Protein AF-0000000070900906 (afdb_homodimer)

Structure (mmCIF, N/CA/C/O backbone):
data_AF-0000000070900906-model_v1
#
loop_
_entity.id
_entity.type
_entity.pdbx_description
1 polymer 'Beta-expansin 2'
#
loop_
_atom_site.group_PDB
_atom_site.id
_atom_site.type_symbol
_atom_site.label_atom_id
_atom_site.label_alt_id
_atom_site.label_comp_id
_atom_site.label_asym_id
_atom_site.label_entity_id
_atom_site.label_seq_id
_atom_site.pdbx_PDB_ins_code
_atom_site.Cartn_x
_atom_site.Cartn_y
_atom_site.Cartn_z
_atom_site.occupancy
_atom_site.B_iso_or_equiv
_atom_site.auth_seq_id
_atom_site.auth_comp_id
_atom_site.auth_asym_id
_atom_site.auth_atom_id
_atom_site.pdbx_PDB_model_num
ATOM 1 N N . MET A 1 1 ? 29.281 61.375 27.047 1 37.72 1 MET A N 1
ATOM 2 C CA . MET A 1 1 ? 27.906 61.125 26.625 1 37.72 1 MET A CA 1
ATOM 3 C C . MET A 1 1 ? 27.859 60.656 25.172 1 37.72 1 MET A C 1
ATOM 5 O O . MET A 1 1 ? 26.828 60.188 24.688 1 37.72 1 MET A O 1
ATOM 9 N N . SER A 1 2 ? 28.922 60.906 24.438 1 53.69 2 SER A N 1
ATOM 10 C CA . SER A 1 2 ? 28.859 60.656 23 1 53.69 2 SER A CA 1
ATOM 11 C C . SER A 1 2 ? 29.125 59.188 22.688 1 53.69 2 SER A C 1
ATOM 13 O O . SER A 1 2 ? 28.906 58.75 21.562 1 53.69 2 SER A O 1
ATOM 15 N N . THR A 1 3 ? 29.844 58.594 23.5 1 56.38 3 THR A N 1
ATOM 16 C CA . THR A 1 3 ? 30.266 57.25 23.094 1 56.38 3 THR A CA 1
ATOM 17 C C . THR A 1 3 ? 29.125 56.25 23.25 1 56.38 3 THR A C 1
ATOM 19 O O . THR A 1 3 ? 29.219 55.125 22.75 1 56.38 3 THR A O 1
ATOM 22 N N . ALA A 1 4 ? 28.297 56.594 24.109 1 59.38 4 ALA A N 1
ATOM 23 C CA . ALA A 1 4 ? 27.234 55.625 24.312 1 59.38 4 ALA A CA 1
ATOM 24 C C . ALA A 1 4 ? 26.25 55.625 23.141 1 59.38 4 ALA A C 1
ATOM 26 O O . ALA A 1 4 ? 25.562 54.625 22.891 1 59.38 4 ALA A O 1
ATOM 27 N N . PHE A 1 5 ? 26.234 56.719 22.375 1 59.41 5 PHE A N 1
ATOM 28 C CA . PHE A 1 5 ? 25.25 56.781 21.297 1 59.41 5 PHE A CA 1
ATOM 29 C C . PHE A 1 5 ? 25.703 55.906 20.125 1 59.41 5 PHE A C 1
ATOM 31 O O . PHE A 1 5 ? 24.875 55.5 19.297 1 59.41 5 PHE A O 1
ATOM 38 N N . GLN A 1 6 ? 27 55.688 20.047 1 56.25 6 GLN A N 1
ATOM 39 C CA . GLN A 1 6 ? 27.453 54.938 18.875 1 56.25 6 GLN A CA 1
ATOM 40 C C . GLN A 1 6 ? 27.125 53.438 19.016 1 56.25 6 GLN A C 1
ATOM 42 O O . GLN A 1 6 ? 26.969 52.75 18 1 56.25 6 GLN A O 1
ATOM 47 N N . ALA A 1 7 ? 27.031 53.062 20.172 1 59.31 7 ALA A N 1
ATOM 48 C CA . ALA A 1 7 ? 26.844 51.625 20.359 1 59.31 7 ALA A CA 1
ATOM 49 C C . ALA A 1 7 ? 25.406 51.219 20.062 1 59.31 7 ALA A C 1
ATOM 51 O O . ALA A 1 7 ? 25.156 50.125 19.516 1 59.31 7 ALA A O 1
ATOM 52 N N . VAL A 1 8 ? 24.453 52.219 20.25 1 59.81 8 VAL A N 1
ATOM 53 C CA . VAL A 1 8 ? 23.062 51.875 20.016 1 59.81 8 VAL A CA 1
ATOM 54 C C . VAL A 1 8 ? 22.781 51.75 18.516 1 59.81 8 VAL A C 1
ATOM 56 O O . VAL A 1 8 ? 22 50.906 18.078 1 59.81 8 VAL A O 1
ATOM 59 N N . TRP A 1 9 ? 23.594 52.5 17.703 1 59.84 9 TRP A N 1
ATOM 60 C CA . TRP A 1 9 ? 23.375 52.469 16.266 1 59.84 9 TRP A CA 1
ATOM 61 C C . TRP A 1 9 ? 23.875 51.156 15.664 1 59.84 9 TRP A C 1
ATOM 63 O O . TRP A 1 9 ? 23.25 50.625 14.742 1 59.84 9 TRP A O 1
ATOM 73 N N . LEU A 1 10 ? 24.812 50.531 16.266 1 57.66 10 LEU A N 1
ATOM 74 C CA . LEU A 1 10 ? 25.375 49.312 15.688 1 57.66 10 LEU A CA 1
ATOM 75 C C . LEU A 1 10 ? 24.484 48.125 15.961 1 57.66 10 LEU A C 1
ATOM 77 O O . LEU A 1 10 ? 24.328 47.25 15.102 1 57.66 10 LEU A O 1
ATOM 81 N N . VAL A 1 11 ? 23.797 48.125 17.078 1 59.41 11 VAL A N 1
ATOM 82 C CA . VAL A 1 11 ? 22.938 47 17.438 1 59.41 11 VAL A CA 1
ATOM 83 C C . VAL A 1 11 ? 21.672 47.031 16.578 1 59.41 11 VAL A C 1
ATOM 85 O O . VAL A 1 11 ? 21.188 46 16.125 1 59.41 11 VAL A O 1
ATOM 88 N N . CYS A 1 12 ? 21.188 48.25 16.25 1 57.41 12 CYS A N 1
ATOM 89 C CA . CYS A 1 12 ? 19.984 48.375 15.445 1 57.41 12 CYS A CA 1
ATOM 90 C C . CYS A 1 12 ? 20.234 47.938 14.008 1 57.41 12 CYS A C 1
ATOM 92 O O . CYS A 1 12 ? 19.391 47.281 13.383 1 57.41 12 CYS A O 1
ATOM 94 N N . VAL A 1 13 ? 21.453 48.156 13.516 1 58.97 13 VAL A N 1
ATOM 95 C CA . VAL A 1 13 ? 21.781 47.812 12.141 1 58.97 13 VAL A CA 1
ATOM 96 C C . VAL A 1 13 ? 21.953 46.281 12.031 1 58.97 13 VAL A C 1
ATOM 98 O O . VAL A 1 13 ? 21.547 45.688 11.031 1 58.97 13 VAL A O 1
ATOM 101 N N . GLY A 1 14 ? 22.312 45.625 13 1 57.16 14 GLY A N 1
ATOM 102 C CA . GLY A 1 14 ? 22.5 44.188 12.992 1 57.16 14 GLY A CA 1
ATOM 103 C C . GLY A 1 14 ? 21.203 43.406 13.008 1 57.16 14 GLY A C 1
ATOM 104 O O . GLY A 1 14 ? 21.047 42.406 12.297 1 57.16 14 GLY A O 1
ATOM 105 N N . LEU A 1 15 ? 20.219 43.844 13.852 1 58.56 15 LEU A N 1
ATOM 106 C CA . LEU A 1 15 ? 18.922 43.188 13.93 1 58.56 15 LEU A CA 1
ATOM 107 C C . LEU A 1 15 ? 18.156 43.344 12.625 1 58.56 15 LEU A C 1
ATOM 109 O O . LEU A 1 15 ? 17.484 42.406 12.172 1 58.56 15 LEU A O 1
ATOM 113 N N . LEU A 1 16 ? 18.281 44.5 12 1 62.5 16 LEU A N 1
ATOM 114 C CA . LEU A 1 16 ? 17.609 44.75 10.727 1 62.5 16 LEU A CA 1
ATOM 115 C C . LEU A 1 16 ? 18.203 43.906 9.625 1 62.5 16 LEU A C 1
ATOM 117 O O . LEU A 1 16 ? 17.469 43.438 8.734 1 62.5 16 LEU A O 1
ATOM 121 N N . SER A 1 17 ? 19.453 43.562 9.781 1 63.34 17 SER A N 1
ATOM 122 C CA . SER A 1 17 ? 20.125 42.75 8.766 1 63.34 17 SER A CA 1
ATOM 123 C C . SER A 1 17 ? 19.75 41.281 8.883 1 63.34 17 SER A C 1
ATOM 125 O O . SER A 1 17 ? 19.562 40.594 7.875 1 63.34 17 SER A O 1
ATOM 127 N N . LEU A 1 18 ? 19.469 40.812 10.102 1 63.44 18 LEU A N 1
ATOM 128 C CA . LEU A 1 18 ? 19.109 39.406 10.289 1 63.44 18 LEU A CA 1
ATOM 129 C C . LEU A 1 18 ? 17.688 39.156 9.781 1 63.44 18 LEU A C 1
ATOM 131 O O . LEU A 1 18 ? 17.422 38.125 9.18 1 63.44 18 LEU A O 1
ATOM 135 N N . GLN A 1 19 ? 16.766 40.031 9.977 1 66.69 19 GLN A N 1
ATOM 136 C CA . GLN A 1 19 ? 15.406 39.875 9.484 1 66.69 19 GLN A CA 1
ATOM 137 C C . GLN A 1 19 ? 15.359 39.906 7.957 1 66.69 19 GLN A C 1
ATOM 139 O O . GLN A 1 19 ? 14.617 39.125 7.34 1 66.69 19 GLN A O 1
ATOM 144 N N . ALA A 1 20 ? 16.078 40.781 7.387 1 68.31 20 ALA A N 1
ATOM 145 C CA . ALA A 1 20 ? 16.125 40.844 5.93 1 68.31 20 ALA A CA 1
ATOM 146 C C . ALA A 1 20 ? 16.719 39.562 5.332 1 68.31 20 ALA A C 1
ATOM 148 O O . ALA A 1 20 ? 16.25 39.094 4.309 1 68.31 20 ALA A O 1
ATOM 149 N N . ALA A 1 21 ? 17.578 38.969 5.949 1 67.06 21 ALA A N 1
ATOM 150 C CA . ALA A 1 21 ? 18.234 37.781 5.469 1 67.06 21 ALA A CA 1
ATOM 151 C C . ALA A 1 21 ? 17.281 36.562 5.535 1 67.06 21 ALA A C 1
ATOM 153 O O . AL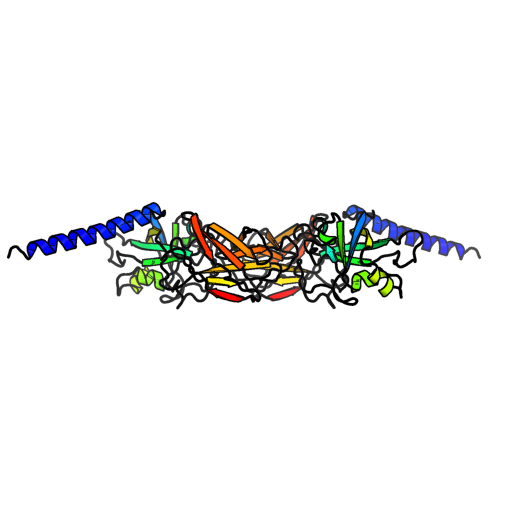A A 1 21 ? 17.234 35.75 4.609 1 67.06 21 ALA A O 1
ATOM 154 N N . GLU A 1 22 ? 16.484 36.594 6.586 1 74.88 22 GLU A N 1
ATOM 155 C CA . GLU A 1 22 ? 15.508 35.531 6.699 1 74.88 22 GLU A CA 1
ATOM 156 C C . GLU A 1 22 ? 14.422 35.656 5.641 1 74.88 22 GLU A C 1
ATOM 158 O O . GLU A 1 22 ? 14.016 34.656 5.039 1 74.88 22 GLU A O 1
ATOM 163 N N . ALA A 1 23 ? 14.039 36.812 5.418 1 75.25 23 ALA A N 1
ATOM 164 C CA . ALA A 1 23 ? 13.016 37.031 4.398 1 75.25 23 ALA A CA 1
ATOM 165 C C . ALA A 1 23 ? 13.523 36.656 3.014 1 75.25 23 ALA A C 1
ATOM 167 O O . ALA A 1 23 ? 12.781 36.062 2.213 1 75.25 23 ALA A O 1
ATOM 168 N N . GLY A 1 24 ? 14.68 36.969 2.77 1 71.81 24 GLY A N 1
ATOM 169 C CA . GLY A 1 24 ? 15.289 36.594 1.508 1 71.81 24 GLY A CA 1
ATOM 170 C C . GLY A 1 24 ? 15.375 35.094 1.325 1 71.81 24 GLY A C 1
ATOM 171 O O . GLY A 1 24 ? 15.07 34.562 0.249 1 71.81 24 GLY A O 1
ATOM 172 N N . TYR A 1 25 ? 15.633 34.469 2.348 1 75.25 25 TYR A N 1
ATOM 173 C CA . TYR A 1 25 ? 15.688 33 2.312 1 75.25 25 TYR A CA 1
ATOM 174 C C . TYR A 1 25 ? 14.32 32.406 2.006 1 75.25 25 TYR A C 1
ATOM 176 O O . TYR A 1 25 ? 14.188 31.531 1.146 1 75.25 25 TYR A O 1
ATOM 184 N N . LEU A 1 26 ? 13.406 32.938 2.656 1 78.25 26 LEU A N 1
ATOM 185 C CA . LEU A 1 26 ? 12.055 32.406 2.504 1 78.25 26 LEU A CA 1
ATOM 186 C C . LEU A 1 26 ? 11.555 32.594 1.076 1 78.25 26 LEU A C 1
ATOM 188 O O . LEU A 1 26 ? 11.023 31.672 0.467 1 78.25 26 LEU A O 1
ATOM 192 N N . ALA A 1 27 ? 11.781 33.719 0.603 1 78.12 27 ALA A N 1
ATOM 193 C CA . ALA A 1 27 ? 11.32 34 -0.752 1 78.12 27 ALA A CA 1
ATOM 194 C C . ALA A 1 27 ? 12.031 33.125 -1.775 1 78.12 27 ALA A C 1
ATOM 196 O O . ALA A 1 27 ? 11.398 32.594 -2.695 1 78.12 27 ALA A O 1
ATOM 197 N N . GLN A 1 28 ? 13.227 32.906 -1.534 1 76.62 28 GLN A N 1
ATOM 198 C CA . GLN A 1 28 ? 14.023 32.125 -2.469 1 76.62 28 GLN A CA 1
ATOM 199 C C . GLN A 1 28 ? 13.633 30.656 -2.416 1 76.62 28 GLN A C 1
ATOM 201 O O . GLN A 1 28 ? 13.844 29.922 -3.381 1 76.62 28 GLN A O 1
ATOM 206 N N . ASN A 1 29 ? 12.961 30.391 -1.298 1 81.88 29 ASN A N 1
ATOM 207 C CA . ASN A 1 29 ? 12.672 28.969 -1.125 1 81.88 29 ASN A CA 1
ATOM 208 C C . ASN A 1 29 ? 11.18 28.688 -1.233 1 81.88 29 ASN A C 1
ATOM 210 O O . ASN A 1 29 ? 10.695 27.672 -0.719 1 81.88 29 ASN A O 1
ATOM 214 N N . GLY A 1 30 ? 10.461 29.625 -1.816 1 82.88 30 GLY A N 1
ATOM 215 C CA . GLY A 1 30 ? 9.094 29.359 -2.213 1 82.88 30 GLY A CA 1
ATOM 216 C C . GLY A 1 30 ? 8.086 29.656 -1.121 1 82.88 30 GLY A C 1
ATOM 217 O O . GLY A 1 30 ? 6.914 29.281 -1.225 1 82.88 30 GLY A O 1
ATOM 218 N N . TYR A 1 31 ? 8.672 30.312 -0.074 1 87.25 31 TYR A N 1
ATOM 219 C CA . TYR A 1 31 ? 7.762 30.719 0.988 1 87.25 31 TYR A CA 1
ATOM 220 C C . TYR A 1 31 ? 7.223 32.125 0.732 1 87.25 31 TYR A C 1
ATOM 222 O O . TYR A 1 31 ? 7.988 33.062 0.443 1 87.25 31 TYR A O 1
ATOM 230 N N . HIS A 1 32 ? 5.938 32.219 0.548 1 79.88 32 HIS A N 1
ATOM 231 C CA . HIS A 1 32 ? 5.359 33.531 0.365 1 79.88 32 HIS A CA 1
ATOM 232 C C . HIS A 1 32 ? 4.953 34.156 1.7 1 79.88 32 HIS A C 1
ATOM 234 O O . HIS A 1 32 ? 4.43 33.469 2.574 1 79.88 32 HIS A O 1
ATOM 240 N N . GLU A 1 33 ? 5.316 35.438 1.866 1 80 33 GLU A N 1
ATOM 241 C CA . GLU A 1 33 ? 5.051 36.125 3.119 1 80 33 GLU A CA 1
ATOM 242 C C . GLU A 1 33 ? 3.625 36.656 3.154 1 80 33 GLU A C 1
ATOM 244 O O . GLU A 1 33 ? 3.141 37.094 4.207 1 80 33 GLU A O 1
ATOM 249 N N . ARG A 1 34 ? 3.006 36.438 2.121 1 88.69 34 ARG A N 1
ATOM 250 C CA . ARG A 1 34 ? 1.664 37 2.062 1 88.69 34 ARG A CA 1
ATOM 251 C C . ARG A 1 34 ? 0.656 36.125 2.77 1 88.69 34 ARG A C 1
ATOM 253 O O . ARG A 1 34 ? 0.644 34.906 2.553 1 88.69 34 ARG A O 1
ATOM 260 N N . TRP A 1 35 ? -0.097 36.75 3.662 1 95.12 35 TRP A N 1
ATOM 261 C CA . TRP A 1 35 ? -1.194 36.062 4.332 1 95.12 35 TRP A CA 1
ATOM 262 C C . TRP A 1 35 ? -2.35 35.812 3.367 1 95.12 35 TRP A C 1
ATOM 264 O O . TRP A 1 35 ? -2.693 36.688 2.562 1 95.12 35 TRP A O 1
ATOM 274 N N . VAL A 1 36 ? -2.922 34.625 3.402 1 95.25 36 VAL A N 1
ATOM 275 C CA . VAL A 1 36 ? -4.066 34.25 2.584 1 95.25 36 VAL A CA 1
ATOM 276 C C . VAL A 1 36 ? -5.266 33.938 3.479 1 95.25 36 VAL A C 1
ATOM 278 O O . VAL A 1 36 ? -5.113 33.344 4.551 1 95.25 36 VAL A O 1
ATOM 281 N N . ARG A 1 37 ? -6.441 34.281 3.049 1 95.31 37 ARG A N 1
ATOM 282 C CA . ARG A 1 37 ? -7.648 34.062 3.838 1 95.31 37 ARG A CA 1
ATOM 283 C C . ARG A 1 37 ? -8.039 32.594 3.836 1 95.31 37 ARG A C 1
ATOM 285 O O . ARG A 1 37 ? -7.875 31.906 2.826 1 95.31 37 ARG A O 1
ATOM 292 N N . ALA A 1 38 ? -8.539 32.125 5 1 96.38 38 ALA A N 1
ATOM 293 C CA . ALA A 1 38 ? -9.055 30.781 5.164 1 96.38 38 ALA A CA 1
ATOM 294 C C . ALA A 1 38 ? -10.156 30.734 6.223 1 96.38 38 ALA A C 1
ATOM 296 O O . ALA A 1 38 ? -10.461 31.75 6.852 1 96.38 38 ALA A O 1
ATOM 297 N N . ARG A 1 39 ? -10.789 29.625 6.238 1 95 39 ARG A N 1
ATOM 298 C CA . ARG A 1 39 ? -11.766 29.344 7.289 1 95 39 ARG A CA 1
ATOM 299 C C . ARG A 1 39 ? -11.281 28.219 8.195 1 95 39 ARG A C 1
ATOM 301 O O . ARG A 1 39 ? -10.477 27.391 7.781 1 95 39 ARG A O 1
ATOM 308 N N . GLY A 1 40 ? -11.805 28.328 9.461 1 95.75 40 GLY A N 1
ATOM 309 C CA . GLY A 1 40 ? -11.32 27.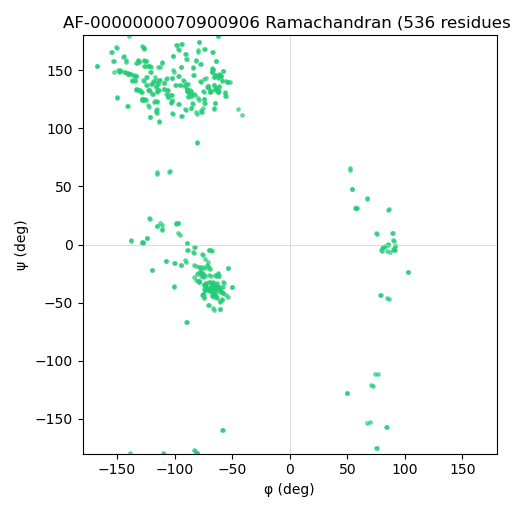312 10.398 1 95.75 40 GLY A CA 1
ATOM 310 C C . GLY A 1 40 ? -12.414 26.766 11.297 1 95.75 40 GLY A C 1
ATOM 311 O O . GLY A 1 40 ? -13.391 27.453 11.586 1 95.75 40 GLY A O 1
ATOM 312 N N . THR A 1 41 ? -12.25 25.516 11.602 1 95.5 41 THR A N 1
ATOM 313 C CA . THR A 1 41 ? -12.945 24.844 12.688 1 95.5 41 THR A CA 1
ATOM 314 C C . THR A 1 41 ? -11.953 24.125 13.602 1 95.5 41 THR A C 1
ATOM 316 O O . THR A 1 41 ? -10.742 24.156 13.359 1 95.5 41 THR A O 1
ATOM 319 N N . TRP A 1 42 ? -12.43 23.656 14.695 1 94.25 42 TRP A N 1
ATOM 320 C CA . TRP A 1 42 ? -11.555 22.844 15.539 1 94.25 42 TRP A CA 1
ATOM 321 C C . TRP A 1 42 ? -12.25 21.547 15.953 1 94.25 42 TRP A C 1
ATOM 323 O O . TRP A 1 42 ? -13.469 21.422 15.82 1 94.25 42 TRP A O 1
ATOM 333 N N . TYR A 1 43 ? -11.461 20.578 16.297 1 91.19 43 TYR A N 1
ATOM 334 C CA . TYR A 1 43 ? -12 19.25 16.609 1 91.19 43 TYR A CA 1
ATOM 335 C C . TYR A 1 43 ? -11.203 18.594 17.734 1 91.19 43 TYR A C 1
ATOM 337 O O . TYR A 1 43 ? -10.102 19.047 18.062 1 91.19 43 TYR A O 1
ATOM 345 N N . GLY A 1 44 ? -11.852 17.547 18.344 1 90.19 44 GLY A N 1
ATOM 346 C CA . GLY A 1 44 ? -11.172 16.719 19.328 1 90.19 44 GLY A CA 1
ATOM 347 C C . GLY A 1 44 ? -11.195 17.312 20.719 1 90.19 44 GLY A C 1
ATOM 348 O O . GLY A 1 44 ? -12.094 18.094 21.062 1 90.19 44 GLY A O 1
ATOM 349 N N . ASP A 1 45 ? -10.141 16.828 21.531 1 91.62 45 ASP A N 1
ATOM 350 C CA . ASP A 1 45 ? -9.992 17.297 22.906 1 91.62 45 ASP A CA 1
ATOM 351 C C . ASP A 1 45 ? -9.438 18.719 22.969 1 91.62 45 ASP A C 1
ATOM 353 O O . ASP A 1 45 ? -8.469 19.031 22.281 1 91.62 45 ASP A O 1
ATOM 357 N N . PRO A 1 46 ? -10.086 19.578 23.766 1 91.31 46 PRO A N 1
ATOM 358 C CA . PRO A 1 46 ? -9.648 20.984 23.844 1 91.31 46 PRO A CA 1
ATOM 359 C C . PRO A 1 46 ? -8.164 21.109 24.172 1 91.31 46 PRO A C 1
ATOM 361 O O . PRO A 1 46 ? -7.547 22.141 23.891 1 91.31 46 PRO A O 1
ATOM 364 N N . TYR A 1 47 ? -7.602 20.094 24.719 1 87.25 47 TYR A N 1
ATOM 365 C CA . TYR A 1 47 ? -6.18 20.156 25.047 1 87.25 47 TYR A CA 1
ATOM 366 C C . TYR A 1 47 ? -5.414 19.047 24.344 1 87.25 47 TYR A C 1
ATOM 368 O O . TYR A 1 47 ? -4.297 18.703 24.75 1 87.25 47 TYR A O 1
ATOM 376 N N . GLY A 1 48 ? -6.039 18.578 23.281 1 86.19 48 GLY A N 1
ATOM 377 C CA . GLY A 1 48 ? -5.492 17.391 22.656 1 86.19 48 GLY A CA 1
ATOM 378 C C . GLY A 1 48 ? -4.852 17.656 21.312 1 86.19 48 GLY A C 1
ATOM 379 O O . GLY A 1 48 ? -4.766 18.812 20.875 1 86.19 48 GLY A O 1
ATOM 380 N N . GLU A 1 49 ? -4.316 16.469 20.703 1 81.25 49 GLU A N 1
ATOM 381 C CA . GLU A 1 49 ? -3.594 16.5 19.438 1 81.25 49 GLU A CA 1
ATOM 382 C C . GLU A 1 49 ? -4.516 16.156 18.266 1 81.25 49 GLU A C 1
ATOM 384 O O . GLU A 1 49 ? -4.051 15.859 17.172 1 81.25 49 GLU A O 1
ATOM 389 N N . GLY A 1 50 ? -5.766 16.297 18.578 1 77.12 50 GLY A N 1
ATOM 390 C CA . GLY A 1 50 ? -6.664 15.953 17.484 1 77.12 50 GLY A CA 1
ATOM 391 C C . GLY A 1 50 ? -6.723 14.461 17.219 1 77.12 50 GLY A C 1
ATOM 392 O O . GLY A 1 50 ? -7.039 13.672 18.109 1 77.12 50 GLY A O 1
ATOM 393 N N . SER A 1 51 ? -6.387 14.07 15.984 1 70.94 51 SER A N 1
ATOM 394 C CA . SER A 1 51 ? -6.469 12.664 15.594 1 70.94 51 SER A CA 1
ATOM 395 C C . SER A 1 51 ? -5.09 12.016 15.578 1 70.94 51 SER A C 1
ATOM 397 O O . SER A 1 51 ? -4.109 12.641 15.18 1 70.94 51 SER A O 1
ATOM 399 N N . SER A 1 52 ? -5.086 10.828 16.328 1 71 52 SER A N 1
ATOM 400 C CA . SER A 1 52 ? -3.904 9.992 16.172 1 71 52 SER A CA 1
ATOM 401 C C . SER A 1 52 ? -4.043 9.055 14.969 1 71 52 SER A C 1
ATOM 403 O O . SER A 1 52 ? -5.039 8.344 14.836 1 71 52 SER A O 1
ATOM 405 N N . GLY A 1 53 ? -3.098 9.273 13.961 1 78.25 53 GLY A N 1
ATOM 406 C CA . GLY A 1 53 ? -3.094 8.414 12.781 1 78.25 53 GLY A CA 1
ATOM 407 C C . GLY A 1 53 ? -4.051 8.883 11.703 1 78.25 53 GLY A C 1
ATOM 408 O O . GLY A 1 53 ? -4.703 8.07 11.047 1 78.25 53 GLY A O 1
ATOM 409 N N . GLY A 1 54 ? -4.336 10.031 11.523 1 88.75 54 GLY A N 1
ATOM 410 C CA . GLY A 1 54 ? -5.227 10.57 10.5 1 88.75 54 GLY A CA 1
ATOM 411 C C . GLY A 1 54 ? -4.781 10.242 9.086 1 88.75 54 GLY A C 1
ATOM 412 O O . GLY A 1 54 ? -4.043 9.281 8.867 1 88.75 54 GLY A O 1
ATOM 413 N N . ASN A 1 55 ? -5.25 10.984 8.156 1 94.06 55 ASN A N 1
ATOM 414 C CA . ASN A 1 55 ? -5.086 10.688 6.734 1 94.06 55 ASN A CA 1
ATOM 415 C C . ASN A 1 55 ? -3.639 10.867 6.285 1 94.06 55 ASN A C 1
ATOM 417 O O . ASN A 1 55 ? -3.285 10.516 5.16 1 94.06 55 ASN A O 1
ATOM 421 N N . CYS A 1 56 ? -2.789 11.344 7.188 1 95.56 56 CYS A N 1
ATOM 422 C CA . CYS A 1 56 ? -1.384 11.477 6.82 1 95.56 56 CYS A CA 1
ATOM 423 C C . CYS A 1 56 ? -0.565 10.32 7.371 1 95.56 56 CYS A C 1
ATOM 425 O O . CYS A 1 56 ? 0.598 10.141 7.004 1 95.56 56 CYS A O 1
ATOM 427 N N . GLY A 1 57 ? -1.137 9.586 8.336 1 93.62 57 GLY A N 1
ATOM 428 C CA . GLY A 1 57 ? -0.494 8.375 8.836 1 93.62 57 GLY A CA 1
ATOM 429 C C . GLY A 1 57 ? 0.401 8.625 10.031 1 93.62 57 GLY A C 1
ATOM 430 O O . GLY A 1 57 ? 0.967 7.688 10.594 1 93.62 57 GLY A O 1
ATOM 431 N N . TYR A 1 58 ? 0.514 9.891 10.469 1 94 58 TYR A N 1
ATOM 432 C CA . TYR A 1 58 ? 1.332 10.188 11.641 1 94 58 TYR A CA 1
ATOM 433 C C . TYR A 1 58 ? 0.631 9.742 12.914 1 94 58 TYR A C 1
ATOM 435 O O . TYR A 1 58 ? -0.511 10.133 13.172 1 94 58 TYR A O 1
ATOM 443 N N . THR A 1 59 ? 1.33 8.914 13.688 1 87.81 59 THR A N 1
ATOM 444 C CA . THR A 1 59 ? 0.737 8.453 14.938 1 87.81 59 THR A CA 1
ATOM 445 C C . THR A 1 59 ? 1.462 9.055 16.141 1 87.81 59 THR A C 1
ATOM 447 O O . THR A 1 59 ? 2.617 9.469 16.031 1 87.81 59 THR A O 1
ATOM 450 N N . LYS A 1 60 ? 0.81 9.133 17.266 1 82.31 60 LYS A N 1
ATOM 451 C CA . LYS A 1 60 ? 1.36 9.547 18.547 1 82.31 60 LYS A CA 1
ATOM 452 C C . LYS A 1 60 ? 2.068 10.891 18.438 1 82.31 60 LYS A C 1
ATOM 454 O O . LYS A 1 60 ? 3.238 11.016 18.812 1 82.31 60 LYS A O 1
ATOM 459 N N . LEU A 1 61 ? 1.337 11.844 18.172 1 85.62 61 LEU A N 1
ATOM 460 C CA . LEU A 1 61 ? 1.915 13.141 17.844 1 85.62 61 LEU A CA 1
ATOM 461 C C . LEU A 1 61 ? 2.443 13.828 19.109 1 85.62 61 LEU A C 1
ATOM 463 O O . LEU A 1 61 ? 3.492 14.477 19.062 1 85.62 61 LEU A O 1
ATOM 467 N N . TRP A 1 62 ? 1.759 13.609 20.203 1 85.44 62 TRP A N 1
ATOM 468 C CA . TRP A 1 62 ? 2.256 14.203 21.438 1 85.44 62 TRP A CA 1
ATOM 469 C C . TRP A 1 62 ? 3.639 13.664 21.797 1 85.44 62 TRP A C 1
ATOM 471 O O . TRP A 1 62 ? 3.865 12.453 21.75 1 85.44 62 TRP A O 1
ATOM 481 N N . GLY A 1 63 ? 4.508 14.594 22.109 1 87.25 63 GLY A N 1
ATOM 482 C CA . GLY A 1 63 ? 5.852 14.195 22.5 1 87.25 63 GLY A CA 1
ATOM 483 C C . GLY A 1 63 ? 6.762 13.922 21.312 1 87.25 63 GLY A C 1
ATOM 484 O O . GLY A 1 63 ? 7.914 13.523 21.484 1 87.25 63 GLY A O 1
ATOM 485 N N . THR A 1 64 ? 6.219 14.047 20.172 1 91.69 64 THR A N 1
ATOM 486 C CA . THR A 1 64 ? 7.043 13.938 18.969 1 91.69 64 THR A CA 1
ATOM 487 C C . THR A 1 64 ? 7.418 15.32 18.438 1 91.69 64 THR A C 1
ATOM 489 O O . THR A 1 64 ? 6.871 16.328 18.875 1 91.69 64 THR A O 1
ATOM 492 N N . PRO A 1 65 ? 8.297 15.375 17.469 1 92.94 65 PRO A N 1
ATOM 493 C CA . PRO A 1 65 ? 8.695 16.672 16.922 1 92.94 65 PRO A CA 1
ATOM 494 C C . PRO A 1 65 ? 7.535 17.406 16.25 1 92.94 65 PRO A C 1
ATOM 496 O O . PRO A 1 65 ? 7.531 18.641 16.188 1 92.94 65 PRO A O 1
ATOM 499 N N . ILE A 1 66 ? 6.578 16.688 15.758 1 93.5 66 ILE A N 1
ATOM 500 C CA . ILE A 1 66 ? 5.426 17.312 15.117 1 93.5 66 ILE A CA 1
ATOM 501 C C . ILE A 1 66 ? 4.59 18.047 16.156 1 93.5 66 ILE A C 1
ATOM 503 O O . ILE A 1 66 ? 4.074 19.141 15.898 1 93.5 66 ILE A O 1
ATOM 507 N N . GLY A 1 67 ? 4.457 17.469 17.328 1 92.88 67 GLY A N 1
ATOM 508 C CA . GLY A 1 67 ? 3.721 18.078 18.422 1 92.88 67 GLY A CA 1
ATOM 509 C C . GLY A 1 67 ? 2.217 18.016 18.234 1 92.88 67 GLY A C 1
ATOM 510 O O . GLY A 1 67 ? 1.729 17.438 17.266 1 92.88 67 GLY A O 1
ATOM 511 N N . PRO A 1 68 ? 1.496 18.656 19.172 1 94.5 68 PRO A N 1
ATOM 512 C CA . PRO A 1 68 ? 0.038 18.516 19.188 1 94.5 68 PRO A CA 1
ATOM 513 C C . PRO A 1 68 ? -0.667 19.594 18.359 1 94.5 68 PRO A C 1
ATOM 515 O O . PRO A 1 68 ? -1.874 19.5 18.125 1 94.5 68 PRO A O 1
ATOM 518 N N . LYS A 1 69 ? 0.026 20.641 17.969 1 96.31 69 LYS A N 1
ATOM 519 C CA . LYS A 1 69 ? -0.608 21.703 17.188 1 96.31 69 LYS A CA 1
ATOM 520 C C . LYS A 1 69 ? -0.692 21.312 15.719 1 96.31 69 LYS A C 1
ATOM 522 O O . LYS A 1 69 ? 0.151 21.719 14.914 1 96.31 69 LYS A O 1
ATOM 527 N N . ILE A 1 70 ? -1.833 20.609 15.438 1 96.69 70 ILE A N 1
ATOM 528 C CA . ILE A 1 70 ? -1.975 20.062 14.102 1 96.69 70 ILE A CA 1
ATOM 529 C C . ILE A 1 70 ? -3.299 20.516 13.492 1 96.69 70 ILE A C 1
ATOM 531 O O . ILE A 1 70 ? -4.152 21.062 14.188 1 96.69 70 ILE A O 1
ATOM 535 N N . VAL A 1 71 ? -3.422 20.25 12.164 1 96.56 71 VAL A N 1
ATOM 536 C CA . VAL A 1 71 ? -4.648 20.594 11.445 1 96.56 71 VAL A CA 1
ATOM 537 C C . VAL A 1 71 ? -4.98 19.484 10.445 1 96.56 71 VAL A C 1
ATOM 539 O O . VAL A 1 71 ? -4.082 18.828 9.922 1 96.56 71 VAL A O 1
ATOM 542 N N . ALA A 1 72 ? -6.203 19.297 10.242 1 96.12 72 ALA A N 1
ATOM 543 C CA . ALA A 1 72 ? -6.707 18.703 9.008 1 96.12 72 ALA A CA 1
ATOM 544 C C . ALA A 1 72 ? -6.918 19.766 7.934 1 96.12 72 ALA A C 1
ATOM 546 O O . ALA A 1 72 ? -7.504 20.828 8.203 1 96.12 72 ALA A O 1
ATOM 547 N N . GLY A 1 73 ? -6.387 19.5 6.742 1 96.19 73 GLY A N 1
ATOM 548 C CA . GLY A 1 73 ? -6.488 20.484 5.668 1 96.19 73 GLY A CA 1
ATOM 549 C C . GLY A 1 73 ? -7.578 20.156 4.664 1 96.19 73 GLY A C 1
ATOM 550 O O . GLY A 1 73 ? -7.887 18.984 4.438 1 96.19 73 GLY A O 1
ATOM 551 N N . SER A 1 74 ? -8.094 21.234 4.125 1 95.69 74 SER A N 1
ATOM 552 C CA . SER A 1 74 ? -9.039 21.062 3.027 1 95.69 74 SER A CA 1
ATOM 553 C C . SER A 1 74 ? -8.375 20.391 1.828 1 95.69 74 SER A C 1
ATOM 555 O O . SER A 1 74 ? -7.191 20.062 1.877 1 95.69 74 SER A O 1
ATOM 557 N N . ARG A 1 75 ? -9.211 20.188 0.764 1 93.12 75 ARG A N 1
ATOM 558 C CA . ARG A 1 75 ? -8.742 19.453 -0.412 1 93.12 75 ARG A CA 1
ATOM 559 C C . ARG A 1 75 ? -7.477 20.078 -0.981 1 93.12 75 ARG A C 1
ATOM 561 O O . ARG A 1 75 ? -6.523 19.375 -1.324 1 93.12 75 ARG A O 1
ATOM 568 N N . SER A 1 76 ? -7.477 21.391 -1.064 1 93.06 76 SER A N 1
ATOM 569 C CA . SER A 1 76 ? -6.328 22.094 -1.642 1 93.06 76 SER A CA 1
ATOM 570 C C . SER A 1 76 ? -5.105 21.984 -0.739 1 93.06 76 SER A C 1
ATOM 572 O O . SER A 1 76 ? -3.982 21.828 -1.223 1 93.06 76 SER A O 1
ATOM 574 N N . ILE A 1 77 ? -5.344 22.016 0.551 1 95.62 77 ILE A N 1
ATOM 575 C CA . ILE A 1 77 ? -4.258 21.953 1.524 1 95.62 77 ILE A CA 1
ATOM 576 C C . ILE A 1 77 ? -3.725 20.531 1.619 1 95.62 77 ILE A C 1
ATOM 578 O O . ILE A 1 77 ? -2.512 20.312 1.586 1 95.62 77 ILE A O 1
ATOM 582 N N . TYR A 1 78 ? -4.605 19.578 1.641 1 95.44 78 TYR A N 1
ATOM 583 C CA . TYR A 1 78 ? -4.258 18.172 1.774 1 95.44 78 TYR A CA 1
ATOM 584 C C . TYR A 1 78 ? -3.623 17.641 0.494 1 95.44 78 TYR A C 1
ATOM 586 O O . TYR A 1 78 ? -2.73 16.781 0.541 1 95.44 78 TYR A O 1
ATOM 594 N N . ALA A 1 79 ? -4.078 18.047 -0.584 1 93.94 79 ALA A N 1
ATOM 595 C CA . ALA A 1 79 ? -3.518 17.766 -1.905 1 93.94 79 ALA A CA 1
ATOM 596 C C . ALA A 1 79 ? -3.35 16.266 -2.131 1 93.94 79 ALA A C 1
ATOM 598 O O . ALA A 1 79 ? -2.271 15.812 -2.512 1 93.94 79 ALA A O 1
ATOM 599 N N . ASN A 1 80 ? -4.359 15.508 -1.836 1 91.94 80 ASN A N 1
ATOM 600 C CA . ASN A 1 80 ? -4.395 14.062 -2.043 1 91.94 80 ASN A CA 1
ATOM 601 C C . ASN A 1 80 ? -3.26 13.359 -1.299 1 91.94 80 ASN A C 1
ATOM 603 O O . ASN A 1 80 ? -2.688 12.391 -1.8 1 91.94 80 ASN A O 1
ATOM 607 N N . GLY A 1 81 ? -2.916 13.922 -0.226 1 94.94 81 GLY A N 1
ATOM 608 C CA . GLY A 1 81 ? -1.897 13.312 0.614 1 94.94 81 GLY A CA 1
ATOM 609 C C . GLY A 1 81 ? -0.539 13.977 0.482 1 94.94 81 GLY A C 1
ATOM 610 O O . GLY A 1 81 ? 0.26 13.953 1.421 1 94.94 81 GLY A O 1
ATOM 611 N N . GLN A 1 82 ? -0.262 14.633 -0.604 1 95.5 82 GLN A N 1
ATOM 612 C CA . GLN A 1 82 ? 1.051 15.219 -0.846 1 95.5 82 GLN A CA 1
ATOM 613 C C . GLN A 1 82 ? 1.243 16.484 -0.021 1 95.5 82 GLN A C 1
ATOM 615 O O . GLN A 1 82 ? 2.357 17.016 0.079 1 95.5 82 GLN A O 1
ATOM 620 N N . GLY A 1 83 ? 0.22 16.953 0.605 1 96.75 83 GLY A N 1
ATOM 621 C CA . GLY A 1 83 ? 0.32 18.109 1.491 1 96.75 83 GLY A CA 1
ATOM 622 C C . GLY A 1 83 ? 0.66 17.734 2.92 1 96.75 83 GLY A C 1
ATOM 623 O O . GLY A 1 83 ? 0.879 18.609 3.762 1 96.75 83 GLY A O 1
ATOM 624 N N . CYS A 1 84 ? 0.728 16.438 3.191 1 97.31 84 CYS A N 1
ATOM 625 C CA . CYS A 1 84 ? 1.034 15.984 4.543 1 97.31 84 CYS A CA 1
ATOM 626 C C . CYS A 1 84 ? 2.412 16.469 4.98 1 97.31 84 CYS A C 1
ATOM 628 O O . CYS A 1 84 ? 3.365 16.422 4.199 1 97.31 84 CYS A O 1
ATOM 630 N N . GLY A 1 85 ? 2.479 16.953 6.23 1 97.44 85 GLY A N 1
ATOM 631 C CA . GLY A 1 85 ? 3.744 17.359 6.82 1 97.44 85 GLY A CA 1
ATOM 632 C C . GLY A 1 85 ? 4.07 18.828 6.59 1 97.44 85 GLY A C 1
ATOM 633 O O . GLY A 1 85 ? 5.016 19.359 7.176 1 97.44 85 GLY A O 1
ATOM 634 N N . GLN A 1 86 ? 3.221 19.516 5.816 1 97 86 GLN A N 1
ATOM 635 C CA . GLN A 1 86 ? 3.416 20.953 5.609 1 97 86 GLN A CA 1
ATOM 636 C C . GLN A 1 86 ? 3.172 21.734 6.898 1 97 86 GLN A C 1
ATOM 638 O O . GLN A 1 86 ? 2.33 21.344 7.715 1 97 86 GLN A O 1
ATOM 643 N N . CYS A 1 87 ? 3.957 22.828 6.945 1 97.19 87 CYS A N 1
ATOM 644 C CA . CYS A 1 87 ? 3.762 23.719 8.078 1 97.19 87 CYS A CA 1
ATOM 645 C C . CYS A 1 87 ? 3.195 25.062 7.629 1 97.19 87 CYS A C 1
ATOM 647 O O . CYS A 1 87 ? 3.588 25.578 6.586 1 97.19 87 CYS A O 1
ATOM 649 N N . TYR A 1 88 ? 2.297 25.562 8.453 1 97.69 88 TYR A N 1
ATOM 650 C CA . TYR A 1 88 ? 1.707 26.875 8.242 1 97.69 88 TYR A CA 1
ATOM 651 C C . TYR A 1 88 ? 1.707 27.688 9.531 1 97.69 88 TYR A C 1
ATOM 653 O O . TYR A 1 88 ? 1.655 27.125 10.625 1 97.69 88 TYR A O 1
ATOM 661 N N . GLN A 1 89 ? 1.902 28.953 9.352 1 97.75 89 GLN A N 1
ATOM 662 C CA . GLN A 1 89 ? 1.461 29.875 10.391 1 97.75 89 GLN A CA 1
ATOM 663 C C . GLN A 1 89 ? 0.014 30.297 10.164 1 97.75 89 GLN A C 1
ATOM 665 O O . GLN A 1 89 ? -0.36 30.688 9.055 1 97.75 89 GLN A O 1
ATOM 670 N N . ILE A 1 90 ? -0.807 30.141 11.227 1 98 90 ILE A N 1
ATOM 671 C CA . ILE A 1 90 ? -2.211 30.531 11.117 1 98 90 ILE A CA 1
ATOM 672 C C . ILE A 1 90 ? -2.564 31.516 12.227 1 98 90 ILE A C 1
ATOM 674 O O . ILE A 1 90 ? -2.053 31.422 13.344 1 98 90 ILE A O 1
ATOM 678 N N . ARG A 1 91 ? -3.393 32.469 11.953 1 97.56 91 ARG A N 1
ATOM 679 C CA . ARG A 1 91 ? -3.945 33.375 12.953 1 97.56 91 ARG A CA 1
ATOM 680 C C . ARG A 1 91 ? -5.418 33.656 12.672 1 97.56 91 ARG A C 1
ATOM 682 O O . ARG A 1 91 ? -5.855 33.625 11.523 1 97.56 91 ARG A O 1
ATOM 689 N N . CYS A 1 92 ? -6.18 33.844 13.703 1 97.69 92 CYS A N 1
ATOM 690 C CA . CYS A 1 92 ? -7.59 34.188 13.547 1 97.69 92 CYS A CA 1
ATOM 691 C C . CYS A 1 92 ? -7.785 35.688 13.477 1 97.69 92 CYS A C 1
ATOM 693 O O . CYS A 1 92 ? -6.875 36.469 13.805 1 97.69 92 CYS A O 1
ATOM 695 N N . VAL A 1 93 ? -8.898 36.062 12.938 1 96.5 93 VAL A N 1
ATOM 696 C CA . VAL A 1 93 ? -9.289 37.469 12.828 1 96.5 93 VAL A CA 1
ATOM 697 C C . VAL A 1 93 ? -10.531 37.719 13.672 1 96.5 93 VAL A C 1
ATOM 699 O O . VAL A 1 93 ? -11.562 37.062 13.484 1 96.5 93 VAL A O 1
ATOM 702 N N . ASP A 1 94 ? -10.367 38.656 14.555 1 96.19 94 ASP A N 1
ATOM 703 C CA . ASP A 1 94 ? -11.516 39.031 15.359 1 96.19 94 ASP A CA 1
ATOM 704 C C . ASP A 1 94 ? -12.469 39.938 14.562 1 96.19 94 ASP A C 1
ATOM 706 O O . ASP A 1 94 ? -12.031 40.781 13.781 1 96.19 94 ASP A O 1
ATOM 710 N N . PRO A 1 95 ? -13.812 39.719 14.75 1 91.81 95 PRO A N 1
ATOM 711 C CA . PRO A 1 95 ? -14.742 40.625 14.102 1 91.81 95 PRO A CA 1
ATOM 712 C C . PRO A 1 95 ? -14.625 42.062 14.633 1 91.81 95 PRO A C 1
ATOM 714 O O . PRO A 1 95 ? -14.188 42.25 15.773 1 91.81 95 PRO A O 1
ATOM 717 N N . ASN A 1 96 ? -15.102 42.969 13.75 1 89.69 96 ASN A N 1
ATOM 718 C CA . ASN A 1 96 ? -15.109 44.344 14.172 1 89.69 96 ASN A CA 1
ATOM 719 C C . ASN A 1 96 ? -16.062 44.594 15.344 1 89.69 96 ASN A C 1
ATOM 721 O O . ASN A 1 96 ? -17.203 44.125 15.32 1 89.69 96 ASN A O 1
ATOM 725 N N . GLY A 1 97 ? -15.641 45.25 16.312 1 89 97 GLY A N 1
ATOM 726 C CA . GLY A 1 97 ? -16.453 45.625 17.453 1 89 97 GLY A CA 1
ATOM 727 C C . GLY A 1 97 ? -16.609 44.531 18.469 1 89 97 GLY A C 1
ATOM 728 O O . GLY A 1 97 ? -17.281 44.688 19.484 1 89 97 GLY A O 1
ATOM 729 N N . GLY A 1 98 ? -16.047 43.375 18.219 1 87.62 98 GLY A N 1
ATOM 730 C CA . GLY A 1 98 ? -16.109 42.281 19.172 1 87.62 98 GLY A CA 1
ATOM 731 C C . GLY A 1 98 ? -14.906 42.219 20.078 1 87.62 98 GLY A C 1
ATOM 732 O O . GLY A 1 98 ? -13.977 43 19.953 1 87.62 98 GLY A O 1
ATOM 733 N N . PRO A 1 99 ? -14.984 41.344 21.062 1 92.25 99 PRO A N 1
ATOM 734 C CA . PRO A 1 99 ? -13.82 41.156 21.938 1 92.25 99 PRO A CA 1
ATOM 735 C C . PRO A 1 99 ? -12.586 40.656 21.188 1 92.25 99 PRO A C 1
ATOM 737 O O . PRO A 1 99 ? -12.711 39.906 20.219 1 92.25 99 PRO A O 1
ATOM 740 N N . ARG A 1 100 ? -11.484 41.156 21.719 1 95.25 100 ARG A N 1
ATOM 741 C CA . ARG A 1 100 ? -10.227 40.625 21.172 1 95.25 100 ARG A CA 1
ATOM 742 C C . ARG A 1 100 ? -9.867 39.281 21.797 1 95.25 100 ARG A C 1
ATOM 744 O O . ARG A 1 100 ? -9.594 39.219 23 1 95.25 100 ARG A O 1
ATOM 751 N N . LEU A 1 101 ? -9.898 38.25 20.969 1 97.56 101 LEU A N 1
ATOM 752 C CA . LEU A 1 101 ? -9.641 36.906 21.469 1 97.56 101 LEU A CA 1
ATOM 753 C C . LEU A 1 101 ? -8.422 36.281 20.781 1 97.56 101 LEU A C 1
ATOM 755 O O . LEU A 1 101 ? -7.777 35.375 21.328 1 97.56 101 LEU A O 1
ATOM 759 N N . CYS A 1 102 ? -8.094 36.781 19.641 1 97.94 102 CYS A N 1
ATOM 760 C CA . CYS A 1 102 ? -7.086 36.156 18.797 1 97.94 102 CYS A CA 1
ATOM 761 C C . CYS A 1 102 ? -5.691 36.688 19.141 1 97.94 102 CYS A C 1
ATOM 763 O O . CYS A 1 102 ? -5.477 37.875 19.234 1 97.94 102 CYS A O 1
ATOM 765 N N . ASN A 1 103 ? -4.711 35.719 19.297 1 95.88 103 ASN A N 1
ATOM 766 C CA . ASN A 1 103 ? -3.289 36.062 19.312 1 95.88 103 ASN A CA 1
ATOM 767 C C . ASN A 1 103 ? -2.814 36.594 17.969 1 95.88 103 ASN A C 1
ATOM 769 O O . ASN A 1 103 ? -2.869 35.906 16.969 1 95.88 103 ASN A O 1
ATOM 773 N N . PRO A 1 104 ? -2.373 37.844 17.969 1 93.44 104 PRO A N 1
ATOM 774 C CA . PRO A 1 104 ? -1.995 38.438 16.672 1 93.44 104 PRO A CA 1
ATOM 775 C C . PRO A 1 104 ? -0.839 37.719 16 1 93.44 104 PRO A C 1
ATOM 777 O O . PRO A 1 104 ? -0.691 37.75 14.781 1 93.44 104 PRO A O 1
ATOM 780 N N . GLN A 1 105 ? 0.002 37.062 16.781 1 94.12 105 GLN A N 1
ATOM 781 C CA . GLN A 1 105 ? 1.131 36.312 16.203 1 94.12 105 GLN A CA 1
ATOM 782 C C . GLN A 1 105 ? 0.686 34.969 15.625 1 94.12 105 GLN A C 1
ATOM 784 O O . GLN A 1 105 ? 1.393 34.375 14.805 1 94.12 105 GLN A O 1
ATOM 789 N N . GLY A 1 106 ? -0.496 34.531 16.078 1 96.94 106 GLY A N 1
ATOM 790 C CA . GLY A 1 106 ? -0.97 33.219 15.641 1 96.94 106 GLY A CA 1
ATOM 791 C C . GLY A 1 106 ? -0.131 32.094 16.172 1 96.94 106 GLY A C 1
ATOM 792 O O . GLY A 1 106 ? 0.348 32.125 17.297 1 96.94 106 GLY A O 1
ATOM 793 N N . THR A 1 107 ? -0.113 31 15.453 1 97.56 107 THR A N 1
ATOM 794 C CA . THR A 1 107 ? 0.658 29.812 15.836 1 97.56 107 THR A CA 1
ATOM 795 C C . THR A 1 107 ? 1.049 29 14.602 1 97.56 107 THR A C 1
ATOM 797 O O . THR A 1 107 ? 0.454 29.172 13.531 1 97.56 107 THR A O 1
ATOM 800 N N . ASN A 1 108 ? 2.098 28.203 14.766 1 97.31 108 ASN A N 1
ATOM 801 C CA . ASN A 1 108 ? 2.469 27.266 13.719 1 97.31 108 ASN A CA 1
ATOM 802 C C . ASN A 1 108 ? 1.748 25.938 13.883 1 97.31 108 ASN A C 1
ATOM 804 O O . ASN A 1 108 ? 1.593 25.438 15.008 1 97.31 108 ASN A O 1
ATOM 808 N N . VAL A 1 109 ? 1.292 25.391 12.758 1 97.56 109 VAL A N 1
ATOM 809 C CA . VAL A 1 109 ? 0.606 24.109 12.766 1 97.56 109 VAL A CA 1
ATOM 810 C C . VAL A 1 109 ? 1.188 23.203 11.68 1 97.56 109 VAL A C 1
ATOM 812 O O . VAL A 1 109 ? 1.817 23.688 10.734 1 97.56 109 VAL A O 1
ATOM 815 N N . VAL A 1 110 ? 1.022 21.922 11.805 1 97.25 110 VAL A N 1
ATOM 816 C CA . VAL A 1 110 ? 1.452 20.922 10.836 1 97.25 110 VAL A CA 1
ATOM 817 C C . VAL A 1 110 ? 0.234 20.203 10.258 1 97.25 110 VAL A C 1
ATOM 819 O O . VAL A 1 110 ? -0.693 19.844 10.992 1 97.25 110 VAL A O 1
ATOM 822 N N . VAL A 1 111 ? 0.196 19.984 8.93 1 97.25 111 VAL A N 1
ATOM 823 C CA . VAL A 1 111 ? -0.887 19.25 8.289 1 97.25 111 VAL A CA 1
ATOM 824 C C . VAL A 1 111 ? -0.698 17.75 8.539 1 97.25 111 VAL A C 1
ATOM 826 O O . VAL A 1 111 ? 0.253 17.141 8.031 1 97.25 111 VAL A O 1
ATOM 829 N N . THR A 1 112 ? -1.675 17.109 9.344 1 96.25 112 THR A N 1
ATOM 830 C CA . THR A 1 112 ? -1.534 15.695 9.688 1 96.25 112 THR A CA 1
ATOM 831 C C . THR A 1 112 ? -2.801 14.922 9.336 1 96.25 112 THR A C 1
ATOM 833 O O . THR A 1 112 ? -2.898 13.719 9.594 1 96.25 112 THR A O 1
ATOM 836 N N . ASP A 1 113 ? -3.727 15.656 8.789 1 95.31 113 ASP A N 1
ATOM 837 C CA . ASP A 1 113 ? -5.004 15.008 8.523 1 95.31 113 ASP A CA 1
ATOM 838 C C . ASP A 1 113 ? -5.746 15.703 7.379 1 95.31 113 ASP A C 1
ATOM 840 O O . ASP A 1 113 ? -5.293 16.734 6.875 1 95.31 113 ASP A O 1
ATOM 844 N N . PHE A 1 114 ? -6.801 15.039 6.828 1 95.44 114 PHE A N 1
ATOM 845 C CA . PHE A 1 114 ? -7.691 15.539 5.785 1 95.44 114 PHE A CA 1
ATOM 846 C C . PHE A 1 114 ? -9.055 15.898 6.367 1 95.44 114 PHE A C 1
ATOM 848 O O . PHE A 1 114 ? -9.609 15.156 7.18 1 95.44 114 PHE A O 1
ATOM 855 N N . CYS A 1 115 ? -9.57 17.094 6.004 1 93.62 115 CYS A N 1
ATOM 856 C CA . CYS A 1 115 ? -10.883 17.484 6.488 1 93.62 115 CYS A CA 1
ATOM 857 C C . CYS A 1 115 ? -11.938 16.453 6.113 1 93.62 115 CYS A C 1
ATOM 859 O O . CYS A 1 115 ? -12.039 16.047 4.953 1 93.62 115 CYS A O 1
ATOM 861 N N . PRO A 1 116 ? -12.711 16.094 7.176 1 84.5 116 PRO A N 1
ATOM 862 C CA . PRO A 1 116 ? -13.742 15.102 6.836 1 84.5 116 PRO A CA 1
ATOM 863 C C . PRO A 1 116 ? -14.781 15.648 5.859 1 84.5 116 PRO A C 1
ATOM 865 O O . PRO A 1 116 ? -15.164 16.828 5.949 1 84.5 116 PRO A O 1
ATOM 868 N N . GLY A 1 117 ? -15.242 14.766 5.012 1 80 117 GLY A N 1
ATOM 869 C CA . GLY A 1 117 ? -16.25 15.148 4.039 1 80 117 GLY A CA 1
ATOM 870 C C . GLY A 1 117 ? -17.547 15.609 4.676 1 80 117 GLY A C 1
ATOM 871 O O . GLY A 1 117 ? -17.984 15.047 5.688 1 80 117 GLY A O 1
ATOM 872 N N . GLY A 1 118 ? -18.141 16.594 4.039 1 78.69 118 GLY A N 1
ATOM 873 C CA . GLY A 1 118 ? -19.438 17.078 4.477 1 78.69 118 GLY A CA 1
ATOM 874 C C . GLY A 1 118 ? -19.344 18.125 5.57 1 78.69 118 GLY A C 1
ATOM 875 O O . GLY A 1 118 ? -20.359 18.578 6.094 1 78.69 118 GLY A O 1
ATOM 876 N N . THR A 1 119 ? -18.109 18.422 5.949 1 82.62 119 THR A N 1
ATOM 877 C CA . THR A 1 119 ? -17.906 19.438 6.977 1 82.62 119 THR A CA 1
ATOM 878 C C . THR A 1 119 ? -17.609 20.797 6.344 1 82.62 119 THR A C 1
ATOM 880 O O . THR A 1 119 ? -17.375 20.891 5.141 1 82.62 119 THR A O 1
ATOM 883 N N . TYR A 1 120 ? -17.672 21.812 7.152 1 81.31 120 TYR A N 1
ATOM 884 C CA . TYR A 1 120 ? -17.312 23.156 6.699 1 81.31 120 TYR A CA 1
ATOM 885 C C . TYR A 1 120 ? -15.875 23.188 6.18 1 81.31 120 TYR A C 1
ATOM 887 O O . TYR A 1 120 ? -15.602 23.812 5.156 1 81.31 120 TYR A O 1
ATOM 895 N N . CYS A 1 121 ? -15.039 22.453 6.805 1 86.88 121 CYS A N 1
ATOM 896 C CA . CYS A 1 121 ? -13.633 22.406 6.426 1 86.88 121 CYS A CA 1
ATOM 897 C C . CYS A 1 121 ? -13.461 21.766 5.055 1 86.88 121 CYS A C 1
ATOM 899 O O . CYS A 1 121 ? -12.578 22.172 4.289 1 86.88 121 CYS A O 1
ATOM 901 N N . SER A 1 122 ? -14.328 20.812 4.766 1 80.12 122 SER A N 1
ATOM 902 C CA . SER A 1 122 ? -14.125 20.062 3.527 1 80.12 122 SER A CA 1
ATOM 903 C C . SER A 1 122 ? -14.703 20.812 2.33 1 80.12 122 SER A C 1
ATOM 905 O O . SER A 1 122 ? -14.383 20.5 1.182 1 80.12 122 SER A O 1
ATOM 907 N N . THR A 1 123 ? -15.57 21.766 2.568 1 76.75 123 THR A N 1
ATOM 908 C CA . THR A 1 123 ? -16.25 22.453 1.478 1 76.75 123 THR A CA 1
ATOM 909 C C . THR A 1 123 ? -15.516 23.734 1.092 1 76.75 123 THR A C 1
ATOM 911 O O . THR A 1 123 ? -15.727 24.266 0.005 1 76.75 123 THR A O 1
ATOM 914 N N . GLY A 1 124 ? -14.672 24.172 1.99 1 73.5 124 GLY A N 1
ATOM 915 C CA . GLY A 1 124 ? -13.906 25.375 1.686 1 73.5 124 GLY A CA 1
ATOM 916 C C . GLY A 1 124 ? -12.664 25.094 0.862 1 73.5 124 GLY A C 1
ATOM 917 O O . GLY A 1 124 ? -12.117 23.984 0.914 1 73.5 124 GLY A O 1
ATOM 918 N N . GLU A 1 125 ? -12.297 26.047 -0.035 1 81.06 125 GLU A N 1
ATOM 919 C CA . GLU A 1 125 ? -11.062 25.906 -0.807 1 81.06 125 GLU A CA 1
ATOM 920 C C . GLU A 1 125 ? -9.844 25.844 0.107 1 81.06 125 GLU A C 1
ATOM 922 O O . GLU A 1 125 ? -9.062 24.891 0.046 1 81.06 125 GLU A O 1
ATOM 927 N N . ASN A 1 126 ? -9.719 26.875 0.948 1 93.62 126 ASN A N 1
ATOM 928 C CA . ASN A 1 126 ? -8.688 26.922 1.982 1 93.62 126 ASN A CA 1
ATOM 929 C C . ASN A 1 126 ? -9.297 26.875 3.381 1 93.62 126 ASN A C 1
ATOM 931 O O . ASN A 1 126 ? -9.938 27.828 3.818 1 93.62 126 ASN A O 1
ATOM 935 N N . ALA A 1 127 ? -9.156 25.734 4.004 1 96.75 127 ALA A N 1
ATOM 936 C CA . ALA A 1 127 ? -9.758 25.562 5.324 1 96.75 127 ALA A CA 1
ATOM 937 C C . ALA A 1 127 ? -8.922 24.641 6.195 1 96.75 127 ALA A C 1
ATOM 939 O O . ALA A 1 127 ? -8.211 23.766 5.684 1 96.75 127 ALA A O 1
ATOM 940 N N . PHE A 1 128 ? -9.008 24.938 7.473 1 96.94 128 PHE A N 1
ATOM 941 C CA . PHE A 1 128 ? -8.289 24.172 8.469 1 96.94 128 PHE A CA 1
ATOM 942 C C . PHE A 1 128 ? -9.219 23.703 9.586 1 96.94 128 PHE A C 1
ATOM 944 O O . PHE A 1 128 ? -10.047 24.484 10.07 1 96.94 128 PHE A O 1
ATOM 951 N N . ASP A 1 129 ? -9.125 22.453 9.883 1 96.19 129 ASP A N 1
ATOM 952 C CA . ASP A 1 129 ? -9.703 21.922 11.117 1 96.19 129 ASP A CA 1
ATOM 953 C C . ASP A 1 129 ? -8.617 21.703 12.172 1 96.19 129 ASP A C 1
ATOM 955 O O . ASP A 1 129 ? -7.781 20.797 12.031 1 96.19 129 ASP A O 1
ATOM 959 N N . MET A 1 130 ? -8.688 22.5 13.25 1 96.5 130 MET A N 1
ATOM 960 C CA . MET A 1 130 ? -7.562 22.609 14.18 1 96.5 130 MET A CA 1
ATOM 961 C C . MET A 1 130 ? -7.754 21.672 15.375 1 96.5 130 MET A C 1
ATOM 963 O O . MET A 1 130 ? -8.875 21.5 15.852 1 96.5 130 MET A O 1
ATOM 967 N N . SER A 1 131 ? -6.617 21.156 15.82 1 96.12 131 SER A N 1
ATOM 968 C CA . SER A 1 131 ? -6.652 20.453 17.094 1 96.12 131 SER A CA 1
ATOM 969 C C . SER A 1 131 ? -6.93 21.422 18.25 1 96.12 131 SER A C 1
ATOM 971 O O . SER A 1 131 ? -6.809 22.641 18.094 1 96.12 131 SER A O 1
ATOM 973 N N . GLY A 1 132 ? -7.27 20.797 19.375 1 96.12 132 GLY A N 1
ATOM 974 C CA . GLY A 1 132 ? -7.445 21.625 20.562 1 96.12 132 GLY A CA 1
ATOM 975 C C . GLY A 1 132 ? -6.207 22.422 20.922 1 96.12 132 GLY A C 1
ATOM 976 O O . GLY A 1 132 ? -6.297 23.609 21.25 1 96.12 132 GLY A O 1
ATOM 977 N N . ALA A 1 133 ? -5.07 21.828 20.828 1 96.19 133 ALA A N 1
ATOM 978 C CA . ALA A 1 133 ? -3.814 22.516 21.125 1 96.19 133 ALA A CA 1
ATOM 979 C C . ALA A 1 133 ? -3.592 23.688 20.172 1 96.19 133 ALA A C 1
ATOM 981 O O . ALA A 1 133 ? -3.131 24.75 20.578 1 96.19 133 ALA A O 1
ATOM 982 N N . ALA A 1 134 ? -4.004 23.516 18.938 1 97.06 134 ALA A N 1
ATOM 983 C CA . ALA A 1 134 ? -3.785 24.547 17.938 1 97.06 134 ALA A CA 1
ATOM 984 C C . ALA A 1 134 ? -4.727 25.734 18.141 1 97.06 134 ALA A C 1
ATOM 986 O O . ALA A 1 134 ? -4.297 26.891 18.109 1 97.06 134 ALA A O 1
ATOM 987 N N . ILE A 1 135 ? -5.953 25.469 18.375 1 97.5 135 ILE A N 1
ATOM 988 C CA . ILE A 1 135 ? -6.906 26.562 18.547 1 97.5 135 ILE A CA 1
ATOM 989 C C . ILE A 1 135 ? -6.59 27.328 19.828 1 97.5 135 ILE A C 1
ATOM 991 O O . ILE A 1 135 ? -6.734 28.547 19.875 1 97.5 135 ILE A O 1
ATOM 995 N N . ASN A 1 136 ? -6.133 26.594 20.844 1 97.25 136 ASN A N 1
ATOM 996 C CA . ASN A 1 136 ? -5.75 27.266 22.078 1 97.25 136 ASN A CA 1
ATOM 997 C C . ASN A 1 136 ? -4.535 28.172 21.859 1 97.25 136 ASN A C 1
ATOM 999 O O . ASN A 1 136 ? -4.48 29.281 22.391 1 97.25 136 ASN A O 1
ATOM 1003 N N . ALA A 1 137 ? -3.66 27.719 21.078 1 97.12 137 ALA A N 1
ATOM 1004 C CA . ALA A 1 137 ? -2.453 28.5 20.812 1 97.12 137 ALA A CA 1
ATOM 1005 C C . ALA A 1 137 ? -2.771 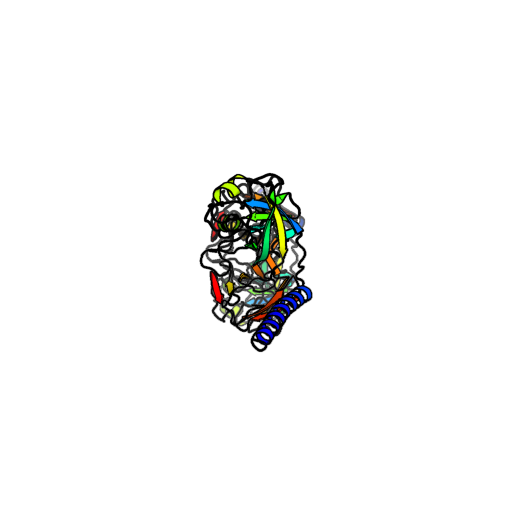29.75 20 1 97.12 137 ALA A C 1
ATOM 1007 O O . ALA A 1 137 ? -2 30.703 19.984 1 97.12 137 ALA A O 1
ATOM 1008 N N . MET A 1 138 ? -3.885 29.703 19.328 1 97.5 138 MET A N 1
ATOM 1009 C CA . MET A 1 138 ? -4.297 30.828 18.5 1 97.5 138 MET A CA 1
ATOM 1010 C C . MET A 1 138 ? -5.008 31.891 19.328 1 97.5 138 MET A C 1
ATOM 1012 O O . MET A 1 138 ? -5.23 33 18.859 1 97.5 138 MET A O 1
ATOM 1016 N N . ALA A 1 139 ? -5.234 31.578 20.5 1 97.81 139 ALA A N 1
ATOM 1017 C CA . ALA A 1 139 ? -5.98 32.5 21.375 1 97.81 139 ALA A CA 1
ATOM 1018 C C . ALA A 1 139 ? -5.039 33.375 22.188 1 97.81 139 ALA A C 1
ATOM 1020 O O . ALA A 1 139 ? -3.889 33 22.438 1 97.81 139 ALA A O 1
ATOM 1021 N N . LEU A 1 140 ? -5.605 34.562 22.531 1 97.19 140 LEU A N 1
ATOM 1022 C CA . LEU A 1 140 ? -4.938 35.312 23.594 1 97.19 140 LEU A CA 1
ATOM 1023 C C . LEU A 1 140 ? -4.91 34.5 24.891 1 97.19 140 LEU A C 1
ATOM 1025 O O . LEU A 1 140 ? -5.871 33.781 25.203 1 97.19 140 LEU A O 1
ATOM 1029 N N . ARG A 1 141 ? -3.781 34.688 25.625 1 95.25 141 ARG A N 1
ATOM 1030 C CA . ARG A 1 141 ? -3.658 33.938 26.891 1 95.25 141 ARG A CA 1
ATOM 1031 C C . ARG A 1 141 ? -4.863 34.219 27.781 1 95.25 141 ARG A C 1
ATOM 1033 O O . ARG A 1 141 ? -5.246 35.344 28.016 1 95.25 141 ARG A O 1
ATOM 1040 N N . GLY A 1 142 ? -5.449 33.125 28.203 1 96.06 142 GLY A N 1
ATOM 1041 C CA . GLY A 1 142 ? -6.582 33.25 29.109 1 96.06 142 GLY A CA 1
ATOM 1042 C C . GLY A 1 142 ? -7.914 33.344 28.391 1 96.06 142 GLY A C 1
ATOM 1043 O O . GLY A 1 142 ? -8.969 33.344 29.031 1 96.06 142 GLY A O 1
ATOM 1044 N N . ARG A 1 143 ? -7.883 33.375 27.094 1 97.44 143 ARG A N 1
ATOM 1045 C CA . ARG A 1 143 ? -9.117 33.562 26.344 1 97.44 143 ARG A CA 1
ATOM 1046 C C . ARG A 1 143 ? -9.422 32.312 25.5 1 97.44 143 ARG A C 1
ATOM 1048 O O . ARG A 1 143 ? -10.227 32.375 24.562 1 97.44 143 ARG A O 1
ATOM 1055 N N . GLU A 1 144 ? -8.781 31.188 25.797 1 97.31 144 GLU A N 1
ATOM 1056 C CA . GLU A 1 144 ? -8.883 29.969 25 1 97.31 144 GLU A CA 1
ATOM 1057 C C . GLU A 1 144 ? -10.32 29.469 24.938 1 97.31 144 GLU A C 1
ATOM 1059 O O . GLU A 1 144 ? -10.812 29.125 23.859 1 97.31 144 GLU A O 1
ATOM 1064 N N . GLY A 1 145 ? -10.945 29.375 26.031 1 96.88 145 GLY A N 1
ATOM 1065 C CA . GLY A 1 145 ? -12.312 28.891 26.109 1 96.88 145 GLY A CA 1
ATOM 1066 C C . GLY A 1 145 ? -13.281 29.734 25.281 1 96.88 145 GLY A C 1
ATOM 1067 O O . GLY A 1 145 ? -14.125 29.203 24.578 1 96.88 145 GLY A O 1
ATOM 1068 N N . GLN A 1 146 ? -13.188 31.094 25.438 1 96.81 146 GLN A N 1
ATOM 1069 C CA . GLN A 1 146 ? -14.055 32 24.688 1 96.81 146 GLN A CA 1
ATOM 1070 C C . GLN A 1 146 ? -13.852 31.828 23.188 1 96.81 146 GLN A C 1
ATOM 1072 O O . GLN A 1 146 ? -14.812 31.859 22.406 1 96.81 146 GLN A O 1
ATOM 1077 N N . LEU A 1 147 ? -12.578 31.641 22.781 1 97.62 147 LEU A N 1
ATOM 1078 C CA . LEU A 1 147 ? -12.32 31.469 21.359 1 97.62 147 LEU A CA 1
ATOM 1079 C C . LEU A 1 147 ? -12.898 30.156 20.859 1 97.62 147 LEU A C 1
ATOM 1081 O O . LEU A 1 147 ? -13.539 30.125 19.797 1 97.62 147 LEU A O 1
ATOM 1085 N N . ARG A 1 148 ? -12.703 29.109 21.594 1 96.88 148 ARG A N 1
ATOM 1086 C CA . ARG A 1 148 ? -13.242 27.812 21.188 1 96.88 148 ARG A CA 1
ATOM 1087 C C . ARG A 1 148 ? -14.75 27.891 21 1 96.88 148 ARG A C 1
ATOM 1089 O O . ARG A 1 148 ? -15.305 27.25 20.109 1 96.88 148 ARG A O 1
ATOM 1096 N N . ASN A 1 149 ? -15.391 28.656 21.734 1 95.88 149 ASN A N 1
ATOM 1097 C CA . ASN A 1 149 ? -16.844 28.734 21.734 1 95.88 149 ASN A CA 1
ATOM 1098 C C . ASN A 1 149 ? -17.359 29.391 20.453 1 95.88 149 ASN A C 1
ATOM 1100 O O . ASN A 1 149 ? -18.547 29.297 20.141 1 95.88 149 ASN A O 1
ATOM 1104 N N . ARG A 1 150 ? -16.531 30.031 19.734 1 94.25 150 ARG A N 1
ATOM 1105 C CA . ARG A 1 150 ? -16.953 30.641 18.484 1 94.25 150 ARG A CA 1
ATOM 1106 C C . ARG A 1 150 ? -17.281 29.578 17.438 1 94.25 150 ARG A C 1
ATOM 1108 O O . ARG A 1 150 ? -18.109 29.797 16.562 1 94.25 150 ARG A O 1
ATOM 1115 N N . GLY A 1 151 ? -16.594 28.547 17.344 1 91.81 151 GLY A N 1
ATOM 1116 C CA . GLY A 1 151 ? -16.906 27.406 16.5 1 91.81 151 GLY A CA 1
ATOM 1117 C C . GLY A 1 151 ? -16.391 27.562 15.086 1 91.81 151 GLY A C 1
ATOM 1118 O O . GLY A 1 151 ? -15.906 26.594 14.484 1 91.81 151 GLY A O 1
ATOM 1119 N N . LEU A 1 152 ? -16.625 28.719 14.477 1 93.88 152 LEU A N 1
ATOM 1120 C CA . LEU A 1 152 ? -16.141 29.047 13.148 1 93.88 152 LEU A CA 1
ATOM 1121 C C . LEU A 1 152 ? -15.188 30.25 13.188 1 93.88 152 LEU A C 1
ATOM 1123 O O . LEU A 1 152 ? -15.445 31.219 13.914 1 93.88 152 LEU A O 1
ATOM 1127 N N . TYR A 1 153 ? -14.125 30.141 12.375 1 95.56 153 TYR A N 1
ATOM 1128 C CA . TYR A 1 153 ? -13.086 31.156 12.484 1 95.56 153 TYR A CA 1
ATOM 1129 C C . TYR A 1 153 ? -12.711 31.703 11.109 1 95.56 153 TYR A C 1
ATOM 1131 O O . TYR A 1 153 ? -12.57 30.938 10.148 1 95.56 153 TYR A O 1
ATOM 1139 N N . ASN A 1 154 ? -12.641 33 11.047 1 95.38 154 ASN A N 1
ATOM 1140 C CA . ASN A 1 154 ? -11.906 33.625 9.945 1 95.38 154 ASN A CA 1
ATOM 1141 C C . ASN A 1 154 ? -10.398 33.594 10.195 1 95.38 154 ASN A C 1
ATOM 1143 O O . ASN A 1 154 ? -9.938 34.062 11.234 1 95.38 154 ASN A O 1
ATOM 1147 N N . LEU A 1 155 ? -9.719 33 9.188 1 97 155 LEU A N 1
ATOM 1148 C CA . LEU A 1 155 ? -8.281 32.812 9.383 1 97 155 LEU A CA 1
ATOM 1149 C C . LEU A 1 155 ? -7.488 33.531 8.297 1 97 155 LEU A C 1
ATOM 1151 O O . LEU A 1 155 ? -8.016 33.812 7.219 1 97 155 LEU A O 1
ATOM 1155 N N . LEU A 1 156 ? -6.305 33.875 8.688 1 97.25 156 LEU A N 1
ATOM 1156 C CA . LEU A 1 156 ? -5.203 34.125 7.77 1 97.25 156 LEU A CA 1
ATOM 1157 C C . LEU A 1 156 ? -4.094 33.094 7.953 1 97.25 156 LEU A C 1
ATOM 1159 O O . LEU A 1 156 ? -3.785 32.719 9.078 1 97.25 156 LEU A O 1
ATOM 1163 N N . TYR A 1 157 ? -3.576 32.688 6.809 1 96.81 157 TYR A N 1
ATOM 1164 C CA . TYR A 1 157 ? -2.494 31.703 6.93 1 96.81 157 TYR A CA 1
ATOM 1165 C C . TYR A 1 157 ? -1.41 31.953 5.891 1 96.81 157 TYR A C 1
ATOM 1167 O O . TYR A 1 157 ? -1.653 32.625 4.887 1 96.81 157 TYR A O 1
ATOM 1175 N N . LYS A 1 158 ? -0.22 31.484 6.16 1 96.12 158 LYS A N 1
ATOM 1176 C CA . LYS A 1 158 ? 0.892 31.469 5.211 1 96.12 158 LYS A CA 1
ATOM 1177 C C . LYS A 1 158 ? 1.797 30.266 5.438 1 96.12 158 LYS A C 1
ATOM 1179 O O . LYS A 1 158 ? 1.89 29.75 6.555 1 96.12 158 LYS A O 1
ATOM 1184 N N . ARG A 1 159 ? 2.414 29.828 4.32 1 95.81 159 ARG A N 1
ATOM 1185 C CA . ARG A 1 159 ? 3.352 28.719 4.375 1 95.81 159 ARG A CA 1
ATOM 1186 C C . ARG A 1 159 ? 4.625 29.094 5.121 1 95.81 159 ARG A C 1
ATOM 1188 O O . ARG A 1 159 ? 5.16 30.188 4.918 1 95.81 159 ARG A O 1
ATOM 1195 N N . VAL A 1 160 ? 5.129 28.25 6.09 1 95.81 160 VAL A N 1
ATOM 1196 C CA . VAL A 1 160 ? 6.363 28.484 6.832 1 95.81 160 VAL A CA 1
ATOM 1197 C C . VAL A 1 160 ? 7.215 27.219 6.848 1 95.81 160 VAL A C 1
ATOM 1199 O O . VAL A 1 160 ? 6.699 26.125 6.645 1 95.81 160 VAL A O 1
ATOM 1202 N N . PRO A 1 161 ? 8.539 27.344 7.035 1 94.88 161 PRO A N 1
ATOM 1203 C CA . PRO A 1 161 ? 9.352 26.141 7.176 1 94.88 161 PRO A CA 1
ATOM 1204 C C . PRO A 1 161 ? 9.031 25.359 8.445 1 94.88 161 PRO A C 1
ATOM 1206 O O . PRO A 1 161 ? 8.75 25.938 9.484 1 94.88 161 PRO A O 1
ATOM 1209 N N . CYS A 1 162 ? 8.969 24.031 8.266 1 96.31 162 CYS A N 1
ATOM 1210 C CA . CYS A 1 162 ? 8.906 23.172 9.445 1 96.31 162 CYS A CA 1
ATOM 1211 C C . CYS A 1 162 ? 10.242 23.156 10.18 1 96.31 162 CYS A C 1
ATOM 1213 O O . CYS A 1 162 ? 11.297 23.047 9.555 1 96.31 162 CYS A O 1
ATOM 1215 N N . ARG A 1 163 ? 10.164 23.281 11.438 1 94.44 163 ARG A N 1
ATOM 1216 C CA . ARG A 1 163 ? 11.383 23.297 12.242 1 94.44 163 ARG A CA 1
ATOM 1217 C C . ARG A 1 163 ? 11.367 22.172 13.281 1 94.44 163 ARG A C 1
ATOM 1219 O O . ARG A 1 163 ? 10.57 22.219 14.227 1 94.44 163 ARG A O 1
ATOM 1226 N N . TYR A 1 164 ? 12.227 21.141 13.102 1 94 164 TYR A N 1
ATOM 1227 C CA . TYR A 1 164 ? 12.305 20.016 14.016 1 94 164 TYR A CA 1
ATOM 1228 C C . TYR A 1 164 ? 13.656 19.969 14.711 1 94 164 TYR A C 1
ATOM 1230 O O . TYR A 1 164 ? 14.258 18.891 14.836 1 94 164 TYR A O 1
ATOM 1238 N N . ARG A 1 165 ? 14.016 20.922 15.43 1 82.31 165 ARG A N 1
ATOM 1239 C CA . ARG A 1 165 ? 15.32 21.141 16.047 1 82.31 165 ARG A CA 1
ATOM 1240 C C . ARG A 1 165 ? 15.875 19.844 16.625 1 82.31 165 ARG A C 1
ATOM 1242 O O . ARG A 1 165 ? 15.289 19.266 17.531 1 82.31 165 ARG A O 1
ATOM 1249 N N . GLY A 1 166 ? 16.875 19.438 16 1 87.19 166 GLY A N 1
ATOM 1250 C CA . GLY A 1 166 ? 17.656 18.328 16.547 1 87.19 166 GLY A CA 1
ATOM 1251 C C . GLY A 1 166 ? 17.125 16.969 16.141 1 87.19 166 GLY A C 1
ATOM 1252 O O . GLY A 1 166 ? 17.609 15.945 16.609 1 87.19 166 GLY A O 1
ATOM 1253 N N . THR A 1 167 ? 16.031 16.922 15.508 1 94.44 167 THR A N 1
ATOM 1254 C CA . THR A 1 167 ? 15.477 15.641 15.086 1 94.44 167 THR A CA 1
ATOM 1255 C C . THR A 1 167 ? 15.656 15.438 13.578 1 94.44 167 THR A C 1
ATOM 1257 O O . THR A 1 167 ? 15.289 16.312 12.789 1 94.44 167 THR A O 1
ATOM 1260 N N . ASN A 1 168 ? 16.203 14.281 13.242 1 97.38 168 ASN A N 1
ATOM 1261 C CA . ASN A 1 168 ? 16.406 13.945 11.836 1 97.38 168 ASN A CA 1
ATOM 1262 C C . ASN A 1 168 ? 15.195 13.219 11.258 1 97.38 168 ASN A C 1
ATOM 1264 O O . ASN A 1 168 ? 14.32 12.766 12 1 97.38 168 ASN A O 1
ATOM 1268 N N . ILE A 1 169 ? 15.211 13.219 9.945 1 98.19 169 ILE A N 1
ATOM 1269 C CA . ILE A 1 169 ? 14.125 12.547 9.234 1 98.19 169 ILE A CA 1
ATOM 1270 C C . ILE A 1 169 ? 14.07 11.078 9.641 1 98.19 169 ILE A C 1
ATOM 1272 O O . ILE A 1 169 ? 15.102 10.43 9.781 1 98.19 169 ILE A O 1
ATOM 1276 N N . GLU A 1 170 ? 12.852 10.609 9.773 1 98 170 GLU A N 1
ATOM 1277 C CA . GLU A 1 170 ? 12.609 9.227 10.18 1 98 170 GLU A CA 1
ATOM 1278 C C . GLU A 1 170 ? 11.82 8.461 9.117 1 98 170 GLU A C 1
ATOM 1280 O O . GLU A 1 170 ? 10.883 9 8.531 1 98 170 GLU A O 1
ATOM 1285 N N . PHE A 1 171 ? 12.25 7.242 8.906 1 98.44 171 PHE A N 1
ATOM 1286 C CA . PHE A 1 171 ? 11.602 6.344 7.961 1 98.44 171 PHE A CA 1
ATOM 1287 C C . PHE A 1 171 ? 11.008 5.137 8.68 1 98.44 171 PHE A C 1
ATOM 1289 O O . PHE A 1 171 ? 11.742 4.305 9.211 1 98.44 171 PHE A O 1
ATOM 1296 N N . ARG A 1 172 ? 9.688 5.031 8.688 1 97.56 172 ARG A N 1
ATOM 1297 C CA . ARG A 1 172 ? 9.039 3.885 9.312 1 97.56 172 ARG A CA 1
ATOM 1298 C C . ARG A 1 172 ? 8.555 2.887 8.266 1 97.56 172 ARG A C 1
ATOM 1300 O O . ARG A 1 172 ? 7.77 3.234 7.383 1 97.56 172 ARG A O 1
ATOM 1307 N N . VAL A 1 173 ? 9.023 1.649 8.344 1 97.06 173 VAL A N 1
ATOM 1308 C CA . VAL A 1 173 ? 8.562 0.583 7.461 1 97.06 173 VAL A CA 1
ATOM 1309 C C . VAL A 1 173 ? 7.156 0.144 7.863 1 97.06 173 VAL A C 1
ATOM 1311 O O . VAL A 1 173 ? 6.922 -0.214 9.023 1 97.06 173 VAL A O 1
ATOM 1314 N N . ASP A 1 174 ? 6.277 0.265 6.895 1 95.56 174 ASP A N 1
ATOM 1315 C CA . ASP A 1 174 ? 4.879 -0.08 7.145 1 95.56 174 ASP A CA 1
ATOM 1316 C C . ASP A 1 174 ? 4.746 -1.528 7.613 1 95.56 174 ASP A C 1
ATOM 1318 O O . ASP A 1 174 ? 5.465 -2.408 7.133 1 95.56 174 ASP A O 1
ATOM 1322 N N . ASN A 1 175 ? 3.711 -1.79 8.469 1 93.62 175 ASN A N 1
ATOM 1323 C CA . ASN A 1 175 ? 3.463 -3.117 9.016 1 93.62 175 ASN A CA 1
ATOM 1324 C C . ASN A 1 175 ? 3.156 -4.133 7.918 1 93.62 175 ASN A C 1
ATOM 1326 O O . ASN A 1 175 ? 3.434 -5.324 8.07 1 93.62 175 ASN A O 1
ATOM 1330 N N . GLY A 1 176 ? 2.65 -3.672 6.859 1 91.31 176 GLY A N 1
ATOM 1331 C CA . GLY A 1 176 ? 2.258 -4.57 5.785 1 91.31 176 GLY A CA 1
ATOM 1332 C C . GLY A 1 176 ? 3.373 -4.832 4.793 1 91.31 176 GLY A C 1
ATOM 1333 O O . GLY A 1 176 ? 3.184 -5.566 3.818 1 91.31 176 GLY A O 1
ATOM 1334 N N . SER A 1 177 ? 4.5 -4.25 5.059 1 93 177 SER A N 1
ATOM 1335 C CA . SER A 1 177 ? 5.633 -4.441 4.156 1 93 177 SER A CA 1
ATOM 1336 C C . SER A 1 177 ? 6.121 -5.883 4.184 1 93 177 SER A C 1
ATOM 1338 O O . SER A 1 177 ? 5.961 -6.582 5.188 1 93 177 SER A O 1
ATOM 1340 N N . SER A 1 178 ? 6.645 -6.316 3.082 1 87.25 178 SER A N 1
ATOM 1341 C CA . SER A 1 178 ? 7.223 -7.641 2.875 1 87.25 178 SER A CA 1
ATOM 1342 C C . SER A 1 178 ? 8.5 -7.562 2.043 1 87.25 178 SER A C 1
ATOM 1344 O O . SER A 1 178 ? 8.891 -6.48 1.602 1 87.25 178 SER A O 1
ATOM 1346 N N . PRO A 1 179 ? 9.109 -8.703 1.804 1 86.94 179 PRO A N 1
ATOM 1347 C CA . PRO A 1 179 ? 10.297 -8.68 0.947 1 86.94 179 PRO A CA 1
ATOM 1348 C C . PRO A 1 179 ? 9.977 -8.32 -0.501 1 86.94 179 PRO A C 1
ATOM 1350 O O . PRO A 1 179 ? 10.883 -8.055 -1.291 1 86.94 179 PRO A O 1
ATOM 1353 N N . PHE A 1 180 ? 8.688 -8.188 -0.805 1 88.56 180 PHE A N 1
ATOM 1354 C CA . PHE A 1 180 ? 8.375 -7.973 -2.211 1 88.56 180 PHE A CA 1
ATOM 1355 C C . PHE A 1 180 ? 7.48 -6.75 -2.383 1 88.56 180 PHE A C 1
ATOM 1357 O O . PHE A 1 180 ? 7.047 -6.441 -3.494 1 88.56 180 PHE A O 1
ATOM 1364 N N . TRP A 1 181 ? 7.176 -6.102 -1.375 1 91.38 181 TRP A N 1
ATOM 1365 C CA . TRP A 1 181 ? 6.441 -4.844 -1.353 1 91.38 181 TRP A CA 1
ATOM 1366 C C . TRP A 1 181 ? 6.852 -3.994 -0.154 1 91.38 181 TRP A C 1
ATOM 1368 O O . TRP A 1 181 ? 6.766 -4.445 0.991 1 91.38 181 TRP A O 1
ATOM 1378 N N . LEU A 1 182 ? 7.23 -2.807 -0.432 1 94.81 182 LEU A N 1
ATOM 1379 C CA . LEU A 1 182 ? 7.738 -1.94 0.625 1 94.81 182 LEU A CA 1
ATOM 1380 C C . LEU A 1 182 ? 6.969 -0.626 0.671 1 94.81 182 LEU A C 1
ATOM 1382 O O . LEU A 1 182 ? 6.762 0.014 -0.362 1 94.81 182 LEU A O 1
ATOM 1386 N N . SER A 1 183 ? 6.41 -0.278 1.809 1 96.38 183 SER A N 1
ATOM 1387 C CA . SER A 1 183 ? 5.789 1.012 2.092 1 96.38 183 SER A CA 1
ATOM 1388 C C . SER A 1 183 ? 6.453 1.697 3.281 1 96.38 183 SER A C 1
ATOM 1390 O O . SER A 1 183 ? 6.68 1.07 4.316 1 96.38 183 SER A O 1
ATOM 1392 N N . ILE A 1 184 ? 6.773 2.99 3.098 1 97.88 184 ILE A N 1
ATOM 1393 C CA . ILE A 1 184 ? 7.531 3.721 4.105 1 97.88 184 ILE A CA 1
ATOM 1394 C C . ILE A 1 184 ? 6.809 5.02 4.457 1 97.88 184 ILE A C 1
ATOM 1396 O O . ILE A 1 184 ? 6.488 5.816 3.57 1 97.88 184 ILE A O 1
ATOM 1400 N N . LEU A 1 185 ? 6.547 5.191 5.719 1 97.44 185 LEU A N 1
ATOM 1401 C CA . LEU A 1 185 ? 6.078 6.469 6.242 1 97.44 185 LEU A CA 1
ATOM 1402 C C . LEU A 1 185 ? 7.246 7.402 6.531 1 97.44 185 LEU A C 1
ATOM 1404 O O . LEU A 1 185 ? 8.133 7.07 7.324 1 97.44 185 LEU A O 1
ATOM 1408 N N . ILE A 1 186 ? 7.262 8.547 5.906 1 98.5 186 ILE A N 1
ATOM 1409 C CA . ILE A 1 186 ? 8.352 9.5 6.09 1 98.5 186 ILE A CA 1
ATOM 1410 C C . ILE A 1 186 ? 7.906 10.625 7.02 1 98.5 186 ILE A C 1
ATOM 1412 O O . ILE A 1 186 ? 6.914 11.305 6.75 1 98.5 186 ILE A O 1
ATOM 1416 N N . LYS A 1 187 ? 8.719 10.758 8.102 1 97.06 187 LYS A N 1
ATOM 1417 C CA . LYS A 1 187 ? 8.328 11.688 9.156 1 97.06 187 LYS A CA 1
ATOM 1418 C C . LYS A 1 187 ? 9.414 12.734 9.391 1 97.06 187 LYS A C 1
ATOM 1420 O O . LYS A 1 187 ? 10.594 12.492 9.125 1 97.06 187 LYS A O 1
ATOM 1425 N N . TYR A 1 188 ? 8.984 13.891 9.883 1 97.5 188 TYR A N 1
ATOM 1426 C CA . TYR A 1 188 ? 9.844 14.93 10.438 1 97.5 188 TYR A CA 1
ATOM 1427 C C . TYR A 1 188 ? 10.719 15.547 9.359 1 97.5 188 TYR A C 1
ATOM 1429 O O . TYR A 1 188 ? 11.914 15.773 9.57 1 97.5 188 TYR A O 1
ATOM 1437 N N . VAL A 1 189 ? 10.156 15.742 8.25 1 97.69 189 VAL A N 1
ATOM 1438 C CA . VAL A 1 189 ? 10.867 16.453 7.195 1 97.69 189 VAL A CA 1
ATOM 1439 C C . VAL A 1 189 ? 10.867 17.953 7.488 1 97.69 189 VAL A C 1
ATOM 1441 O O . VAL A 1 189 ? 9.812 18.594 7.438 1 97.69 189 VAL A O 1
ATOM 1444 N N . GLY A 1 190 ? 12.023 18.516 7.719 1 96.5 190 GLY A N 1
ATOM 1445 C CA . GLY A 1 190 ? 12.148 19.938 8.008 1 96.5 190 GLY A CA 1
ATOM 1446 C C . GLY A 1 190 ? 12.086 20.797 6.762 1 96.5 190 GLY A C 1
ATOM 1447 O O . GLY A 1 190 ? 12.273 20.312 5.648 1 96.5 190 GLY A O 1
ATOM 1448 N N . GLY A 1 191 ? 11.898 22.047 6.977 1 95 191 GLY A N 1
ATOM 1449 C CA . GLY A 1 191 ? 11.781 22.938 5.836 1 95 191 GLY A CA 1
ATOM 1450 C C . GLY A 1 191 ? 10.438 22.859 5.137 1 95 191 GLY A C 1
ATOM 1451 O O . GLY A 1 191 ? 9.398 23.094 5.75 1 95 191 GLY A O 1
ATOM 1452 N N . PRO A 1 192 ? 10.422 22.359 3.977 1 94.94 192 PRO A N 1
ATOM 1453 C CA . PRO A 1 192 ? 9.156 22.328 3.234 1 94.94 192 PRO A CA 1
ATOM 1454 C C . PRO A 1 192 ? 8.133 21.391 3.857 1 94.94 192 PRO A C 1
ATOM 1456 O O . PRO A 1 192 ? 6.926 21.609 3.732 1 94.94 192 PRO A O 1
ATOM 1459 N N . GLY A 1 193 ? 8.594 20.328 4.445 1 96.56 193 GLY A N 1
ATOM 1460 C CA . GLY A 1 193 ? 7.719 19.375 5.094 1 96.56 193 GLY A CA 1
ATOM 1461 C C . GLY A 1 193 ? 7.043 18.422 4.117 1 96.56 193 GLY A C 1
ATOM 1462 O O . GLY A 1 193 ? 6.953 17.219 4.371 1 96.56 193 GLY A O 1
ATOM 1463 N N . ASP A 1 194 ? 6.531 18.953 2.957 1 95.81 194 ASP A N 1
ATOM 1464 C CA . ASP A 1 194 ? 5.848 18.109 1.979 1 95.81 194 ASP A CA 1
ATOM 1465 C C . ASP A 1 194 ? 6.848 17.438 1.047 1 95.81 194 ASP A C 1
ATOM 1467 O O . ASP A 1 194 ? 7.961 17.938 0.851 1 95.81 194 ASP A O 1
ATOM 1471 N N . ILE A 1 195 ? 6.438 16.328 0.574 1 97.88 195 ILE A N 1
ATOM 1472 C CA . ILE A 1 195 ? 7.293 15.5 -0.273 1 97.88 195 ILE A CA 1
ATOM 1473 C C . ILE A 1 195 ? 6.648 15.32 -1.646 1 97.88 195 ILE A C 1
ATOM 1475 O O . ILE A 1 195 ? 5.477 14.953 -1.744 1 97.88 195 ILE A O 1
ATOM 1479 N N . GLY A 1 196 ? 7.441 15.594 -2.688 1 97.75 196 GLY A N 1
ATOM 1480 C CA . GLY A 1 196 ? 6.93 15.453 -4.043 1 97.75 196 GLY A CA 1
ATOM 1481 C C . GLY A 1 196 ? 7.355 14.164 -4.715 1 97.75 196 GLY A C 1
ATOM 1482 O O . GLY A 1 196 ? 6.617 13.609 -5.527 1 97.75 196 GLY A O 1
ATOM 1483 N N . GLN A 1 197 ? 8.602 13.75 -4.41 1 98.44 197 GLN A N 1
ATOM 1484 C CA . GLN A 1 197 ? 9.141 12.523 -4.98 1 98.44 197 GLN A CA 1
ATOM 1485 C C . GLN A 1 197 ? 10.016 11.789 -3.973 1 98.44 197 GLN A C 1
ATOM 1487 O O . GLN A 1 197 ? 10.664 12.414 -3.135 1 98.44 197 GLN A O 1
ATOM 1492 N N . VAL A 1 198 ? 9.992 10.516 -4.109 1 98.75 198 VAL A N 1
ATOM 1493 C CA . VAL A 1 198 ? 10.875 9.664 -3.314 1 98.75 198 VAL A CA 1
ATOM 1494 C C . VAL A 1 198 ? 11.539 8.625 -4.215 1 98.75 198 VAL A C 1
ATOM 1496 O O . VAL A 1 198 ? 10.891 8.047 -5.09 1 98.75 198 VAL A O 1
ATOM 1499 N N . TYR A 1 199 ? 12.82 8.477 -4.055 1 98.44 199 TYR A N 1
ATOM 1500 C CA . TYR A 1 199 ? 13.594 7.441 -4.738 1 98.44 199 TYR A CA 1
ATOM 1501 C C . TYR A 1 199 ? 14.281 6.52 -3.734 1 98.44 199 TYR A C 1
ATOM 1503 O O . TYR A 1 199 ? 14.664 6.953 -2.646 1 98.44 199 TYR A O 1
ATOM 1511 N N . ILE A 1 200 ? 14.43 5.285 -4.121 1 97.75 200 ILE A N 1
ATOM 1512 C CA . ILE A 1 200 ? 15.055 4.316 -3.229 1 97.75 200 ILE A CA 1
ATOM 1513 C C . ILE A 1 200 ? 16.078 3.482 -4.004 1 97.75 200 ILE A C 1
ATOM 1515 O O . ILE A 1 200 ? 15.883 3.201 -5.188 1 97.75 200 ILE A O 1
ATOM 1519 N N . ARG A 1 201 ? 17.188 3.205 -3.369 1 96.25 201 ARG A N 1
ATOM 1520 C CA . ARG A 1 201 ? 18.188 2.293 -3.9 1 96.25 201 ARG A CA 1
ATOM 1521 C C . ARG A 1 201 ? 18.547 1.221 -2.877 1 96.25 201 ARG A C 1
ATOM 1523 O O . ARG A 1 201 ? 18.859 1.532 -1.725 1 96.25 201 ARG A O 1
ATOM 1530 N N . MET A 1 202 ? 18.422 -0.001 -3.256 1 91 202 MET A N 1
ATOM 1531 C CA . MET A 1 202 ? 18.734 -1.134 -2.393 1 91 202 MET A CA 1
ATOM 1532 C C . MET A 1 202 ? 20.094 -1.729 -2.752 1 91 202 MET A C 1
ATOM 1534 O O . MET A 1 202 ? 20.672 -1.389 -3.785 1 91 202 MET A O 1
ATOM 1538 N N . ALA A 1 203 ? 20.672 -2.506 -1.88 1 83 203 ALA A N 1
ATOM 1539 C CA . ALA A 1 203 ? 22 -3.086 -2.008 1 83 203 ALA A CA 1
ATOM 1540 C C . ALA A 1 203 ? 22.172 -3.777 -3.357 1 83 203 ALA A C 1
ATOM 1542 O O . ALA A 1 203 ? 23.219 -3.645 -4.004 1 83 203 ALA A O 1
ATOM 1543 N N . ASN A 1 204 ? 21.203 -4.383 -3.859 1 76.56 204 ASN A N 1
ATOM 1544 C CA . ASN A 1 204 ? 21.359 -5.141 -5.098 1 76.56 204 ASN A CA 1
ATOM 1545 C C . ASN A 1 204 ? 20.922 -4.32 -6.309 1 76.56 204 ASN A C 1
ATOM 1547 O O . ASN A 1 204 ? 20.812 -4.852 -7.418 1 76.56 204 ASN A O 1
ATOM 1551 N N . TRP A 1 205 ? 20.672 -3.023 -6.102 1 81.44 205 TRP A N 1
ATOM 1552 C CA . TRP A 1 205 ? 20.234 -2.168 -7.203 1 81.44 205 TRP A CA 1
ATOM 1553 C C . TRP A 1 205 ? 21.344 -1.188 -7.59 1 81.44 205 TRP A C 1
ATOM 1555 O O . TRP A 1 205 ? 21.984 -0.595 -6.719 1 81.44 205 TRP A O 1
ATOM 1565 N N . TYR A 1 206 ? 21.609 -1.043 -8.812 1 79 206 TYR A N 1
ATOM 1566 C CA . TYR A 1 206 ? 22.625 -0.113 -9.297 1 79 206 TYR A CA 1
ATOM 1567 C C . TYR A 1 206 ? 22.094 1.316 -9.305 1 79 206 TYR A C 1
ATOM 1569 O O . TYR A 1 206 ? 22.844 2.266 -9.07 1 79 206 TYR A O 1
ATOM 1577 N N . LYS A 1 207 ? 20.844 1.422 -9.539 1 91.31 207 LYS A N 1
ATOM 1578 C CA . LYS A 1 207 ? 20.281 2.762 -9.703 1 91.31 207 LYS A CA 1
ATOM 1579 C C . LYS A 1 207 ? 19.109 2.98 -8.758 1 91.31 207 LYS A C 1
ATOM 1581 O O . LYS A 1 207 ? 18.484 2.02 -8.297 1 91.31 207 LYS A O 1
ATOM 1586 N N . PHE A 1 208 ? 18.906 4.312 -8.438 1 96 208 PHE A N 1
ATOM 1587 C CA . PHE A 1 208 ? 17.719 4.695 -7.688 1 96 208 PHE A CA 1
ATOM 1588 C C . PHE A 1 208 ? 16.453 4.414 -8.5 1 96 208 PHE A C 1
ATOM 1590 O O . PHE A 1 208 ? 16.422 4.645 -9.711 1 96 208 PHE A O 1
ATOM 1597 N N . GLN A 1 209 ? 15.492 3.836 -7.859 1 95.94 209 GLN A N 1
ATOM 1598 C CA . GLN A 1 209 ? 14.172 3.639 -8.445 1 95.94 209 GLN A CA 1
ATOM 1599 C C . GLN A 1 209 ? 13.133 4.551 -7.793 1 95.94 209 GLN A C 1
ATOM 1601 O O . GLN A 1 209 ? 13.156 4.758 -6.578 1 95.94 209 GLN A O 1
ATOM 1606 N N . PRO A 1 210 ? 12.234 5.129 -8.625 1 97.06 210 PRO A N 1
ATOM 1607 C CA . PRO A 1 210 ? 11.188 5.969 -8.039 1 97.06 210 PRO A CA 1
ATOM 1608 C C . PRO A 1 210 ? 10.164 5.164 -7.242 1 97.06 210 PRO A C 1
ATOM 1610 O O . PRO A 1 210 ? 9.727 4.098 -7.684 1 97.06 210 PRO A O 1
ATOM 1613 N N . MET A 1 211 ? 9.914 5.641 -6.039 1 97.38 211 MET A N 1
ATOM 1614 C CA . MET A 1 211 ? 8.758 5.137 -5.305 1 97.38 211 MET A CA 1
ATOM 1615 C C . MET A 1 211 ? 7.48 5.824 -5.766 1 97.38 211 MET A C 1
ATOM 1617 O O . MET A 1 211 ? 7.531 6.902 -6.359 1 97.38 211 MET A O 1
ATOM 1621 N N . ARG A 1 212 ? 6.367 5.148 -5.508 1 95.25 212 ARG A N 1
ATOM 1622 C CA . ARG A 1 212 ? 5.055 5.727 -5.781 1 95.25 212 ARG A CA 1
ATOM 1623 C C . ARG A 1 212 ? 4.398 6.23 -4.5 1 95.25 212 ARG A C 1
ATOM 1625 O O . ARG A 1 212 ? 4.523 5.602 -3.447 1 95.25 212 ARG A O 1
ATOM 1632 N N . HIS A 1 213 ? 3.713 7.348 -4.676 1 95.69 213 HIS A N 1
ATOM 1633 C CA . HIS A 1 213 ? 2.904 7.797 -3.549 1 95.69 213 HIS A CA 1
ATOM 1634 C C . HIS A 1 213 ? 1.786 6.809 -3.24 1 95.69 213 HIS A C 1
ATOM 1636 O O . HIS A 1 213 ? 0.997 6.461 -4.121 1 95.69 213 HIS A O 1
ATOM 1642 N N . ALA A 1 214 ? 1.743 6.293 -2.035 1 93.12 214 ALA A N 1
ATOM 1643 C CA . ALA A 1 214 ? 0.714 5.344 -1.619 1 93.12 214 ALA A CA 1
ATOM 1644 C C . ALA A 1 214 ? -0.492 6.066 -1.027 1 93.12 214 ALA A C 1
ATOM 1646 O O . ALA A 1 214 ? -1.563 6.102 -1.637 1 93.12 214 ALA A O 1
ATOM 1647 N N . TRP A 1 215 ? -0.292 6.691 0.097 1 92.94 215 TRP A N 1
ATOM 1648 C CA . TRP A 1 215 ? -1.287 7.488 0.808 1 92.94 215 TRP A CA 1
ATOM 1649 C C . TRP A 1 215 ? -0.635 8.312 1.911 1 92.94 215 TRP A C 1
ATOM 1651 O O . TRP A 1 215 ? 0.449 7.973 2.393 1 92.94 215 TRP A O 1
ATOM 1661 N N . GLY A 1 216 ? -1.285 9.453 2.248 1 94.75 216 GLY A N 1
ATOM 1662 C CA . GLY A 1 216 ? -0.669 10.289 3.27 1 94.75 216 GLY A CA 1
ATOM 1663 C C . GLY A 1 216 ? 0.799 10.57 3.008 1 94.75 216 GLY A C 1
ATOM 1664 O O . GLY A 1 216 ? 1.173 10.969 1.902 1 94.75 216 GLY A O 1
ATOM 1665 N N . ALA A 1 217 ? 1.58 10.281 4.066 1 96.81 217 ALA A N 1
ATOM 1666 C CA . ALA A 1 217 ? 3.018 10.492 3.93 1 96.81 217 ALA A CA 1
ATOM 1667 C C . ALA A 1 217 ? 3.74 9.188 3.609 1 96.81 217 ALA A C 1
ATOM 1669 O O . ALA A 1 217 ? 4.949 9.07 3.822 1 96.81 217 ALA A O 1
ATOM 1670 N N . ASN A 1 218 ? 2.967 8.18 3.123 1 96.44 218 ASN A N 1
ATOM 1671 C CA . ASN A 1 218 ? 3.527 6.875 2.785 1 96.44 218 ASN A CA 1
ATOM 1672 C C . ASN A 1 218 ? 3.867 6.781 1.3 1 96.44 218 ASN A C 1
ATOM 1674 O O . ASN A 1 218 ? 3.07 7.184 0.449 1 96.44 218 ASN A O 1
ATOM 1678 N N . TRP A 1 219 ? 4.996 6.227 1.027 1 97.56 219 TRP A N 1
ATOM 1679 C CA . TRP A 1 219 ? 5.492 5.953 -0.318 1 97.56 219 TRP A CA 1
ATOM 1680 C C . TRP A 1 219 ? 5.836 4.477 -0.486 1 97.56 219 TRP A C 1
ATOM 1682 O O . TRP A 1 219 ? 6.41 3.861 0.416 1 97.56 219 TRP A O 1
ATOM 1692 N N . MET A 1 220 ? 5.438 3.939 -1.636 1 95.62 220 MET A N 1
ATOM 1693 C CA . MET A 1 220 ? 5.582 2.492 -1.775 1 95.62 220 MET A CA 1
ATOM 1694 C C . M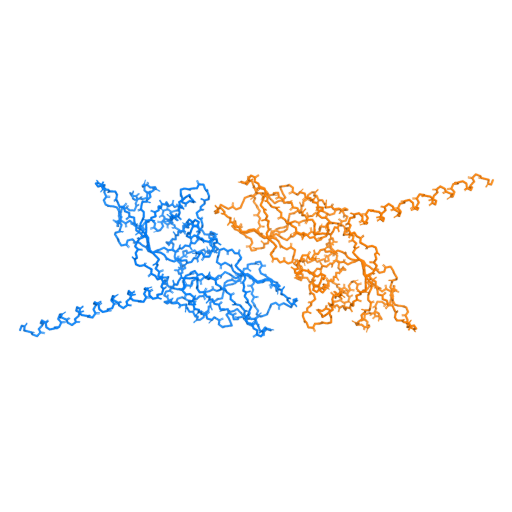ET A 1 220 ? 6.355 2.141 -3.043 1 95.62 220 MET A C 1
ATOM 1696 O O . MET A 1 220 ? 6.5 2.977 -3.938 1 95.62 220 MET A O 1
ATOM 1700 N N . ILE A 1 221 ? 6.93 0.937 -3.041 1 94.44 221 ILE A N 1
ATOM 1701 C CA . ILE A 1 221 ? 7.543 0.368 -4.234 1 94.44 221 ILE A CA 1
ATOM 1702 C C . ILE A 1 221 ? 7.23 -1.124 -4.316 1 94.44 221 ILE A C 1
ATOM 1704 O O . ILE A 1 221 ? 7.484 -1.871 -3.369 1 94.44 221 ILE A O 1
ATOM 1708 N N . PRO A 1 222 ? 6.531 -1.519 -5.406 1 87.25 222 PRO A N 1
ATOM 1709 C CA . PRO A 1 222 ? 6.398 -2.957 -5.652 1 87.25 222 PRO A CA 1
ATOM 1710 C C . PRO A 1 222 ? 7.691 -3.59 -6.164 1 87.25 222 PRO A C 1
ATOM 1712 O O . PRO A 1 222 ? 8.664 -2.881 -6.449 1 87.25 222 PRO A O 1
ATOM 1715 N N . ASN A 1 223 ? 7.691 -4.879 -6.168 1 86.88 223 ASN A N 1
ATOM 1716 C CA . ASN A 1 223 ? 8.844 -5.625 -6.676 1 86.88 223 ASN A CA 1
ATOM 1717 C C . ASN A 1 223 ? 8.758 -5.812 -8.188 1 86.88 223 ASN A C 1
ATOM 1719 O O . ASN A 1 223 ? 7.734 -6.25 -8.711 1 86.88 223 ASN A O 1
ATOM 1723 N N . TYR A 1 224 ? 9.93 -5.402 -8.867 1 82.5 224 TYR A N 1
ATOM 1724 C CA . TYR A 1 224 ? 9.891 -5.438 -10.328 1 82.5 224 TYR A CA 1
ATOM 1725 C C . TYR A 1 224 ? 10.734 -6.582 -10.867 1 82.5 224 TYR A C 1
ATOM 1727 O O . TYR A 1 224 ? 10.625 -6.941 -12.039 1 82.5 224 TYR A O 1
ATOM 1735 N N . ASP A 1 225 ? 11.547 -7.109 -9.969 1 83.81 225 ASP A N 1
ATOM 1736 C CA . ASP A 1 225 ? 12.484 -8.062 -10.547 1 83.81 225 ASP A CA 1
ATOM 1737 C C . ASP A 1 225 ? 12.375 -9.422 -9.859 1 83.81 225 ASP A C 1
ATOM 1739 O O . ASP A 1 225 ? 13.195 -10.312 -10.102 1 83.81 225 ASP A O 1
ATOM 1743 N N . GLY A 1 226 ? 11.438 -9.562 -8.984 1 85.19 226 GLY A N 1
ATOM 1744 C CA . GLY A 1 226 ? 11.148 -10.844 -8.367 1 85.19 226 GLY A CA 1
ATOM 1745 C C . GLY A 1 226 ? 12.109 -11.188 -7.242 1 85.19 226 GLY A C 1
ATOM 1746 O O . GLY A 1 226 ? 11.938 -12.203 -6.562 1 85.19 226 GLY A O 1
ATOM 1747 N N . LYS A 1 227 ? 13.125 -10.391 -7.02 1 86.38 227 LYS A N 1
ATOM 1748 C CA . LYS A 1 227 ? 14.07 -10.617 -5.93 1 86.38 227 LYS A CA 1
ATOM 1749 C C . LYS A 1 227 ? 13.641 -9.875 -4.668 1 86.38 227 LYS A C 1
ATOM 1751 O O . LYS A 1 227 ? 13.141 -8.75 -4.742 1 86.38 227 LYS A O 1
ATOM 1756 N N . PRO A 1 228 ? 13.836 -10.547 -3.506 1 86.94 228 PRO A N 1
ATOM 1757 C CA . PRO A 1 228 ? 13.453 -9.859 -2.271 1 86.94 228 PRO A CA 1
ATOM 1758 C C . PRO A 1 228 ? 14.211 -8.555 -2.066 1 86.94 228 PRO A C 1
ATOM 1760 O O . PRO A 1 228 ? 15.383 -8.445 -2.436 1 86.94 228 PRO A O 1
ATOM 1763 N N . PHE A 1 229 ? 13.531 -7.605 -1.504 1 89.75 229 PHE A N 1
ATOM 1764 C CA . PHE A 1 229 ? 14.172 -6.355 -1.113 1 89.75 229 PHE A CA 1
ATOM 1765 C C . PHE A 1 229 ? 15.25 -6.605 -0.069 1 89.75 229 PHE A C 1
ATOM 1767 O O . PHE A 1 229 ? 15.062 -7.414 0.844 1 89.75 229 PHE A O 1
ATOM 1774 N N . ARG A 1 230 ? 16.359 -6.055 -0.32 1 86.94 230 ARG A N 1
ATOM 1775 C CA . ARG A 1 230 ? 17.469 -6.215 0.617 1 86.94 230 ARG A CA 1
ATOM 1776 C C . ARG A 1 230 ? 18.094 -4.871 0.95 1 86.94 230 ARG A C 1
ATOM 1778 O O . ARG A 1 230 ? 18.328 -4.051 0.06 1 86.94 230 ARG A O 1
ATOM 1785 N N . GLY A 1 231 ? 18.312 -4.629 2.211 1 88.19 231 GLY A N 1
ATOM 1786 C CA . GLY A 1 231 ? 19.047 -3.451 2.633 1 88.19 231 GLY A CA 1
ATOM 1787 C C . GLY A 1 231 ? 20.547 -3.621 2.525 1 88.19 231 GLY A C 1
ATOM 1788 O O . GLY A 1 231 ? 21.031 -4.684 2.129 1 88.19 231 GLY A O 1
ATOM 1789 N N . PRO A 1 232 ? 21.406 -2.652 2.883 1 94.62 232 PRO A N 1
ATOM 1790 C CA . PRO A 1 232 ? 20.953 -1.327 3.297 1 94.62 232 PRO A CA 1
ATOM 1791 C C . PRO A 1 232 ? 20.297 -0.546 2.156 1 94.62 232 PRO A C 1
ATOM 1793 O O . PRO A 1 232 ? 20.609 -0.786 0.986 1 94.62 232 PRO A O 1
ATOM 1796 N N . MET A 1 233 ? 19.344 0.352 2.549 1 96.5 233 MET A N 1
ATOM 1797 C CA . MET A 1 233 ? 18.625 1.136 1.552 1 96.5 233 MET A CA 1
ATOM 1798 C C . MET A 1 233 ? 18.938 2.621 1.692 1 96.5 233 MET A C 1
ATOM 1800 O O . MET A 1 233 ? 18.969 3.15 2.805 1 96.5 233 MET A O 1
ATOM 1804 N N . ASP A 1 234 ? 19.25 3.227 0.542 1 97.62 234 ASP A N 1
ATOM 1805 C CA . ASP A 1 234 ? 19.344 4.68 0.423 1 97.62 234 ASP A CA 1
ATOM 1806 C C . ASP A 1 234 ? 18 5.273 -0.01 1 97.62 234 ASP A C 1
ATOM 1808 O O . ASP A 1 234 ? 17.328 4.734 -0.895 1 97.62 234 ASP A O 1
ATOM 1812 N N . ILE A 1 235 ? 17.641 6.371 0.648 1 98.5 235 ILE A N 1
ATOM 1813 C CA . ILE A 1 235 ? 16.375 7.016 0.282 1 98.5 235 ILE A CA 1
ATOM 1814 C C . ILE A 1 235 ? 16.625 8.492 -0.018 1 98.5 235 ILE A C 1
ATOM 1816 O O . ILE A 1 235 ? 17.219 9.203 0.794 1 98.5 235 ILE A O 1
ATOM 1820 N N . ARG A 1 236 ? 16.234 8.875 -1.177 1 98.56 236 ARG A N 1
ATOM 1821 C CA . ARG A 1 236 ? 16.297 10.273 -1.604 1 98.56 236 ARG A CA 1
ATOM 1822 C C . ARG A 1 236 ? 14.914 10.906 -1.613 1 98.56 236 ARG A C 1
ATOM 1824 O O . ARG A 1 236 ? 13.977 10.375 -2.215 1 98.56 236 ARG A O 1
ATOM 1831 N N . ILE A 1 237 ? 14.82 12.062 -0.917 1 98.5 237 ILE A N 1
ATOM 1832 C CA . ILE A 1 237 ? 13.555 12.773 -0.816 1 98.5 237 ILE A CA 1
ATOM 1833 C C . ILE A 1 237 ? 13.656 14.117 -1.536 1 98.5 237 ILE A C 1
ATOM 1835 O O . ILE A 1 237 ? 14.641 14.844 -1.375 1 98.5 237 ILE A O 1
ATOM 1839 N N . VAL A 1 238 ? 12.617 14.422 -2.375 1 98.19 238 VAL A N 1
ATOM 1840 C CA . VAL A 1 238 ? 12.531 15.688 -3.086 1 98.19 238 VAL A CA 1
ATOM 1841 C C . VAL A 1 238 ? 11.289 16.453 -2.637 1 98.19 238 VAL A C 1
ATOM 1843 O O . VAL A 1 238 ? 10.18 15.93 -2.695 1 98.19 238 VAL A O 1
ATOM 1846 N N . SER A 1 239 ? 11.5 17.672 -2.156 1 96.5 239 SER A N 1
ATOM 1847 C CA . SER A 1 239 ? 10.383 18.484 -1.685 1 96.5 239 SER A CA 1
ATOM 1848 C C . SER A 1 239 ? 9.445 18.859 -2.83 1 96.5 239 SER A C 1
ATOM 1850 O O . SER A 1 239 ? 9.898 19.078 -3.957 1 96.5 239 SER A O 1
ATOM 1852 N N . ARG A 1 240 ? 8.164 18.891 -2.471 1 95.56 240 ARG A N 1
ATOM 1853 C CA . ARG A 1 240 ? 7.156 19.328 -3.426 1 95.56 240 ARG A CA 1
ATOM 1854 C C . ARG A 1 240 ? 7.227 20.844 -3.645 1 95.56 240 ARG A C 1
ATOM 1856 O O . ARG A 1 240 ? 6.984 21.328 -4.754 1 95.56 240 ARG A O 1
ATOM 1863 N N . LEU A 1 241 ? 7.57 21.547 -2.627 1 94.12 241 LEU A N 1
ATOM 1864 C CA . LEU A 1 241 ? 7.516 23.016 -2.615 1 94.12 241 LEU A CA 1
ATOM 1865 C C . LEU A 1 241 ? 8.594 23.609 -3.516 1 94.12 241 LEU A C 1
ATOM 1867 O O . LEU A 1 241 ? 8.297 24.422 -4.383 1 94.12 241 LEU A O 1
ATOM 1871 N N . ASN A 1 242 ? 9.883 23.203 -3.352 1 93.31 242 ASN A N 1
ATOM 1872 C CA . ASN A 1 242 ? 10.977 23.922 -4.016 1 93.31 242 ASN A CA 1
ATOM 1873 C C . ASN A 1 242 ? 12 22.953 -4.594 1 93.31 242 ASN A C 1
ATOM 1875 O O . ASN A 1 242 ? 13.117 23.344 -4.926 1 93.31 242 ASN A O 1
ATOM 1879 N N . ARG A 1 243 ? 11.836 21.656 -4.555 1 93.69 243 ARG A N 1
ATOM 1880 C CA . ARG A 1 243 ? 12.641 20.609 -5.16 1 93.69 243 ARG A CA 1
ATOM 1881 C C . ARG A 1 243 ? 13.938 20.406 -4.391 1 93.69 243 ARG A C 1
ATOM 1883 O O . ARG A 1 243 ? 14.852 19.719 -4.867 1 93.69 243 ARG A O 1
ATOM 1890 N N . HIS A 1 244 ? 13.977 21.078 -3.215 1 94.19 244 HIS A N 1
ATOM 1891 C CA . HIS A 1 244 ? 15.109 20.734 -2.361 1 94.19 244 HIS A CA 1
ATOM 1892 C C . HIS A 1 244 ? 15.18 19.219 -2.135 1 94.19 244 HIS A C 1
ATOM 1894 O O . HIS A 1 244 ? 14.156 18.562 -1.943 1 94.19 244 HIS A O 1
ATOM 1900 N N . THR A 1 245 ? 16.438 18.734 -2.166 1 96.88 245 THR A N 1
ATOM 1901 C CA . THR A 1 245 ? 16.641 17.297 -2.146 1 96.88 245 THR A CA 1
ATOM 1902 C C . THR A 1 245 ? 17.594 16.891 -1.033 1 96.88 245 THR A C 1
ATOM 1904 O O . THR A 1 245 ? 18.594 17.578 -0.785 1 96.88 245 THR A O 1
ATOM 1907 N N . VAL A 1 246 ? 17.312 15.789 -0.384 1 97.88 246 VAL A N 1
ATOM 1908 C CA . VAL A 1 246 ? 18.203 15.219 0.62 1 97.88 246 VAL A CA 1
ATOM 1909 C C . VAL A 1 246 ? 18.328 13.711 0.417 1 97.88 246 VAL A C 1
ATOM 1911 O O . VAL A 1 246 ? 17.359 13.062 -0.02 1 97.88 246 VAL A O 1
ATOM 1914 N N . LEU A 1 247 ? 19.516 13.156 0.683 1 97.94 247 LEU A N 1
ATOM 1915 C CA . LEU A 1 247 ? 19.797 11.734 0.547 1 97.94 247 LEU A CA 1
ATOM 1916 C C . LEU A 1 247 ? 20.109 11.117 1.902 1 97.94 247 LEU A C 1
ATOM 1918 O O . LEU A 1 247 ? 21.062 11.539 2.578 1 97.94 247 LEU A O 1
ATOM 1922 N N . ALA A 1 248 ? 19.297 10.188 2.355 1 98.12 248 ALA A N 1
ATOM 1923 C CA . ALA A 1 248 ? 19.578 9.383 3.541 1 98.12 248 ALA A CA 1
ATOM 1924 C C . ALA A 1 248 ? 20.25 8.062 3.16 1 98.12 248 ALA A C 1
ATOM 1926 O O . ALA A 1 248 ? 19.594 7.145 2.676 1 98.12 248 ALA A O 1
ATOM 1927 N N . ARG A 1 249 ? 21.516 7.914 3.504 1 96.44 249 ARG A N 1
ATOM 1928 C CA . ARG A 1 249 ? 22.281 6.742 3.082 1 96.44 249 ARG A CA 1
ATOM 1929 C C . ARG A 1 249 ? 22.141 5.609 4.094 1 96.44 249 ARG A C 1
ATOM 1931 O O . ARG A 1 249 ? 22.281 5.832 5.301 1 96.44 249 ARG A O 1
ATOM 1938 N N . GLY A 1 250 ? 21.859 4.426 3.57 1 95.94 250 GLY A N 1
ATOM 1939 C CA . GLY A 1 250 ? 21.828 3.225 4.387 1 95.94 250 GLY A CA 1
ATOM 1940 C C . GLY A 1 250 ? 20.859 3.316 5.551 1 95.94 250 GLY A C 1
ATOM 1941 O O . GLY A 1 250 ? 21.125 2.777 6.629 1 95.94 250 GLY A O 1
ATOM 1942 N N . VAL A 1 251 ? 19.781 4.047 5.402 1 96.94 251 VAL A N 1
ATOM 1943 C CA . VAL A 1 251 ? 18.938 4.371 6.543 1 96.94 251 VAL A CA 1
ATOM 1944 C C . VAL A 1 251 ? 18.125 3.139 6.957 1 96.94 251 VAL A C 1
ATOM 1946 O O . VAL A 1 251 ? 17.875 2.92 8.141 1 96.94 251 VAL A O 1
ATOM 1949 N N . ILE A 1 252 ? 17.688 2.404 5.984 1 95.62 252 ILE A N 1
ATOM 1950 C CA . ILE A 1 252 ? 17.047 1.133 6.305 1 95.62 252 ILE A CA 1
ATOM 1951 C C . ILE A 1 252 ? 18.047 -0.002 6.176 1 95.62 252 ILE A C 1
ATOM 1953 O O . ILE A 1 252 ? 18.562 -0.268 5.086 1 95.62 252 ILE A O 1
ATOM 1957 N N . PRO A 1 253 ? 18.281 -0.711 7.195 1 93.62 253 PRO A N 1
ATOM 1958 C CA . PRO A 1 253 ? 19.359 -1.702 7.191 1 93.62 253 PRO A CA 1
ATOM 1959 C C . PRO A 1 253 ? 18.969 -2.994 6.473 1 93.62 253 PRO A C 1
ATOM 1961 O O . PRO A 1 253 ? 17.828 -3.139 6.031 1 93.62 253 PRO A O 1
ATOM 1964 N N . ALA A 1 254 ? 19.922 -3.92 6.316 1 87 254 ALA A N 1
ATOM 1965 C CA . ALA A 1 254 ? 19.75 -5.18 5.598 1 87 254 ALA A CA 1
ATOM 1966 C C . ALA A 1 254 ? 18.656 -6.023 6.223 1 87 254 ALA A C 1
ATOM 1968 O O . ALA A 1 254 ? 17.828 -6.605 5.512 1 87 254 ALA A O 1
ATOM 1969 N N . TYR A 1 255 ? 18.562 -6.094 7.523 1 84.19 255 TYR A N 1
ATOM 1970 C CA . TYR A 1 255 ? 17.547 -6.875 8.219 1 84.19 255 TYR A CA 1
ATOM 1971 C C . TYR A 1 255 ? 16.453 -5.973 8.789 1 84.19 255 TYR A C 1
ATOM 1973 O O . TYR A 1 255 ? 16.266 -5.922 10 1 84.19 255 TYR A O 1
ATOM 1981 N N . PHE A 1 256 ? 15.789 -5.336 7.828 1 88 256 PHE A N 1
ATOM 1982 C CA . PHE A 1 256 ? 14.734 -4.457 8.312 1 88 256 PHE A CA 1
ATOM 1983 C C . PHE A 1 256 ? 13.492 -5.258 8.695 1 88 256 PHE A C 1
ATOM 1985 O O . PHE A 1 256 ? 13.32 -6.391 8.25 1 88 256 PHE A O 1
ATOM 1992 N N . ARG A 1 257 ? 12.664 -4.707 9.586 1 92.06 257 ARG A N 1
ATOM 1993 C CA . ARG A 1 257 ? 11.438 -5.336 10.078 1 92.06 257 ARG A CA 1
ATOM 1994 C C . ARG A 1 257 ? 10.227 -4.449 9.828 1 92.06 257 ARG A C 1
ATOM 1996 O O . ARG A 1 257 ? 10.266 -3.246 10.094 1 92.06 257 ARG A O 1
ATOM 2003 N N . PRO A 1 258 ? 9.203 -5.043 9.305 1 93.38 258 PRO A N 1
ATOM 2004 C CA . PRO A 1 258 ? 7.969 -4.258 9.227 1 93.38 258 PRO A CA 1
ATOM 2005 C C . PRO A 1 258 ? 7.543 -3.689 10.578 1 93.38 258 PRO A C 1
ATOM 2007 O O . PRO A 1 258 ? 7.73 -4.34 11.609 1 93.38 258 PRO A O 1
ATOM 2010 N N . GLY A 1 259 ? 7.062 -2.449 10.586 1 95 259 GLY A N 1
ATOM 2011 C CA . GLY A 1 259 ? 6.586 -1.816 11.805 1 95 259 GLY A CA 1
ATOM 2012 C C . GLY A 1 259 ? 7.668 -1.059 12.547 1 95 259 GLY A C 1
ATOM 2013 O O . GLY A 1 259 ? 7.41 -0.45 13.586 1 95 259 GLY A O 1
ATOM 2014 N N . THR A 1 260 ? 8.867 -0.991 12 1 96.69 260 THR A N 1
ATOM 2015 C CA . THR A 1 260 ? 9.992 -0.384 12.695 1 96.69 260 THR A CA 1
ATOM 2016 C C . THR A 1 260 ? 10.336 0.973 12.094 1 96.69 260 THR A C 1
ATOM 2018 O O . THR A 1 260 ? 10.281 1.145 10.875 1 96.69 260 THR A O 1
ATOM 2021 N N . SER A 1 261 ? 10.719 1.917 12.938 1 96.56 261 SER A N 1
ATOM 2022 C CA . SER A 1 261 ? 11.172 3.24 12.516 1 96.56 261 SER A CA 1
ATOM 2023 C C . SER A 1 261 ? 12.695 3.324 12.508 1 96.56 261 SER A C 1
ATOM 2025 O O . SER A 1 261 ? 13.359 2.818 13.414 1 96.56 261 SER A O 1
ATOM 2027 N N . TYR A 1 262 ? 13.266 3.912 11.5 1 97.69 262 TYR A N 1
ATOM 2028 C CA . TYR A 1 262 ? 14.695 4.137 11.344 1 97.69 262 TYR A CA 1
ATOM 2029 C C . TYR A 1 262 ? 15.008 5.617 11.18 1 97.69 262 TYR A C 1
ATOM 2031 O O . TYR A 1 262 ? 14.586 6.242 10.203 1 97.69 262 TYR A O 1
ATOM 2039 N N . ARG A 1 263 ? 15.773 6.168 12.102 1 97 263 ARG A N 1
ATOM 2040 C CA . ARG A 1 263 ? 16.141 7.582 12.047 1 97 263 ARG A CA 1
ATOM 2041 C C . ARG A 1 263 ? 17.375 7.797 11.18 1 97 263 ARG A C 1
ATOM 2043 O O . ARG A 1 263 ? 18.344 7.051 11.273 1 97 263 ARG A O 1
ATOM 2050 N N . SER A 1 264 ? 17.234 8.727 10.352 1 98.06 264 SER A N 1
ATOM 2051 C CA . SER A 1 264 ? 18.375 9.062 9.492 1 98.06 264 SER A CA 1
ATOM 2052 C C . SER A 1 264 ? 19.359 9.977 10.211 1 98.06 264 SER A C 1
ATOM 2054 O O . SER A 1 264 ? 19.203 10.242 11.406 1 98.06 264 SER A O 1
ATOM 2056 N N . ARG A 1 265 ? 20.422 10.383 9.461 1 96.69 265 ARG A N 1
ATOM 2057 C CA . ARG A 1 265 ? 21.391 11.352 9.969 1 96.69 265 ARG A CA 1
ATOM 2058 C C . ARG A 1 265 ? 21.281 12.68 9.227 1 96.69 265 ARG A C 1
ATOM 2060 O O . ARG A 1 265 ? 22.188 13.516 9.305 1 96.69 265 ARG A O 1
ATOM 2067 N N . VAL A 1 266 ? 20.188 12.758 8.508 1 97.44 266 VAL A N 1
ATOM 2068 C CA . VAL A 1 266 ? 20.078 13.953 7.68 1 97.44 266 VAL A CA 1
ATOM 2069 C C . VAL A 1 266 ? 18.781 14.68 7.984 1 97.44 266 VAL A C 1
ATOM 2071 O O . VAL A 1 266 ? 17.859 14.102 8.555 1 97.44 266 VAL A O 1
ATOM 2074 N N . GLN A 1 267 ? 18.781 15.977 7.656 1 96.88 267 GLN A N 1
ATOM 2075 C CA . GLN A 1 267 ? 17.609 16.844 7.684 1 96.88 267 GLN A CA 1
ATOM 2076 C C . GLN A 1 267 ? 17.547 17.734 6.445 1 96.88 267 GLN A C 1
ATOM 2078 O O . GLN A 1 267 ? 18.594 18.078 5.879 1 96.88 267 GLN A O 1
ATOM 2083 N N . MET A 1 268 ? 16.375 17.938 5.938 1 93.38 268 MET A N 1
ATOM 2084 C CA . MET A 1 268 ? 16.234 18.766 4.75 1 93.38 268 MET A CA 1
ATOM 2085 C C . MET A 1 268 ? 16.594 20.219 5.059 1 93.38 268 MET A C 1
ATOM 2087 O O . MET A 1 268 ? 17.297 20.859 4.285 1 93.38 268 MET A O 1
ATOM 2091 N N . ALA A 1 269 ? 16 20.703 5.969 1 84.38 269 ALA A N 1
ATOM 2092 C CA . ALA A 1 269 ? 16.328 22.031 6.488 1 84.38 269 ALA A CA 1
ATOM 2093 C C . ALA A 1 269 ? 15.953 22.156 7.965 1 84.38 269 ALA A C 1
ATOM 2095 O O . ALA A 1 269 ? 15 21.516 8.422 1 84.38 269 ALA A O 1
ATOM 2096 N N . PHE A 1 270 ? 16.719 22.953 8.68 1 73.56 270 PHE A N 1
ATOM 2097 C CA . PHE A 1 270 ? 16.484 23.297 10.078 1 73.56 270 PHE A CA 1
ATOM 2098 C C . PHE A 1 270 ? 16.391 22.047 10.938 1 73.56 270 PHE A C 1
ATOM 2100 O O . PHE A 1 270 ? 15.641 21.125 10.609 1 73.56 270 PHE A O 1
ATOM 2107 N N . MET B 1 1 ? -29.641 -62 -26.969 1 36.84 1 MET B N 1
ATOM 2108 C CA . MET B 1 1 ? -28.328 -61.406 -27.219 1 36.84 1 MET B CA 1
ATOM 2109 C C . MET B 1 1 ? -28.453 -59.969 -27.719 1 36.84 1 MET B C 1
ATOM 2111 O O . MET B 1 1 ? -27.469 -59.25 -27.797 1 36.84 1 MET B O 1
ATOM 2115 N N . SER B 1 2 ? -29.656 -59.656 -28.234 1 53.03 2 SER B N 1
ATOM 2116 C CA . SER B 1 2 ? -29.781 -58.375 -28.922 1 53.03 2 SER B CA 1
ATOM 2117 C C . SER B 1 2 ? -29.969 -57.219 -27.938 1 53.03 2 SER B C 1
ATOM 2119 O O . SER B 1 2 ? -29.891 -56.062 -28.312 1 53.03 2 SER B O 1
ATOM 2121 N N . THR B 1 3 ? -30.469 -57.531 -26.844 1 57.31 3 THR B N 1
ATOM 2122 C CA . THR B 1 3 ? -30.844 -56.406 -25.969 1 57.31 3 THR B CA 1
ATOM 2123 C C . THR B 1 3 ? -29.625 -55.812 -25.297 1 57.31 3 THR B C 1
ATOM 2125 O O . THR B 1 3 ? -29.703 -54.75 -24.672 1 57.31 3 THR B O 1
ATOM 2128 N N . ALA B 1 4 ? -28.656 -56.656 -25.234 1 59.81 4 ALA B N 1
ATOM 2129 C CA . ALA B 1 4 ? -27.5 -56.125 -24.516 1 59.81 4 ALA B CA 1
ATOM 2130 C C . ALA B 1 4 ? -26.719 -55.125 -25.359 1 59.81 4 ALA B C 1
ATOM 2132 O O . ALA B 1 4 ? -26.016 -54.25 -24.844 1 59.81 4 ALA B O 1
ATOM 2133 N N . PHE B 1 5 ? -26.938 -55.188 -26.688 1 58.28 5 PHE B N 1
ATOM 2134 C CA . PHE B 1 5 ? -26.141 -54.312 -27.547 1 58.28 5 PHE B CA 1
ATOM 2135 C C . PHE B 1 5 ? -26.656 -52.906 -27.5 1 58.28 5 PHE B C 1
ATOM 2137 O O . PHE B 1 5 ? -25.938 -51.938 -27.828 1 58.28 5 PHE B O 1
ATOM 2144 N N . GLN B 1 6 ? -27.922 -52.781 -27.109 1 55.81 6 GLN B N 1
ATOM 2145 C CA . GLN B 1 6 ? -28.469 -51.406 -27.172 1 55.81 6 GLN B CA 1
ATOM 2146 C C . GLN B 1 6 ? -27.984 -50.562 -26 1 55.81 6 GLN B C 1
ATOM 2148 O O . GLN B 1 6 ? -27.922 -49.344 -26.094 1 55.81 6 GLN B O 1
ATOM 2153 N N . ALA B 1 7 ? -27.641 -51.219 -25 1 60.12 7 AL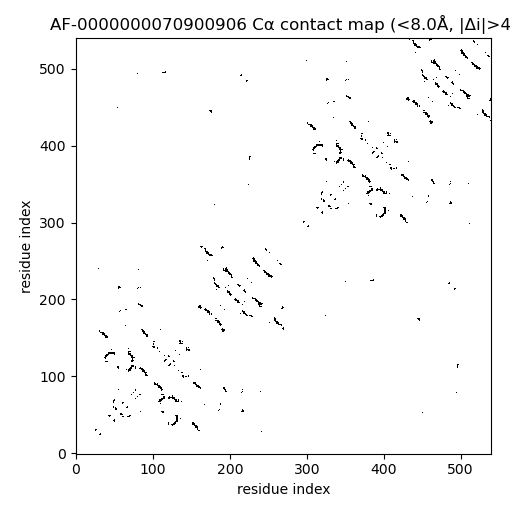A B N 1
ATOM 2154 C CA . ALA B 1 7 ? -27.312 -50.438 -23.812 1 60.12 7 ALA B CA 1
ATOM 2155 C C . ALA B 1 7 ? -25.906 -49.875 -23.906 1 60.12 7 ALA B C 1
ATOM 2157 O O . ALA B 1 7 ? -25.641 -48.75 -23.438 1 60.12 7 ALA B O 1
ATOM 2158 N N . VAL B 1 8 ? -25.031 -50.562 -24.719 1 59.38 8 VAL B N 1
ATOM 2159 C CA . VAL B 1 8 ? -23.656 -50.094 -24.812 1 59.38 8 VAL B CA 1
ATOM 2160 C C . VAL B 1 8 ? -23.594 -48.844 -25.672 1 59.38 8 VAL B C 1
ATOM 2162 O O . VAL B 1 8 ? -22.812 -47.906 -25.391 1 59.38 8 VAL B O 1
ATOM 2165 N N . TRP B 1 9 ? -24.562 -48.688 -26.609 1 58.81 9 TRP B N 1
ATOM 2166 C CA . TRP B 1 9 ? -24.547 -47.531 -27.484 1 58.81 9 TRP B CA 1
ATOM 2167 C C . TRP B 1 9 ? -25 -46.281 -26.75 1 58.81 9 TRP B C 1
ATOM 2169 O O . TRP B 1 9 ? -24.469 -45.188 -26.984 1 58.81 9 TRP B O 1
ATOM 2179 N N . LEU B 1 10 ? -25.766 -46.438 -25.734 1 56.31 10 LEU B N 1
ATOM 2180 C CA . LEU B 1 10 ? -26.297 -45.25 -25.047 1 56.31 10 LEU B CA 1
ATOM 2181 C C . LEU B 1 10 ? -25.266 -44.688 -24.094 1 56.31 10 LEU B C 1
ATOM 2183 O O . LEU B 1 10 ? -25.172 -43.438 -23.938 1 56.31 10 LEU B O 1
ATOM 2187 N N . VAL B 1 11 ? -24.406 -45.5 -23.531 1 58.53 11 VAL B N 1
ATOM 2188 C CA . VAL B 1 11 ? -23.406 -45.031 -22.594 1 58.53 11 VAL B CA 1
ATOM 2189 C C . VAL B 1 11 ? -22.297 -44.281 -23.328 1 58.53 11 VAL B C 1
ATOM 2191 O O . VAL B 1 11 ? -21.797 -43.25 -22.859 1 58.53 11 VAL B O 1
ATOM 2194 N N . CYS B 1 12 ? -21.969 -44.75 -24.547 1 56.81 12 CYS B N 1
ATOM 2195 C CA . CYS B 1 12 ? -20.906 -44.094 -25.312 1 56.81 12 CYS B CA 1
ATOM 2196 C C . CYS B 1 12 ? -21.344 -42.719 -25.781 1 56.81 12 CYS B C 1
ATOM 2198 O O . CYS B 1 12 ? -20.547 -41.781 -25.797 1 56.81 12 CYS B O 1
ATOM 2200 N N . VAL B 1 13 ? -22.641 -42.531 -26.062 1 58.16 13 VAL B N 1
ATOM 2201 C CA . VAL B 1 13 ? -23.141 -41.25 -26.562 1 58.16 13 VAL B CA 1
ATOM 2202 C C . VAL B 1 13 ? -23.188 -40.25 -25.406 1 58.16 13 VAL B C 1
ATOM 2204 O O . VAL B 1 13 ? -22.891 -39.062 -25.609 1 58.16 13 VAL B O 1
ATOM 2207 N N . GLY B 1 14 ? -23.328 -40.625 -24.234 1 55.84 14 GLY B N 1
ATOM 2208 C CA . GLY B 1 14 ? -23.391 -39.75 -23.078 1 55.84 14 GLY B CA 1
ATOM 2209 C C . GLY B 1 14 ? -22.047 -39.188 -22.688 1 55.84 14 GLY B C 1
ATOM 2210 O O . GLY B 1 14 ? -21.938 -38 -22.359 1 55.84 14 GLY B O 1
ATOM 2211 N N . LEU B 1 15 ? -20.984 -40.031 -22.688 1 57.91 15 LEU B N 1
ATOM 2212 C CA . LEU B 1 15 ? -19.641 -39.594 -22.312 1 57.91 15 LEU B CA 1
ATOM 2213 C C . LEU B 1 15 ? -19.094 -38.625 -23.344 1 57.91 15 LEU B C 1
ATOM 2215 O O . LEU B 1 15 ? -18.438 -37.625 -22.984 1 57.91 15 LEU B O 1
ATOM 2219 N N . LEU B 1 16 ? -19.422 -38.844 -24.625 1 61.5 16 LEU B N 1
ATOM 2220 C CA . LEU B 1 16 ? -18.953 -37.969 -25.672 1 61.5 16 LEU B CA 1
ATOM 2221 C C . LEU B 1 16 ? -19.641 -36.594 -25.578 1 61.5 16 LEU B C 1
ATOM 2223 O O . LEU B 1 16 ? -19.016 -35.562 -25.875 1 61.5 16 LEU B O 1
ATOM 2227 N N . SER B 1 17 ? -20.812 -36.594 -25.016 1 62.34 17 SER B N 1
ATOM 2228 C CA . SER B 1 17 ? -21.562 -35.344 -24.906 1 62.34 17 SER B CA 1
ATOM 2229 C C . SER B 1 17 ? -21.047 -34.5 -23.75 1 62.34 17 SER B C 1
ATOM 2231 O O . SER B 1 17 ? -20.969 -33.281 -23.859 1 62.34 17 SER B O 1
ATOM 2233 N N . LEU B 1 18 ? -20.547 -35.156 -22.688 1 62.94 18 LEU B N 1
ATOM 2234 C CA . LEU B 1 18 ? -20.062 -34.406 -21.531 1 62.94 18 LEU B CA 1
ATOM 2235 C C . LEU B 1 18 ? -18.719 -33.719 -21.844 1 62.94 18 LEU B C 1
ATOM 2237 O O . LEU B 1 18 ? -18.484 -32.594 -21.438 1 62.94 18 LEU B O 1
ATOM 2241 N N . GLN B 1 19 ? -17.859 -34.375 -22.562 1 65.56 19 GLN B N 1
ATOM 2242 C CA . GLN B 1 19 ? -16.562 -33.781 -22.938 1 65.56 19 GLN B CA 1
ATOM 2243 C C . GLN B 1 19 ? -16.75 -32.594 -23.891 1 65.56 19 GLN B C 1
ATOM 2245 O O . GLN B 1 19 ? -16.062 -31.594 -23.781 1 65.56 19 GLN B O 1
ATOM 2250 N N . ALA B 1 20 ? -17.625 -32.75 -24.812 1 67.69 20 ALA B N 1
ATOM 2251 C CA . ALA B 1 20 ? -17.891 -31.672 -25.75 1 67.69 20 ALA B CA 1
ATOM 2252 C C . ALA B 1 20 ? -18.469 -30.453 -25.031 1 67.69 20 ALA B C 1
ATOM 2254 O O . ALA B 1 20 ? -18.109 -29.312 -25.359 1 67.69 20 ALA B O 1
ATOM 2255 N N . ALA B 1 21 ? -19.172 -30.625 -24.094 1 66.62 21 ALA B N 1
ATOM 2256 C CA . ALA B 1 21 ? -19.812 -29.547 -23.344 1 66.62 21 ALA B CA 1
ATOM 2257 C C . ALA B 1 21 ? -18.781 -28.781 -22.516 1 66.62 21 ALA B C 1
ATOM 2259 O O . ALA B 1 21 ? -18.812 -27.547 -22.438 1 66.62 21 ALA B O 1
ATOM 2260 N N . GLU B 1 22 ? -17.828 -29.562 -22 1 74.25 22 GLU B N 1
ATOM 2261 C CA . GLU B 1 22 ? -16.781 -28.891 -21.219 1 74.25 22 GLU B CA 1
ATOM 2262 C C . GLU B 1 22 ? -15.875 -28.062 -22.125 1 74.25 22 GLU B C 1
ATOM 2264 O O . GLU B 1 22 ? -15.5 -26.938 -21.781 1 74.25 22 GLU B O 1
ATOM 2269 N N . ALA B 1 23 ? -15.602 -28.578 -23.219 1 74.81 23 ALA B N 1
ATOM 2270 C CA . ALA B 1 23 ? -14.766 -27.859 -24.172 1 74.81 23 ALA B CA 1
ATOM 2271 C C . ALA B 1 23 ? -15.445 -26.578 -24.641 1 74.81 23 ALA B C 1
ATOM 2273 O O . ALA B 1 23 ? -14.789 -25.531 -24.797 1 74.81 23 ALA B O 1
ATOM 2274 N N . GLY B 1 24 ? -16.625 -26.672 -24.875 1 71.25 24 GLY B N 1
ATOM 2275 C CA . GLY B 1 24 ? -17.391 -25.5 -25.266 1 71.25 24 GLY B CA 1
ATOM 2276 C C . GLY B 1 24 ? -17.406 -24.422 -24.188 1 71.25 24 GLY B C 1
ATOM 2277 O O . GLY B 1 24 ? -17.25 -23.234 -24.484 1 71.25 24 GLY B O 1
ATOM 2278 N N . TYR B 1 25 ? -17.5 -24.859 -23.031 1 74.94 25 TYR B N 1
ATOM 2279 C CA . TYR B 1 25 ? -17.469 -23.938 -21.906 1 74.94 25 TYR B CA 1
ATOM 2280 C C . TYR B 1 25 ? -16.125 -23.219 -21.828 1 74.94 25 TYR B C 1
ATOM 2282 O O . TYR B 1 25 ? -16.078 -22 -21.672 1 74.94 25 TYR B O 1
ATOM 2290 N N . LEU B 1 26 ? -15.156 -23.969 -21.969 1 78 26 LEU B N 1
ATOM 2291 C CA . LEU B 1 26 ? -13.812 -23.422 -21.844 1 78 26 LEU B CA 1
ATOM 2292 C C . LEU B 1 26 ? -13.539 -22.391 -22.938 1 78 26 LEU B C 1
ATOM 2294 O O . LEU B 1 26 ? -13.039 -21.297 -22.672 1 78 26 LEU B O 1
ATOM 2298 N N . ALA B 1 27 ? -13.914 -22.719 -24.062 1 77.62 27 ALA B N 1
ATOM 2299 C CA . ALA B 1 27 ? -13.68 -21.812 -25.188 1 77.62 27 ALA B CA 1
ATOM 2300 C C . ALA B 1 27 ? -14.469 -20.516 -25.016 1 77.62 27 ALA B C 1
ATOM 2302 O O . ALA B 1 27 ? -13.945 -19.438 -25.25 1 77.62 27 ALA B O 1
ATOM 2303 N N . GLN B 1 28 ? -15.602 -20.672 -24.531 1 76 28 GLN B N 1
ATOM 2304 C CA . GLN B 1 28 ? -16.469 -19.516 -24.359 1 76 28 GLN B CA 1
ATOM 2305 C C . GLN B 1 28 ? -15.969 -18.609 -23.234 1 76 28 GLN B C 1
ATOM 2307 O O . GLN B 1 28 ? -16.25 -17.406 -23.219 1 76 28 GLN B O 1
ATOM 2312 N N . ASN B 1 29 ? -15.141 -19.281 -22.453 1 82.25 29 ASN B N 1
ATOM 2313 C CA . ASN B 1 29 ? -14.719 -18.516 -21.281 1 82.25 29 ASN B CA 1
ATOM 2314 C C . ASN B 1 29 ? -13.242 -18.125 -21.359 1 82.25 29 ASN B C 1
ATOM 2316 O O . ASN B 1 29 ? -12.609 -17.844 -20.344 1 82.25 29 ASN B O 1
ATOM 2320 N N . GLY B 1 30 ? -12.695 -18.219 -22.562 1 82.75 30 GLY B N 1
ATOM 2321 C CA . GLY B 1 30 ? -11.391 -17.641 -22.812 1 82.75 30 GLY B CA 1
ATOM 2322 C C . GLY B 1 30 ? -10.25 -18.594 -22.531 1 82.75 30 GLY B C 1
ATOM 2323 O O . GLY B 1 30 ? -9.086 -18.188 -22.5 1 82.75 30 GLY B O 1
ATOM 2324 N N . TYR B 1 31 ? -10.711 -19.859 -22.312 1 87.06 31 TYR B N 1
ATOM 2325 C CA . TYR B 1 31 ? -9.68 -20.875 -22.125 1 87.06 31 TYR B CA 1
ATOM 2326 C C . TYR B 1 31 ? -9.289 -21.5 -23.453 1 87.06 31 TYR B C 1
ATOM 2328 O O . TYR B 1 31 ? -10.156 -21.938 -24.219 1 87.06 31 TYR B O 1
ATOM 2336 N N . HIS B 1 32 ? -8.07 -21.297 -23.844 1 79.44 32 HIS B N 1
ATOM 2337 C CA . HIS B 1 32 ? -7.633 -21.953 -25.078 1 79.44 32 HIS B CA 1
ATOM 2338 C C . HIS B 1 32 ? -7.062 -23.328 -24.812 1 79.44 32 HIS B C 1
ATOM 2340 O O . HIS B 1 32 ? -6.344 -23.531 -23.828 1 79.44 32 HIS B O 1
ATOM 2346 N N . GLU B 1 33 ? -7.496 -24.297 -25.625 1 79.81 33 GLU B N 1
ATOM 2347 C CA . GLU B 1 33 ? -7.09 -25.688 -25.438 1 79.81 33 GLU B CA 1
ATOM 2348 C C . GLU B 1 33 ? -5.723 -25.953 -26.062 1 79.81 33 GLU B C 1
ATOM 2350 O O . GLU B 1 33 ? -5.109 -27 -25.797 1 79.81 33 GLU B O 1
ATOM 2355 N N . ARG B 1 34 ? -5.27 -24.969 -26.625 1 88.69 34 ARG B N 1
ATOM 2356 C CA . ARG B 1 34 ? -4 -25.188 -27.328 1 88.69 34 ARG B CA 1
ATOM 2357 C C . ARG B 1 34 ? -2.828 -25.094 -26.359 1 88.69 34 ARG B C 1
ATOM 2359 O O . ARG B 1 34 ? -2.752 -24.156 -25.547 1 88.69 34 ARG B O 1
ATOM 2366 N N . TRP B 1 35 ? -1.992 -26.125 -26.422 1 95.12 35 TRP B N 1
ATOM 2367 C CA . TRP B 1 35 ? -0.751 -26.125 -25.656 1 95.12 35 TRP B CA 1
ATOM 2368 C C . TRP B 1 35 ? 0.249 -25.125 -26.234 1 95.12 35 TRP B C 1
ATOM 2370 O O . TRP B 1 35 ? 0.391 -25.016 -27.453 1 95.12 35 TRP B O 1
ATOM 2380 N N . VAL B 1 36 ? 0.913 -24.359 -25.406 1 95.25 36 VAL B N 1
ATOM 2381 C CA . VAL B 1 36 ? 1.937 -23.391 -25.781 1 95.25 36 VAL B CA 1
ATOM 2382 C C . VAL B 1 36 ? 3.283 -23.812 -25.188 1 95.25 36 VAL B C 1
ATOM 2384 O O . VAL B 1 36 ? 3.352 -24.281 -24.062 1 95.25 36 VAL B O 1
ATOM 2387 N N . ARG B 1 37 ? 4.344 -23.625 -25.922 1 95.25 37 ARG B N 1
ATOM 2388 C CA . ARG B 1 37 ? 5.676 -24 -25.453 1 95.25 37 ARG B CA 1
ATOM 2389 C C . ARG B 1 37 ? 6.168 -23.047 -24.375 1 95.25 37 ARG B C 1
ATOM 2391 O O . ARG B 1 37 ? 5.895 -21.844 -24.422 1 95.25 37 ARG B O 1
ATOM 2398 N N . ALA B 1 38 ? 6.887 -23.625 -23.391 1 96.31 38 ALA B N 1
ATOM 2399 C CA . ALA B 1 38 ? 7.531 -22.859 -22.328 1 96.31 38 ALA B CA 1
ATOM 2400 C C . ALA B 1 38 ? 8.789 -23.578 -21.828 1 96.31 38 ALA B C 1
ATOM 2402 O O . ALA B 1 38 ? 9.102 -24.688 -22.281 1 96.31 38 ALA B O 1
ATOM 2403 N N . ARG B 1 39 ? 9.5 -22.844 -21.047 1 94.94 39 ARG B N 1
ATOM 2404 C CA . ARG B 1 39 ? 10.641 -23.422 -20.359 1 94.94 39 ARG B CA 1
ATOM 2405 C C . ARG B 1 39 ? 10.406 -23.438 -18.844 1 94.94 39 ARG B C 1
ATOM 2407 O O . ARG B 1 39 ? 9.617 -22.656 -18.328 1 94.94 39 ARG B O 1
ATOM 2414 N N . GLY B 1 40 ? 11.102 -24.453 -18.234 1 95.62 40 GLY B N 1
ATOM 2415 C CA . GLY B 1 40 ? 10.859 -24.578 -16.812 1 95.62 40 GLY B CA 1
ATOM 2416 C C . GLY B 1 40 ? 12.117 -24.844 -16.016 1 95.62 40 GLY B C 1
ATOM 2417 O O . GLY B 1 40 ? 13.078 -25.438 -16.531 1 95.62 40 GLY B O 1
ATOM 2418 N N . THR B 1 41 ? 12.117 -24.312 -14.82 1 95.44 41 THR B N 1
ATOM 2419 C CA . THR B 1 41 ? 13.023 -24.672 -13.742 1 95.44 41 THR B CA 1
ATOM 2420 C C . THR B 1 41 ? 12.242 -25.016 -12.469 1 95.44 41 THR B C 1
ATOM 2422 O O . THR B 1 41 ? 11.016 -24.953 -12.453 1 95.44 41 THR B O 1
ATOM 2425 N N . TRP B 1 42 ? 12.93 -25.531 -11.523 1 94.06 42 TRP B N 1
ATOM 2426 C CA . TRP B 1 42 ? 12.266 -25.75 -10.242 1 94.06 42 TRP B CA 1
ATOM 2427 C C . TRP B 1 42 ? 13.109 -25.203 -9.094 1 94.06 42 TRP B C 1
ATOM 2429 O O . TRP B 1 42 ? 14.297 -24.922 -9.273 1 94.06 42 TRP B O 1
ATOM 2439 N N . TYR B 1 43 ? 12.469 -24.922 -8 1 91 43 TYR B N 1
ATOM 2440 C CA . TYR B 1 43 ? 13.148 -24.297 -6.871 1 91 43 TYR B CA 1
ATOM 2441 C C . TYR B 1 43 ? 12.594 -24.812 -5.547 1 91 43 TYR B C 1
ATOM 2443 O O . TYR B 1 43 ? 11.523 -25.422 -5.516 1 91 43 TYR B O 1
ATOM 2451 N N . GLY B 1 44 ? 13.414 -24.594 -4.461 1 90.12 44 GLY B N 1
ATOM 2452 C CA . GLY B 1 44 ? 12.969 -24.891 -3.111 1 90.12 44 GLY B CA 1
ATOM 2453 C C . GLY B 1 44 ? 13.172 -26.344 -2.725 1 90.12 44 GLY B C 1
ATOM 2454 O O . GLY B 1 44 ? 14.039 -27.016 -3.273 1 90.12 44 GLY B O 1
ATOM 2455 N N . ASP B 1 45 ? 12.297 -26.734 -1.688 1 91.69 45 ASP B N 1
ATOM 2456 C CA . ASP B 1 45 ? 12.344 -28.109 -1.18 1 91.69 45 ASP B CA 1
ATOM 2457 C C . ASP B 1 45 ? 11.688 -29.078 -2.162 1 91.69 45 ASP B C 1
ATOM 2459 O O . ASP B 1 45 ? 10.602 -28.812 -2.678 1 91.69 45 ASP B O 1
ATOM 2463 N N . PRO B 1 46 ? 12.383 -30.203 -2.457 1 91.25 46 PRO B N 1
ATOM 2464 C CA . PRO B 1 46 ? 11.852 -31.172 -3.418 1 91.25 46 PRO B CA 1
ATOM 2465 C C . PRO B 1 46 ? 10.438 -31.625 -3.08 1 91.25 46 PRO B C 1
ATOM 2467 O O . PRO B 1 46 ? 9.703 -32.094 -3.959 1 91.25 46 PRO B O 1
ATOM 2470 N N . TYR B 1 47 ? 10.047 -31.453 -1.877 1 87.06 47 TYR B N 1
ATOM 2471 C CA . TYR B 1 47 ? 8.695 -31.844 -1.491 1 87.06 47 TYR B CA 1
ATOM 2472 C C . TYR B 1 47 ? 7.922 -30.672 -0.934 1 87.06 47 TYR B C 1
ATOM 2474 O O . TYR B 1 47 ? 6.914 -30.844 -0.245 1 87.06 47 TYR B O 1
ATOM 2482 N N . GLY B 1 48 ? 8.398 -29.5 -1.345 1 86.06 48 GLY B N 1
ATOM 2483 C CA . GLY B 1 48 ? 7.867 -28.312 -0.711 1 86.06 48 GLY B CA 1
ATOM 2484 C C . GLY B 1 48 ? 6.988 -27.484 -1.636 1 86.06 48 GLY B C 1
ATOM 2485 O O . GLY B 1 48 ? 6.734 -27.875 -2.775 1 86.06 48 GLY B O 1
ATOM 2486 N N . GLU B 1 49 ? 6.48 -26.312 -1.006 1 81.25 49 GLU B N 1
ATOM 2487 C CA . GLU B 1 49 ? 5.559 -25.391 -1.674 1 81.25 49 GLU B CA 1
ATOM 2488 C C . GLU B 1 49 ? 6.297 -24.203 -2.266 1 81.25 49 GLU B C 1
ATOM 2490 O O . GLU B 1 49 ? 5.68 -23.188 -2.596 1 81.25 49 GLU B O 1
ATOM 2495 N N . GLY B 1 50 ? 7.566 -24.438 -2.404 1 77.25 50 GLY B N 1
ATOM 2496 C CA . GLY B 1 50 ? 8.305 -23.312 -2.939 1 77.25 50 GLY B CA 1
ATOM 2497 C C . GLY B 1 50 ? 8.438 -22.156 -1.95 1 77.25 50 GLY B C 1
ATOM 2498 O O . GLY B 1 50 ? 8.969 -22.344 -0.852 1 77.25 50 GLY B O 1
ATOM 2499 N N . SER B 1 51 ? 7.938 -20.984 -2.338 1 71.06 51 SER B N 1
ATOM 2500 C CA . SER B 1 51 ? 8.07 -19.797 -1.491 1 71.06 51 SER B CA 1
ATOM 2501 C C . SER B 1 51 ? 6.754 -19.484 -0.777 1 71.06 51 SER B C 1
ATOM 2503 O O . SER B 1 51 ? 5.676 -19.656 -1.35 1 71.06 51 SER B O 1
ATOM 2505 N N . SER B 1 52 ? 6.953 -19.328 0.603 1 71.44 52 SER B N 1
ATOM 2506 C CA . SER B 1 52 ? 5.828 -18.766 1.345 1 71.44 52 SER B CA 1
ATOM 2507 C C . SER B 1 52 ? 5.844 -17.234 1.312 1 71.44 52 SER B C 1
ATOM 2509 O O . SER B 1 52 ? 6.859 -16.625 1.627 1 71.44 52 SER B O 1
ATOM 2511 N N . GLY B 1 53 ? 4.734 -16.672 0.682 1 78.5 53 GLY B N 1
ATOM 2512 C CA . GLY B 1 53 ? 4.602 -15.219 0.625 1 78.5 53 GLY B CA 1
ATOM 2513 C C . GLY B 1 53 ? 5.332 -14.602 -0.553 1 78.5 53 GLY B C 1
ATOM 2514 O O . GLY B 1 53 ? 5.93 -13.531 -0.426 1 78.5 53 GLY B O 1
ATOM 2515 N N . GLY B 1 54 ? 5.512 -15.156 -1.59 1 88.75 54 GLY B N 1
ATOM 2516 C CA . GLY B 1 54 ? 6.184 -14.633 -2.771 1 88.75 54 GLY B CA 1
ATOM 2517 C C . GLY B 1 54 ? 5.547 -13.367 -3.311 1 88.75 54 GLY B C 1
ATOM 2518 O O . GLY B 1 54 ? 4.859 -12.656 -2.578 1 88.75 54 GLY B O 1
ATOM 2519 N N . ASN B 1 55 ? 5.789 -13.07 -4.527 1 94.06 55 ASN B N 1
ATOM 2520 C CA . ASN B 1 55 ? 5.422 -11.797 -5.141 1 94.06 55 ASN B CA 1
ATOM 2521 C C . ASN B 1 55 ? 3.912 -11.68 -5.32 1 94.06 55 ASN B C 1
ATOM 2523 O O . ASN B 1 55 ? 3.406 -10.609 -5.664 1 94.06 55 ASN B O 1
ATOM 2527 N N . CYS B 1 56 ? 3.189 -12.75 -5.004 1 95.56 56 CYS B N 1
ATOM 2528 C CA . CYS B 1 56 ? 1.736 -12.656 -5.102 1 95.56 56 CYS B CA 1
ATOM 2529 C C . CYS B 1 56 ? 1.112 -12.422 -3.732 1 95.56 56 CYS B C 1
ATOM 2531 O O . CYS B 1 56 ? -0.078 -12.117 -3.633 1 95.56 56 CYS B O 1
ATOM 2533 N N . GLY B 1 57 ? 1.89 -12.664 -2.672 1 93.69 57 GLY B N 1
ATOM 2534 C CA . GLY B 1 57 ? 1.433 -12.344 -1.33 1 93.69 57 GLY B CA 1
ATOM 2535 C C . GLY B 1 57 ? 0.724 -13.5 -0.647 1 93.69 57 GLY B C 1
ATOM 2536 O O . GLY B 1 57 ? 0.325 -13.391 0.514 1 93.69 57 GLY B O 1
ATOM 2537 N N . TYR B 1 58 ? 0.59 -14.641 -1.348 1 94.06 58 TYR B N 1
ATOM 2538 C CA . TYR B 1 58 ? -0.051 -15.797 -0.731 1 94.06 58 TYR B CA 1
ATOM 2539 C C . TYR B 1 58 ? 0.879 -16.453 0.277 1 94.06 58 TYR B C 1
ATOM 2541 O O . TYR B 1 58 ? 2.012 -16.812 -0.056 1 94.06 58 TYR B O 1
ATOM 2549 N N . THR B 1 59 ? 0.378 -16.594 1.503 1 87.94 59 THR B N 1
ATOM 2550 C CA . THR B 1 59 ? 1.199 -17.234 2.525 1 87.94 59 THR B CA 1
ATOM 2551 C C . THR B 1 59 ? 0.63 -18.609 2.9 1 87.94 59 THR B C 1
ATOM 2553 O O . THR B 1 59 ? -0.557 -18.859 2.693 1 87.94 59 THR B O 1
ATOM 2556 N N . LYS B 1 60 ? 1.45 -19.469 3.43 1 82.56 60 LYS B N 1
ATOM 2557 C CA . LYS B 1 60 ? 1.084 -20.766 3.984 1 82.56 60 LYS B CA 1
ATOM 2558 C C . LYS B 1 60 ? 0.265 -21.594 2.986 1 82.56 60 LYS B C 1
ATOM 2560 O O . LYS B 1 60 ? -0.831 -22.047 3.307 1 82.56 60 LYS B O 1
ATOM 2565 N N . LEU B 1 61 ? 0.856 -21.906 1.961 1 85.88 61 LEU B N 1
ATOM 2566 C CA . LEU B 1 61 ? 0.131 -22.5 0.847 1 85.88 61 LEU B CA 1
ATOM 2567 C C . LEU B 1 61 ? -0.242 -23.953 1.159 1 85.88 61 LEU B C 1
ATOM 2569 O O . LEU B 1 61 ? -1.335 -24.406 0.81 1 85.88 61 LEU B O 1
ATOM 2573 N N . TRP B 1 62 ? 0.635 -24.625 1.886 1 85.88 62 TRP B N 1
ATOM 2574 C CA . TRP B 1 62 ? 0.294 -25.984 2.258 1 85.88 62 TRP B CA 1
ATOM 2575 C C . TRP B 1 62 ? -0.967 -26.016 3.115 1 85.88 62 TRP B C 1
ATOM 2577 O O . TRP B 1 62 ? -1.101 -25.234 4.062 1 85.88 62 TRP B O 1
ATOM 2587 N N . GLY B 1 63 ? -1.85 -26.922 2.721 1 87.31 63 GLY B N 1
ATOM 2588 C CA . GLY B 1 63 ? -3.074 -27.078 3.488 1 87.31 63 GLY B CA 1
ATOM 2589 C C . GLY B 1 63 ? -4.141 -26.062 3.131 1 87.31 63 GLY B C 1
ATOM 2590 O O . GLY B 1 63 ? -5.211 -26.031 3.742 1 87.31 63 GLY B O 1
ATOM 2591 N N . THR B 1 64 ? -3.803 -25.203 2.256 1 91.75 64 THR B N 1
ATOM 2592 C CA . THR B 1 64 ? -4.797 -24.266 1.748 1 91.75 64 THR B CA 1
ATOM 2593 C C . THR B 1 64 ? -5.363 -24.75 0.414 1 91.75 64 THR B C 1
ATOM 2595 O O . THR B 1 64 ? -4.836 -25.688 -0.188 1 91.75 64 THR B O 1
ATOM 2598 N N . PRO B 1 65 ? -6.383 -24.094 -0.078 1 92.94 65 PRO B N 1
ATOM 2599 C CA . PRO B 1 65 ? -6.957 -24.516 -1.356 1 92.94 65 PRO B CA 1
ATOM 2600 C C . PRO B 1 65 ? -5.984 -24.344 -2.523 1 92.94 65 PRO B C 1
ATOM 2602 O O . PRO B 1 65 ? -6.09 -25.062 -3.521 1 92.94 65 PRO B O 1
ATOM 2605 N N . ILE B 1 66 ? -5.066 -23.453 -2.436 1 93.5 66 ILE B N 1
ATOM 2606 C CA . ILE B 1 66 ? -4.086 -23.25 -3.496 1 93.5 66 ILE B CA 1
ATOM 2607 C C . ILE B 1 66 ? -3.148 -24.469 -3.557 1 93.5 66 ILE B C 1
ATOM 2609 O O . ILE B 1 66 ? -2.771 -24.906 -4.645 1 93.5 66 ILE B O 1
ATOM 2613 N N . GLY B 1 67 ? -2.783 -24.984 -2.414 1 92.88 67 GLY B N 1
ATOM 2614 C CA . GLY B 1 67 ? -1.932 -26.172 -2.34 1 92.88 67 GLY B CA 1
ATOM 2615 C C . GLY B 1 67 ? -0.476 -25.875 -2.646 1 92.88 67 GLY B C 1
ATOM 2616 O O . GLY B 1 67 ? -0.103 -24.719 -2.859 1 92.88 67 GLY B O 1
ATOM 2617 N N . PRO B 1 68 ? 0.332 -26.938 -2.686 1 94.56 68 PRO B N 1
ATOM 2618 C CA . PRO B 1 68 ? 1.782 -26.766 -2.801 1 94.56 68 PRO B CA 1
ATOM 2619 C C . PRO B 1 68 ? 2.26 -26.734 -4.25 1 94.56 68 PRO B C 1
ATOM 2621 O O . PRO B 1 68 ? 3.418 -26.406 -4.516 1 94.56 68 PRO B O 1
ATOM 2624 N N . LYS B 1 69 ? 1.43 -27.156 -5.191 1 96.31 69 LYS B N 1
ATOM 2625 C CA . LYS B 1 69 ? 1.847 -27.156 -6.59 1 96.31 69 LYS B CA 1
ATOM 2626 C C . LYS B 1 69 ? 1.725 -25.766 -7.203 1 96.31 69 LYS B C 1
ATOM 2628 O O . LYS B 1 69 ? 0.733 -25.453 -7.871 1 96.31 69 LYS B O 1
ATOM 2633 N N . ILE B 1 70 ? 2.854 -25.016 -7.016 1 96.69 70 ILE B N 1
ATOM 2634 C CA . ILE B 1 70 ? 2.82 -23.625 -7.422 1 96.69 70 ILE B CA 1
ATOM 2635 C C . ILE B 1 70 ? 3.99 -23.328 -8.359 1 96.69 70 ILE B C 1
ATOM 2637 O O . ILE B 1 70 ? 4.898 -24.156 -8.5 1 96.69 70 ILE B O 1
ATOM 2641 N N . VAL B 1 71 ? 3.918 -22.125 -8.992 1 96.5 71 VAL B N 1
ATOM 2642 C CA . VAL B 1 71 ? 4.984 -21.688 -9.883 1 96.5 71 VAL B CA 1
ATOM 2643 C C . VAL B 1 71 ? 5.238 -20.203 -9.695 1 96.5 71 VAL B C 1
ATOM 2645 O O . VAL B 1 71 ? 4.32 -19.438 -9.352 1 96.5 71 VAL B O 1
ATOM 2648 N N . ALA B 1 72 ? 6.414 -19.828 -9.867 1 96.06 72 ALA B N 1
ATOM 2649 C CA . ALA B 1 72 ? 6.758 -18.469 -10.242 1 96.06 72 ALA B CA 1
ATOM 2650 C C . ALA B 1 72 ? 6.711 -18.281 -11.758 1 96.06 72 ALA B C 1
ATOM 2652 O O . ALA B 1 72 ? 7.254 -19.094 -12.508 1 96.06 72 ALA B O 1
ATOM 2653 N N . GLY B 1 73 ? 6.016 -17.219 -12.188 1 96.12 73 GLY B N 1
ATOM 2654 C CA . GLY B 1 73 ? 5.875 -16.984 -13.617 1 96.12 73 GLY B CA 1
ATOM 2655 C C . GLY B 1 73 ? 6.812 -15.922 -14.148 1 96.12 73 GLY B C 1
ATOM 2656 O O . GLY B 1 73 ? 7.16 -14.984 -13.43 1 96.12 73 GLY B O 1
ATOM 2657 N N . SER B 1 74 ? 7.164 -16.156 -15.406 1 95.62 74 SER B N 1
ATOM 2658 C CA . SER B 1 74 ? 7.93 -15.109 -16.078 1 95.62 74 SER B CA 1
ATOM 2659 C C . SER B 1 74 ? 7.133 -13.812 -16.188 1 95.62 74 SER B C 1
ATOM 2661 O O . SER B 1 74 ? 6 -13.734 -15.719 1 95.62 74 SER B O 1
ATOM 2663 N N . ARG B 1 75 ? 7.777 -12.789 -16.797 1 93.12 75 ARG B N 1
ATOM 2664 C CA . ARG B 1 75 ? 7.184 -11.461 -16.891 1 93.12 75 ARG B CA 1
ATOM 2665 C C . ARG B 1 75 ? 5.797 -11.516 -17.516 1 93.12 75 ARG B C 1
ATOM 2667 O O . ARG B 1 75 ? 4.859 -10.883 -17.031 1 93.12 75 ARG B O 1
ATOM 2674 N N . SER B 1 76 ? 5.684 -12.266 -18.594 1 93.06 76 SER B N 1
ATOM 2675 C CA . SER B 1 76 ? 4.41 -12.344 -19.297 1 93.06 76 SER B CA 1
ATOM 2676 C C . SER B 1 76 ? 3.361 -13.078 -18.469 1 93.06 76 SER B C 1
ATOM 2678 O O . SER B 1 76 ? 2.189 -12.695 -18.469 1 93.06 76 SER B O 1
ATOM 2680 N N . ILE B 1 77 ? 3.807 -14.078 -17.734 1 95.62 77 ILE B N 1
ATOM 2681 C CA . ILE B 1 77 ? 2.9 -14.883 -16.922 1 95.62 77 ILE B CA 1
ATOM 2682 C C . ILE B 1 77 ? 2.498 -14.109 -15.68 1 95.62 77 ILE B C 1
ATOM 2684 O O . ILE B 1 77 ? 1.314 -14.039 -15.336 1 95.62 77 ILE B O 1
ATOM 2688 N N . TYR B 1 78 ? 3.443 -13.461 -15.062 1 95.44 78 TYR B N 1
ATOM 2689 C CA . TYR B 1 78 ? 3.229 -12.711 -13.828 1 95.44 78 TYR B CA 1
ATOM 2690 C C . TYR B 1 78 ? 2.439 -11.438 -14.094 1 95.44 78 TYR B C 1
ATOM 2692 O O . TYR B 1 78 ? 1.634 -11.008 -13.266 1 95.44 78 TYR B O 1
ATOM 2700 N N . ALA B 1 79 ? 2.676 -10.805 -15.148 1 94 79 ALA B N 1
ATOM 2701 C CA . ALA B 1 79 ? 1.93 -9.656 -15.656 1 94 79 ALA B CA 1
ATOM 2702 C C . ALA B 1 79 ? 1.843 -8.555 -14.602 1 94 79 ALA B C 1
ATOM 2704 O O . ALA B 1 79 ? 0.755 -8.055 -14.305 1 94 79 ALA B O 1
ATOM 2705 N N . ASN B 1 80 ? 2.949 -8.219 -13.992 1 91.94 80 ASN B N 1
ATOM 2706 C CA . ASN B 1 80 ? 3.061 -7.148 -13 1 91.94 80 ASN B CA 1
ATOM 2707 C C . ASN B 1 80 ? 2.121 -7.375 -11.82 1 91.94 80 ASN B C 1
ATOM 2709 O O . ASN B 1 80 ? 1.554 -6.426 -11.281 1 91.94 80 ASN B O 1
ATOM 2713 N N . GLY B 1 81 ? 1.911 -8.594 -11.547 1 94.94 81 GLY B N 1
ATOM 2714 C CA . GLY B 1 81 ? 1.093 -8.938 -10.398 1 94.94 81 GLY B CA 1
ATOM 2715 C C . GLY B 1 81 ? -0.316 -9.359 -10.773 1 94.94 81 GLY B C 1
ATOM 2716 O O . GLY B 1 81 ? -0.95 -10.133 -10.055 1 94.94 81 GLY B O 1
ATOM 2717 N N . GLN B 1 82 ? -0.815 -8.953 -11.891 1 95.56 82 GLN B N 1
ATOM 2718 C CA . GLN B 1 82 ? -2.191 -9.242 -12.281 1 95.56 82 GLN B CA 1
ATOM 2719 C C . GLN B 1 82 ? -2.346 -10.688 -12.742 1 95.56 82 GLN B C 1
ATOM 2721 O O . GLN B 1 82 ? -3.465 -11.172 -12.914 1 95.56 82 GLN B O 1
ATOM 2726 N N . GLY B 1 83 ? -1.273 -11.383 -12.883 1 96.75 83 GLY B N 1
ATOM 2727 C CA . GLY B 1 83 ? -1.317 -12.797 -13.219 1 96.75 83 GLY B CA 1
ATOM 2728 C C . GLY B 1 83 ? -1.392 -13.703 -12 1 96.75 83 GLY B C 1
ATOM 2729 O O . GLY B 1 83 ? -1.536 -14.922 -12.133 1 96.75 83 GLY B O 1
ATOM 2730 N N . CYS B 1 84 ? -1.312 -13.109 -10.828 1 97.31 84 CYS B N 1
ATOM 2731 C CA . CYS B 1 84 ? -1.359 -13.898 -9.602 1 97.31 84 CYS B CA 1
ATOM 2732 C C . CYS B 1 84 ? -2.68 -14.648 -9.484 1 97.31 84 CYS B C 1
ATOM 2734 O O . CYS B 1 84 ? -3.74 -14.094 -9.781 1 97.31 84 CYS B O 1
ATOM 2736 N N . GLY B 1 85 ? -2.588 -15.93 -9.094 1 97.38 85 GLY B N 1
ATOM 2737 C CA . GLY B 1 85 ? -3.768 -16.734 -8.844 1 97.38 85 GLY B CA 1
ATOM 2738 C C . GLY B 1 85 ? -4.238 -17.5 -10.062 1 97.38 85 GLY B C 1
ATOM 2739 O O . GLY B 1 85 ? -5.113 -18.359 -9.969 1 97.38 85 GLY B O 1
ATOM 2740 N N . GLN B 1 86 ? -3.582 -17.266 -11.203 1 97 86 GLN B N 1
ATOM 2741 C CA . GLN B 1 86 ? -3.918 -18.016 -12.414 1 97 86 GLN B CA 1
ATOM 2742 C C . GLN B 1 86 ? -3.531 -19.484 -12.273 1 97 86 GLN B C 1
ATOM 2744 O O . GLN B 1 86 ? -2.543 -19.812 -11.609 1 97 86 GLN B O 1
ATOM 2749 N N . CYS B 1 87 ? -4.379 -20.266 -12.977 1 97.12 87 CYS B N 1
ATOM 2750 C CA . CYS B 1 87 ? -4.07 -21.688 -13.008 1 97.12 87 CYS B CA 1
ATOM 2751 C C . CYS B 1 87 ? -3.689 -22.125 -14.414 1 97.12 87 CYS B C 1
ATOM 2753 O O . CYS B 1 87 ? -4.285 -21.688 -15.398 1 97.12 87 CYS B O 1
ATOM 2755 N N . TYR B 1 88 ? -2.709 -23.016 -14.445 1 97.62 88 TYR B N 1
ATOM 2756 C CA . TYR B 1 88 ? -2.262 -23.625 -15.688 1 97.62 88 TYR B CA 1
ATOM 2757 C C . TYR B 1 88 ? -2.115 -25.125 -15.531 1 97.62 88 TYR B C 1
ATOM 2759 O O . TYR B 1 88 ? -1.84 -25.625 -14.438 1 97.62 88 TYR B O 1
ATOM 2767 N N . GLN B 1 89 ? -2.432 -25.797 -16.594 1 97.75 89 GLN B N 1
ATOM 2768 C CA . GLN B 1 89 ? -1.902 -27.156 -16.75 1 97.75 89 GLN B CA 1
ATOM 2769 C C . GLN B 1 89 ? -0.548 -27.141 -17.453 1 97.75 89 GLN B C 1
ATOM 2771 O O . GLN B 1 89 ? -0.388 -26.5 -18.5 1 97.75 89 GLN B O 1
ATOM 2776 N N . ILE B 1 90 ? 0.441 -27.797 -16.812 1 98 90 ILE B N 1
ATOM 2777 C CA . ILE B 1 90 ? 1.776 -27.844 -17.406 1 98 90 ILE B CA 1
ATOM 2778 C C . ILE B 1 90 ? 2.221 -29.297 -17.562 1 98 90 ILE B C 1
ATOM 2780 O O . ILE B 1 90 ? 1.899 -30.141 -16.719 1 98 90 ILE B O 1
ATOM 2784 N N . ARG B 1 91 ? 2.916 -29.609 -18.594 1 97.5 91 ARG B N 1
ATOM 2785 C CA . ARG B 1 91 ? 3.549 -30.922 -18.781 1 97.5 91 ARG B CA 1
ATOM 2786 C C . ARG B 1 91 ? 4.93 -30.766 -19.406 1 97.5 91 ARG B C 1
ATOM 2788 O O . ARG B 1 91 ? 5.176 -29.828 -20.156 1 97.5 91 ARG B O 1
ATOM 2795 N N . CYS B 1 92 ? 5.84 -31.625 -19.047 1 97.62 92 CYS B N 1
ATOM 2796 C CA . CYS B 1 92 ? 7.176 -31.609 -19.625 1 97.62 92 CYS B CA 1
ATOM 2797 C C . CYS B 1 92 ? 7.234 -32.5 -20.875 1 97.62 92 CYS B C 1
ATOM 2799 O O . CYS B 1 92 ? 6.336 -33.281 -21.109 1 97.62 92 CYS B O 1
ATOM 2801 N N . VAL B 1 93 ? 8.211 -32.219 -21.656 1 96.5 93 VAL B N 1
ATOM 2802 C CA . VAL B 1 93 ? 8.461 -32.969 -22.875 1 96.5 93 VAL B CA 1
ATOM 2803 C C . VAL B 1 93 ? 9.805 -33.688 -22.766 1 96.5 93 VAL B C 1
ATOM 2805 O O . VAL B 1 93 ? 10.844 -33.062 -22.547 1 96.5 93 VAL B O 1
ATOM 2808 N N . ASP B 1 94 ? 9.711 -34.969 -22.922 1 96.19 94 ASP B N 1
ATOM 2809 C CA . ASP B 1 94 ? 10.938 -35.75 -22.922 1 96.19 94 ASP B CA 1
ATOM 2810 C C . ASP B 1 94 ? 11.68 -35.625 -24.25 1 96.19 94 ASP B C 1
ATOM 2812 O O . ASP B 1 94 ? 11.055 -35.562 -25.312 1 96.19 94 ASP B O 1
ATOM 2816 N N . PRO B 1 95 ? 13.047 -35.531 -24.172 1 91.88 95 PRO B N 1
ATOM 2817 C CA . PRO B 1 95 ? 13.789 -35.531 -25.438 1 91.88 95 PRO B CA 1
ATOM 2818 C C . PRO B 1 95 ? 13.641 -36.844 -26.203 1 91.88 95 PRO B C 1
ATOM 2820 O O . PRO B 1 95 ? 13.375 -37.875 -25.594 1 91.88 95 PRO B O 1
ATOM 2823 N N . ASN B 1 96 ? 13.898 -36.688 -27.516 1 89.88 96 ASN B N 1
ATOM 2824 C CA . ASN B 1 96 ? 13.867 -37.906 -28.344 1 89.88 96 ASN B CA 1
ATOM 2825 C C . ASN B 1 96 ? 14.977 -38.875 -27.953 1 89.88 96 ASN B C 1
ATOM 2827 O O . ASN B 1 96 ? 16.125 -38.469 -27.797 1 89.88 96 ASN B O 1
ATOM 2831 N N . GLY B 1 97 ? 14.68 -40.094 -27.812 1 89.12 97 GLY B N 1
ATOM 2832 C CA . GLY B 1 97 ? 15.641 -41.156 -27.531 1 89.12 97 GLY B CA 1
ATOM 2833 C C . GLY B 1 97 ? 16.031 -41.219 -26.062 1 89.12 97 GLY B C 1
ATOM 2834 O O . GLY B 1 97 ? 16.844 -42.062 -25.688 1 89.12 97 GLY B O 1
ATOM 2835 N N . GLY B 1 98 ? 15.531 -40.312 -25.25 1 87.75 98 GLY B N 1
ATOM 2836 C CA . GLY B 1 98 ? 15.844 -40.375 -23.828 1 87.75 98 GLY B CA 1
ATOM 2837 C C . GLY B 1 98 ? 14.805 -41.125 -23.016 1 87.75 98 GLY B C 1
ATOM 2838 O O . GLY B 1 98 ? 13.812 -41.594 -23.562 1 87.75 98 GLY B O 1
ATOM 2839 N N . PRO B 1 99 ? 15.102 -41.344 -21.766 1 92.25 99 PRO B N 1
ATOM 2840 C CA . PRO B 1 99 ? 14.109 -42 -20.906 1 92.25 99 PRO B CA 1
ATOM 2841 C C . PRO B 1 99 ? 12.82 -41.188 -20.781 1 92.25 99 PRO B C 1
ATOM 2843 O O . PRO B 1 99 ? 12.844 -39.969 -20.812 1 92.25 99 PRO B O 1
ATOM 2846 N N . ARG B 1 100 ? 11.781 -42 -20.656 1 95.31 100 ARG B N 1
ATOM 2847 C CA . ARG B 1 100 ? 10.492 -41.375 -20.391 1 95.31 100 ARG B CA 1
ATOM 2848 C C . ARG B 1 100 ? 10.352 -41.031 -18.906 1 95.31 100 ARG B C 1
ATOM 2850 O O . ARG B 1 100 ? 10.281 -41.938 -18.062 1 95.31 100 ARG B O 1
ATOM 2857 N N . LEU B 1 101 ? 10.32 -39.719 -18.594 1 97.5 101 LEU B N 1
ATOM 2858 C CA . LEU B 1 101 ? 10.25 -39.281 -17.219 1 97.5 101 LEU B CA 1
ATOM 2859 C C . LEU B 1 101 ? 8.984 -38.469 -16.969 1 97.5 101 LEU B C 1
ATOM 2861 O O . LEU B 1 101 ? 8.508 -38.375 -15.828 1 97.5 101 LEU B O 1
ATOM 2865 N N . CYS B 1 102 ? 8.445 -37.938 -18 1 97.94 102 CYS B N 1
ATOM 2866 C CA . CYS B 1 102 ? 7.367 -36.969 -17.875 1 97.94 102 CYS B CA 1
ATOM 2867 C C . CYS B 1 102 ? 6.008 -37.656 -17.844 1 97.94 102 CYS B C 1
ATOM 2869 O O . CYS B 1 102 ? 5.719 -38.5 -18.672 1 97.94 102 CYS B O 1
ATOM 2871 N N . ASN B 1 103 ? 5.137 -37.25 -16.844 1 95.88 103 ASN B N 1
ATOM 2872 C CA . ASN B 1 103 ? 3.719 -37.594 -16.859 1 95.88 103 ASN B CA 1
ATOM 2873 C C . ASN B 1 103 ? 2.994 -36.938 -18.031 1 95.88 103 ASN B C 1
ATOM 2875 O O . ASN B 1 103 ? 2.945 -35.688 -18.109 1 95.88 103 ASN B O 1
ATOM 2879 N N . PRO B 1 104 ? 2.463 -37.75 -18.938 1 93.44 104 PRO B N 1
ATOM 2880 C CA . PRO B 1 104 ? 1.838 -37.125 -20.125 1 93.44 104 PRO B CA 1
ATOM 2881 C C . PRO B 1 104 ? 0.648 -36.25 -19.766 1 93.44 104 PRO B C 1
ATOM 2883 O O . PRO B 1 104 ? 0.299 -35.344 -20.531 1 93.44 104 PRO B O 1
ATOM 2886 N N . GLN B 1 105 ? -0.001 -36.5 -18.641 1 94.12 105 GLN B N 1
ATOM 2887 C CA . GLN B 1 105 ? -1.147 -35.688 -18.25 1 94.12 105 GLN B CA 1
ATOM 2888 C C . GLN B 1 105 ? -0.7 -34.344 -17.641 1 94.12 105 GLN B C 1
ATOM 2890 O O . GLN B 1 105 ? -1.487 -33.406 -17.547 1 94.12 105 GLN B O 1
ATOM 2895 N N . GLY B 1 106 ? 0.574 -34.344 -17.203 1 96.94 106 GLY B N 1
ATOM 2896 C CA . GLY B 1 106 ? 1.072 -33.125 -16.547 1 96.94 106 GLY B CA 1
ATOM 2897 C C . GLY B 1 106 ? 0.424 -32.906 -15.188 1 96.94 106 GLY B C 1
ATOM 2898 O O . GLY B 1 106 ? 0.147 -33.844 -14.445 1 96.94 106 GLY B O 1
ATOM 2899 N N . THR B 1 107 ? 0.354 -31.672 -14.789 1 97.5 107 THR B N 1
ATOM 2900 C CA . THR B 1 107 ? -0.252 -31.281 -13.516 1 97.5 107 THR B CA 1
ATOM 2901 C C . THR B 1 107 ? -0.775 -29.859 -13.578 1 97.5 107 THR B C 1
ATOM 2903 O O . THR B 1 107 ? -0.381 -29.078 -14.453 1 97.5 107 THR B O 1
ATOM 2906 N N . ASN B 1 108 ? -1.709 -29.562 -12.695 1 97.25 108 ASN B N 1
ATOM 2907 C CA . ASN B 1 108 ? -2.17 -28.188 -12.539 1 97.25 108 ASN B CA 1
ATOM 2908 C C . ASN B 1 108 ? -1.331 -27.422 -11.516 1 97.25 108 ASN B C 1
ATOM 2910 O O . ASN B 1 108 ? -0.96 -27.969 -10.484 1 97.25 108 ASN B O 1
ATOM 2914 N N . VAL B 1 109 ? -1.025 -26.172 -11.859 1 97.56 109 VAL B N 1
ATOM 2915 C CA . VAL B 1 109 ? -0.249 -25.328 -10.969 1 97.56 109 VAL B CA 1
ATOM 2916 C C . VAL B 1 109 ? -0.927 -23.953 -10.836 1 97.56 109 VAL B C 1
ATOM 2918 O O . VAL B 1 109 ? -1.736 -23.578 -11.688 1 97.56 109 VAL B O 1
ATOM 2921 N N . VAL B 1 110 ? -0.641 -23.234 -9.789 1 97.19 110 VAL B N 1
ATOM 2922 C CA . VAL B 1 110 ? -1.144 -21.891 -9.531 1 97.19 110 VAL B CA 1
ATOM 2923 C C . VAL B 1 110 ? 0.018 -20.906 -9.523 1 97.19 110 VAL B C 1
ATOM 2925 O O . VAL B 1 110 ? 1.075 -21.188 -8.953 1 97.19 110 VAL B O 1
ATOM 2928 N N . VAL B 1 111 ? -0.139 -19.734 -10.18 1 97.19 111 VAL B N 1
ATOM 2929 C CA . VAL B 1 111 ? 0.881 -18.703 -10.164 1 97.19 111 VAL B CA 1
ATOM 2930 C C . VAL B 1 111 ? 0.851 -17.969 -8.828 1 97.19 111 VAL B C 1
ATOM 2932 O O . VAL B 1 111 ? -0.12 -17.281 -8.508 1 97.19 111 VAL B O 1
ATOM 2935 N N . THR B 1 112 ? 1.99 -18.109 -7.988 1 96.19 112 THR B N 1
ATOM 2936 C CA . THR B 1 112 ? 2.018 -17.5 -6.66 1 96.19 112 THR B CA 1
ATOM 2937 C C . THR B 1 112 ? 3.268 -16.656 -6.48 1 96.19 112 THR B C 1
ATOM 2939 O O . THR B 1 112 ? 3.498 -16.094 -5.402 1 96.19 112 THR B O 1
ATOM 2942 N N . ASP B 1 113 ? 4.031 -16.609 -7.531 1 95.25 113 ASP B N 1
ATOM 2943 C CA . ASP B 1 113 ? 5.297 -15.906 -7.395 1 95.25 113 ASP B CA 1
ATOM 2944 C C . ASP B 1 113 ? 5.789 -15.391 -8.75 1 95.25 113 ASP B C 1
ATOM 2946 O O . ASP B 1 113 ? 5.184 -15.688 -9.781 1 95.25 113 ASP B O 1
ATOM 2950 N N . PHE B 1 114 ? 6.789 -14.461 -8.734 1 95.31 114 PHE B N 1
ATOM 2951 C CA . PHE B 1 114 ? 7.465 -13.898 -9.898 1 95.31 114 PHE B CA 1
ATOM 2952 C C . PHE B 1 114 ? 8.867 -14.469 -10.039 1 95.31 114 PHE B C 1
ATOM 2954 O O . PHE B 1 114 ? 9.594 -14.594 -9.055 1 95.31 114 PHE B O 1
ATOM 2961 N N . CYS B 1 115 ? 9.227 -14.898 -11.258 1 93.56 115 CYS B N 1
ATOM 2962 C CA . CYS B 1 115 ? 10.57 -15.422 -11.484 1 93.56 115 CYS B CA 1
ATOM 2963 C C . CYS B 1 115 ? 11.633 -14.406 -11.078 1 93.56 115 CYS B C 1
ATOM 2965 O O . CYS B 1 115 ? 11.578 -13.242 -11.492 1 93.56 115 CYS B O 1
ATOM 2967 N N . PRO B 1 116 ? 12.586 -14.938 -10.266 1 84.25 116 PRO B N 1
ATOM 2968 C CA . PRO B 1 116 ? 13.617 -13.977 -9.875 1 84.25 116 PRO B CA 1
ATOM 2969 C C . PRO B 1 116 ? 14.445 -13.484 -11.055 1 84.25 116 PRO B C 1
ATOM 2971 O O . PRO B 1 116 ? 14.734 -14.258 -11.977 1 84.25 116 PRO B O 1
ATOM 2974 N N . GLY B 1 117 ? 14.844 -12.234 -10.961 1 79.5 117 GLY B N 1
ATOM 2975 C CA . GLY B 1 117 ? 15.656 -11.648 -12.016 1 79.5 117 GLY B CA 1
ATOM 2976 C C . GLY B 1 117 ? 17 -12.336 -12.188 1 79.5 117 GLY B C 1
ATOM 2977 O O . GLY B 1 117 ? 17.625 -12.742 -11.203 1 79.5 117 GLY B O 1
ATOM 2978 N N . GLY B 1 118 ? 17.406 -12.406 -13.43 1 78.44 118 GLY B N 1
ATOM 2979 C CA . GLY B 1 118 ? 18.703 -12.961 -13.75 1 78.44 118 GLY B CA 1
ATOM 2980 C C . GLY B 1 118 ? 18.703 -14.469 -13.883 1 78.44 118 GLY B C 1
ATOM 2981 O O . GLY B 1 118 ? 19.75 -15.086 -14.078 1 78.44 118 GLY B O 1
ATOM 2982 N N . THR B 1 119 ? 17.516 -15.047 -13.695 1 82.31 119 THR B N 1
ATOM 2983 C CA . THR B 1 119 ? 17.406 -16.5 -13.836 1 82.31 119 THR B CA 1
ATOM 2984 C C . THR B 1 119 ? 16.906 -16.875 -15.227 1 82.31 119 THR B C 1
ATOM 2986 O O . THR B 1 119 ? 16.469 -16.016 -15.984 1 82.31 119 THR B O 1
ATOM 2989 N N . TYR B 1 120 ? 17 -18.125 -15.547 1 80.75 120 TYR B N 1
ATOM 2990 C CA . TYR B 1 120 ? 16.484 -18.625 -16.812 1 80.75 120 TYR B CA 1
ATOM 2991 C C . TYR B 1 120 ? 14.984 -18.359 -16.922 1 80.75 120 TYR B C 1
ATOM 2993 O O . TYR B 1 120 ? 14.492 -17.969 -17.984 1 80.75 120 TYR B O 1
ATOM 3001 N N . CYS B 1 121 ? 14.312 -18.469 -15.828 1 86.75 121 CYS B N 1
ATOM 3002 C CA . CYS B 1 121 ? 12.875 -18.234 -15.797 1 86.75 121 CYS B CA 1
ATOM 3003 C C . CYS B 1 121 ? 12.539 -16.781 -16.109 1 86.75 121 CYS B C 1
ATOM 3005 O O . CYS B 1 121 ? 11.523 -16.5 -16.734 1 86.75 121 CYS B O 1
ATOM 3007 N N . SER B 1 122 ? 13.414 -15.898 -15.656 1 79.88 122 SER B N 1
ATOM 3008 C CA . SER B 1 122 ? 13.086 -14.484 -15.797 1 79.88 122 SER B CA 1
ATOM 3009 C C . SER B 1 122 ? 13.398 -13.977 -17.203 1 79.88 122 SER B C 1
ATOM 3011 O O . SER B 1 122 ? 12.93 -12.914 -17.609 1 79.88 122 SER B O 1
ATOM 3013 N N . THR B 1 123 ? 14.219 -14.703 -17.938 1 76.31 123 THR B N 1
ATOM 3014 C CA . THR B 1 123 ? 14.664 -14.227 -19.25 1 76.31 123 THR B CA 1
ATOM 3015 C C . THR B 1 123 ? 13.773 -14.789 -20.359 1 76.31 123 THR B C 1
ATOM 3017 O O . THR B 1 123 ? 13.766 -14.266 -21.469 1 76.31 123 THR B O 1
ATOM 3020 N N . GLY B 1 124 ? 13.047 -15.82 -20.016 1 73.69 124 GLY B N 1
ATOM 3021 C CA . GLY B 1 124 ? 12.148 -16.391 -21.016 1 73.69 124 GLY B CA 1
ATOM 3022 C C . GLY B 1 124 ? 10.812 -15.672 -21.094 1 73.69 124 GLY B C 1
ATOM 3023 O O . GLY B 1 124 ? 10.359 -15.078 -20.109 1 73.69 124 GLY B O 1
ATOM 3024 N N . GLU B 1 125 ? 10.242 -15.602 -22.328 1 81.12 125 GLU B N 1
ATOM 3025 C CA . GLU B 1 125 ? 8.922 -15.008 -22.5 1 81.12 125 GLU B CA 1
ATOM 3026 C C . GLU B 1 125 ? 7.871 -15.781 -21.703 1 81.12 125 GLU B C 1
ATOM 3028 O O . GLU B 1 125 ? 7.164 -15.203 -20.875 1 81.12 125 GLU B O 1
ATOM 3033 N N . ASN B 1 126 ? 7.805 -17.078 -21.969 1 93.62 126 ASN B N 1
ATOM 3034 C CA . ASN B 1 126 ? 6.957 -18 -21.219 1 93.62 126 ASN B CA 1
ATOM 3035 C C . ASN B 1 126 ? 7.781 -19.016 -20.422 1 93.62 126 ASN B C 1
ATOM 3037 O O . ASN B 1 126 ? 8.406 -19.906 -21 1 93.62 126 ASN B O 1
ATOM 3041 N N . ALA B 1 127 ? 7.832 -18.797 -19.141 1 96.69 127 ALA B N 1
ATOM 3042 C CA . ALA B 1 127 ? 8.648 -19.656 -18.297 1 96.69 127 ALA B CA 1
ATOM 3043 C C . ALA B 1 127 ? 8.031 -19.828 -16.906 1 96.69 127 ALA B C 1
ATOM 3045 O O . ALA B 1 127 ? 7.32 -18.938 -16.438 1 96.69 127 ALA B O 1
ATOM 3046 N N . PHE B 1 128 ? 8.305 -21 -16.375 1 96.88 128 PHE B N 1
ATOM 3047 C CA . PHE B 1 128 ? 7.812 -21.344 -15.055 1 96.88 128 PHE B CA 1
ATOM 3048 C C . PHE B 1 128 ? 8.945 -21.859 -14.172 1 96.88 128 PHE B C 1
ATOM 3050 O O . PHE B 1 128 ? 9.766 -22.656 -14.609 1 96.88 128 PHE B O 1
ATOM 3057 N N . ASP B 1 129 ? 9.008 -21.297 -12.984 1 96.19 129 ASP B N 1
ATOM 3058 C CA . ASP B 1 129 ? 9.805 -21.875 -11.906 1 96.19 129 ASP B CA 1
ATOM 3059 C C . ASP B 1 129 ? 8.922 -22.641 -10.922 1 96.19 129 ASP B C 1
ATOM 3061 O O . ASP B 1 129 ? 8.148 -22.031 -10.18 1 96.19 129 ASP B O 1
ATOM 3065 N N . MET B 1 130 ? 9.102 -23.984 -10.898 1 96.44 130 MET B N 1
ATOM 3066 C CA . MET B 1 130 ? 8.133 -24.844 -10.234 1 96.44 130 MET B CA 1
ATOM 3067 C C . MET B 1 130 ? 8.578 -25.188 -8.812 1 96.44 130 MET B C 1
ATOM 3069 O O . MET B 1 130 ? 9.773 -25.359 -8.562 1 96.44 130 MET B O 1
ATOM 3073 N N . SER B 1 131 ? 7.582 -25.281 -7.965 1 96.06 131 SER B N 1
ATOM 3074 C CA . SER B 1 131 ? 7.875 -25.844 -6.648 1 96.06 131 SER B CA 1
ATOM 3075 C C . SER B 1 131 ? 8.258 -27.312 -6.738 1 96.06 131 SER B C 1
ATOM 3077 O O . SER B 1 131 ? 8.016 -27.953 -7.762 1 96.06 131 SER B O 1
ATOM 3079 N N . GLY B 1 132 ? 8.82 -27.781 -5.617 1 96.06 132 GLY B N 1
ATOM 3080 C CA . GLY B 1 132 ? 9.117 -29.203 -5.566 1 96.06 132 GLY B CA 1
ATOM 3081 C C . GLY B 1 132 ? 7.895 -30.078 -5.773 1 96.06 132 GLY B C 1
ATOM 3082 O O . GLY B 1 132 ? 7.941 -31.062 -6.516 1 96.06 132 GLY B O 1
ATOM 3083 N N . ALA B 1 133 ? 6.805 -29.719 -5.188 1 96.19 133 ALA B N 1
ATOM 3084 C CA . ALA B 1 133 ? 5.562 -30.469 -5.34 1 96.19 133 ALA B CA 1
ATOM 3085 C C . ALA B 1 133 ? 5.102 -30.484 -6.797 1 96.19 133 ALA B C 1
ATOM 3087 O O . ALA B 1 133 ? 4.629 -31.5 -7.301 1 96.19 133 ALA B O 1
ATOM 3088 N N . ALA B 1 134 ? 5.32 -29.391 -7.477 1 97.06 134 ALA B N 1
ATOM 3089 C CA . ALA B 1 134 ? 4.859 -29.266 -8.859 1 97.06 134 ALA B CA 1
ATOM 3090 C C . ALA B 1 134 ? 5.73 -30.094 -9.797 1 97.06 134 ALA B C 1
ATOM 3092 O O . ALA B 1 134 ? 5.211 -30.828 -10.648 1 97.06 134 ALA B O 1
ATOM 3093 N N . ILE B 1 135 ? 7.008 -30.016 -9.656 1 97.44 135 ILE B N 1
ATOM 3094 C CA . ILE B 1 135 ? 7.891 -30.766 -10.547 1 97.44 135 ILE B CA 1
ATOM 3095 C C . ILE B 1 135 ? 7.723 -32.25 -10.312 1 97.44 135 ILE B C 1
ATOM 3097 O O . ILE B 1 135 ? 7.773 -33.062 -11.25 1 97.44 135 ILE B O 1
ATOM 3101 N N . ASN B 1 136 ? 7.484 -32.625 -9.039 1 97.19 136 ASN B N 1
ATOM 3102 C CA . ASN B 1 136 ? 7.25 -34.031 -8.758 1 97.19 136 ASN B CA 1
ATOM 3103 C C . ASN B 1 136 ? 5.949 -34.531 -9.391 1 97.19 136 ASN B C 1
ATOM 3105 O O . ASN B 1 136 ? 5.895 -35.656 -9.914 1 97.19 136 ASN B O 1
ATOM 3109 N N . ALA B 1 137 ? 4.996 -33.719 -9.375 1 97.12 137 ALA B N 1
ATOM 3110 C CA . ALA B 1 137 ? 3.707 -34.094 -9.953 1 97.12 137 ALA B CA 1
ATOM 3111 C C . ALA B 1 137 ? 3.795 -34.188 -11.469 1 97.12 137 ALA B C 1
ATOM 3113 O O . ALA B 1 137 ? 2.961 -34.844 -12.102 1 97.12 137 ALA B O 1
ATOM 3114 N N . MET B 1 138 ? 4.781 -33.562 -12.031 1 97.5 138 MET B N 1
ATOM 3115 C CA . MET B 1 138 ? 4.969 -33.594 -13.477 1 97.5 138 MET B CA 1
ATOM 3116 C C . MET B 1 138 ? 5.723 -34.844 -13.906 1 97.5 138 MET B C 1
ATOM 3118 O O . MET B 1 138 ? 5.789 -35.156 -15.102 1 97.5 138 MET B O 1
ATOM 3122 N N . ALA B 1 139 ? 6.168 -35.562 -12.984 1 97.75 139 ALA B N 1
ATOM 3123 C CA . ALA B 1 139 ? 6.973 -36.75 -13.266 1 97.75 139 ALA B CA 1
ATOM 3124 C C . ALA B 1 139 ? 6.109 -38 -13.312 1 97.75 139 ALA B C 1
ATOM 3126 O O . ALA B 1 139 ? 5.047 -38.031 -12.688 1 97.75 139 ALA B O 1
ATOM 3127 N N . LEU B 1 140 ? 6.617 -38.969 -14.102 1 97.19 140 LEU B N 1
ATOM 3128 C CA . LEU B 1 140 ? 6.074 -40.312 -13.914 1 97.19 140 LEU B CA 1
ATOM 3129 C C . LEU B 1 140 ? 6.32 -40.812 -12.492 1 97.19 140 LEU B C 1
ATOM 3131 O O . LEU B 1 140 ? 7.371 -40.531 -11.906 1 97.19 140 LEU B O 1
ATOM 3135 N N . ARG B 1 141 ? 5.324 -41.594 -12.016 1 95.19 141 ARG B N 1
ATOM 3136 C CA . ARG B 1 141 ? 5.461 -42.094 -10.664 1 95.19 141 ARG B CA 1
ATOM 3137 C C . ARG B 1 141 ? 6.773 -42.875 -10.508 1 95.19 141 ARG B C 1
ATOM 3139 O O . ARG B 1 141 ? 7.098 -43.75 -11.32 1 95.19 141 ARG B O 1
ATOM 3146 N N . GLY B 1 142 ? 7.504 -42.5 -9.516 1 96 142 GLY B N 1
ATOM 3147 C CA . GLY B 1 142 ? 8.758 -43.188 -9.242 1 96 142 GLY B CA 1
ATOM 3148 C C . GLY B 1 142 ? 9.945 -42.562 -9.953 1 96 142 GLY B C 1
ATOM 3149 O O . GLY B 1 142 ? 11.086 -43 -9.75 1 96 142 GLY B O 1
ATOM 3150 N N . ARG B 1 143 ? 9.695 -41.562 -10.773 1 97.38 143 ARG B N 1
ATOM 3151 C CA . ARG B 1 143 ? 10.773 -41 -11.57 1 97.38 143 ARG B CA 1
ATOM 3152 C C . ARG B 1 143 ? 11.039 -39.562 -11.164 1 97.38 143 ARG B C 1
ATOM 3154 O O . ARG B 1 143 ? 11.68 -38.812 -11.898 1 97.38 143 ARG B O 1
ATOM 3161 N N . GLU B 1 144 ? 10.539 -39.125 -10 1 97.25 144 GLU B N 1
ATOM 3162 C CA . GLU B 1 144 ? 10.602 -37.719 -9.562 1 97.25 144 GLU B CA 1
ATOM 3163 C C . GLU B 1 144 ? 12.039 -37.25 -9.438 1 97.25 144 GLU B C 1
ATOM 3165 O O . GLU B 1 144 ? 12.383 -36.156 -9.906 1 97.25 144 GLU B O 1
ATOM 3170 N N . GLY B 1 145 ? 12.844 -38 -8.797 1 96.81 145 GLY B N 1
ATOM 3171 C CA . GLY B 1 145 ? 14.234 -37.656 -8.602 1 96.81 145 GLY B CA 1
ATOM 3172 C C . GLY B 1 145 ? 14.992 -37.469 -9.906 1 96.81 145 GLY B C 1
ATOM 3173 O O . GLY B 1 145 ? 15.75 -36.5 -10.062 1 96.81 145 GLY B O 1
ATOM 3174 N N . GLN B 1 146 ? 14.82 -38.438 -10.859 1 96.81 146 GLN B N 1
ATOM 3175 C CA . GLN B 1 146 ? 15.484 -38.344 -12.156 1 96.81 146 GLN B CA 1
ATOM 3176 C C . GLN B 1 146 ? 15.055 -37.094 -12.922 1 96.81 146 GLN B C 1
ATOM 3178 O O . GLN B 1 146 ? 15.883 -36.438 -13.555 1 96.81 146 GLN B O 1
ATOM 3183 N N . LEU B 1 147 ? 13.75 -36.781 -12.812 1 97.62 147 LEU B N 1
ATOM 3184 C CA . LEU B 1 147 ? 13.273 -35.594 -13.508 1 97.62 147 LEU B CA 1
ATOM 3185 C C . LEU B 1 147 ? 13.867 -34.312 -12.883 1 97.62 147 LEU B C 1
ATOM 3187 O O . LEU B 1 147 ? 14.336 -33.438 -13.602 1 97.62 147 LEU B O 1
ATOM 3191 N N . ARG B 1 148 ? 13.883 -34.25 -11.586 1 96.81 148 ARG B N 1
ATOM 3192 C CA . ARG B 1 148 ? 14.445 -33.094 -10.922 1 96.81 148 ARG B CA 1
ATOM 3193 C C . ARG B 1 148 ? 15.898 -32.875 -11.32 1 96.81 148 ARG B C 1
ATOM 3195 O O . ARG B 1 148 ? 16.344 -31.734 -11.461 1 96.81 148 ARG B O 1
ATOM 3202 N N . ASN B 1 149 ? 16.578 -33.875 -11.586 1 95.81 149 ASN B N 1
ATOM 3203 C CA . ASN B 1 149 ? 18 -33.812 -11.875 1 95.81 149 ASN B CA 1
ATOM 3204 C C . ASN B 1 149 ? 18.266 -33.219 -13.25 1 95.81 149 ASN B C 1
ATOM 3206 O O . ASN B 1 149 ? 19.391 -32.812 -13.547 1 95.81 149 ASN B O 1
ATOM 3210 N N . ARG B 1 150 ? 17.281 -33.094 -14.039 1 94.19 150 ARG B N 1
ATOM 3211 C CA . ARG B 1 150 ? 17.453 -32.5 -15.352 1 94.19 150 ARG B CA 1
ATOM 3212 C C . ARG B 1 150 ? 17.672 -30.984 -15.219 1 94.19 150 ARG B C 1
ATOM 3214 O O . ARG B 1 150 ? 18.328 -30.375 -16.062 1 94.19 150 ARG B O 1
ATOM 3221 N N . GLY B 1 151 ? 17.078 -30.312 -14.352 1 91.69 151 GLY B N 1
ATOM 3222 C CA . GLY B 1 151 ? 17.328 -28.922 -14.039 1 91.69 151 GLY B CA 1
ATOM 3223 C C . GLY B 1 151 ? 16.578 -27.953 -14.938 1 91.69 151 GLY B C 1
ATOM 3224 O O . GLY B 1 151 ? 16.078 -26.938 -14.477 1 91.69 151 GLY B O 1
ATOM 3225 N N . LEU B 1 152 ? 16.625 -28.219 -16.266 1 93.75 152 LEU B N 1
ATOM 3226 C CA . LEU B 1 152 ? 15.906 -27.422 -17.25 1 93.75 152 LEU B CA 1
ATOM 3227 C C . LEU B 1 152 ? 14.891 -28.281 -18 1 93.75 152 LEU B C 1
ATOM 3229 O O . LEU B 1 152 ? 15.188 -29.422 -18.359 1 93.75 152 LEU B O 1
ATOM 3233 N N . TYR B 1 153 ? 13.727 -27.656 -18.25 1 95.5 153 TYR B N 1
ATOM 3234 C CA . TYR B 1 153 ? 12.641 -28.469 -18.812 1 95.5 153 TYR B CA 1
ATOM 3235 C C . TYR B 1 153 ? 12.008 -27.766 -20 1 95.5 153 TYR B C 1
ATOM 3237 O O . TYR B 1 153 ? 11.773 -26.547 -19.969 1 95.5 153 TYR B O 1
ATOM 3245 N N . ASN B 1 154 ? 11.828 -28.547 -21.047 1 95.31 154 ASN B N 1
ATOM 3246 C CA . ASN B 1 154 ? 10.883 -28.125 -22.062 1 95.31 154 ASN B CA 1
ATOM 3247 C C . ASN B 1 154 ? 9.445 -28.422 -21.656 1 95.31 154 ASN B C 1
ATOM 3249 O O . ASN B 1 154 ? 9.117 -29.562 -21.312 1 95.31 154 ASN B O 1
ATOM 3253 N N . LEU B 1 155 ? 8.648 -27.328 -21.703 1 96.94 155 LEU B N 1
ATOM 3254 C CA . LEU B 1 155 ? 7.281 -27.484 -21.219 1 96.94 155 LEU B CA 1
ATOM 3255 C C . LEU B 1 155 ? 6.27 -27.141 -22.297 1 96.94 155 LEU B C 1
ATOM 3257 O O . LEU B 1 155 ? 6.594 -26.438 -23.266 1 96.94 155 LEU B O 1
ATOM 3261 N N . LEU B 1 156 ? 5.145 -27.734 -22.141 1 97.25 156 LEU B N 1
ATOM 3262 C CA . LEU B 1 156 ? 3.889 -27.281 -22.719 1 97.25 156 LEU B CA 1
ATOM 3263 C C . LEU B 1 156 ? 2.908 -26.859 -21.625 1 97.25 156 LEU B C 1
ATOM 3265 O O . LEU B 1 156 ? 2.816 -27.5 -20.594 1 97.25 156 LEU B O 1
ATOM 3269 N N . TYR B 1 157 ? 2.246 -25.75 -21.922 1 96.81 157 TYR B N 1
ATOM 3270 C CA . TYR B 1 157 ? 1.278 -25.312 -20.906 1 96.81 157 TYR B CA 1
ATOM 3271 C C . TYR B 1 157 ? 0.025 -24.75 -21.578 1 96.81 157 TYR B C 1
ATOM 3273 O O . TYR B 1 157 ? 0.051 -24.359 -22.75 1 96.81 157 TYR B O 1
ATOM 3281 N N . LYS B 1 158 ? -1.064 -24.734 -20.844 1 96.19 158 LYS B N 1
ATOM 3282 C CA . LYS B 1 158 ? -2.311 -24.094 -21.234 1 96.19 158 LYS B CA 1
ATOM 3283 C C . LYS B 1 158 ? -3.072 -23.578 -20.016 1 96.19 158 LYS B C 1
ATOM 3285 O O . LYS B 1 158 ? -2.941 -24.125 -18.922 1 96.19 158 LYS B O 1
ATOM 3290 N N . ARG B 1 159 ? -3.824 -22.5 -20.266 1 95.81 159 ARG B N 1
ATOM 3291 C CA . ARG B 1 159 ? -4.652 -21.906 -19.219 1 95.81 159 ARG B CA 1
ATOM 3292 C C . ARG B 1 159 ? -5.816 -22.828 -18.859 1 95.81 159 ARG B C 1
ATOM 3294 O O . ARG B 1 159 ? -6.457 -23.391 -19.75 1 95.81 159 ARG B O 1
ATOM 3301 N N . VAL B 1 160 ? -6.094 -23.078 -17.516 1 95.69 160 VAL B N 1
ATOM 3302 C CA . VAL B 1 160 ? -7.207 -23.906 -17.062 1 95.69 160 VAL B CA 1
ATOM 3303 C C . VAL B 1 160 ? -7.945 -23.188 -15.93 1 95.69 160 VAL B C 1
ATOM 3305 O O . VAL B 1 160 ? -7.387 -22.297 -15.281 1 95.69 160 VAL B O 1
ATOM 3308 N N . PRO B 1 161 ? -9.234 -23.516 -15.703 1 94.81 161 PRO B N 1
ATOM 3309 C CA . PRO B 1 161 ? -9.922 -22.938 -14.555 1 94.81 161 PRO B CA 1
ATOM 3310 C C . PRO B 1 161 ? -9.336 -23.406 -13.219 1 94.81 161 PRO B C 1
ATOM 3312 O O . PRO B 1 161 ? -8.945 -24.562 -13.086 1 94.81 161 PRO B O 1
ATOM 3315 N N . CYS B 1 162 ? -9.203 -22.422 -12.305 1 96.19 162 CYS B N 1
ATOM 3316 C CA . CYS B 1 162 ? -8.883 -22.812 -10.938 1 96.19 162 CYS B CA 1
ATOM 3317 C C . CYS B 1 162 ? -10.078 -23.469 -10.258 1 96.19 162 CYS B C 1
ATOM 3319 O O . CYS B 1 162 ? -11.211 -23 -10.391 1 96.19 162 CYS B O 1
ATOM 3321 N N . ARG B 1 163 ? -9.812 -24.516 -9.594 1 94.19 163 ARG B N 1
ATOM 3322 C CA . ARG B 1 163 ? -10.883 -25.234 -8.922 1 94.19 163 ARG B CA 1
ATOM 3323 C C . ARG B 1 163 ? -10.617 -25.328 -7.422 1 94.19 163 ARG B C 1
ATOM 3325 O O . ARG B 1 163 ? -9.688 -26.031 -6.996 1 94.19 163 ARG B O 1
ATOM 3332 N N . TYR B 1 164 ? -11.391 -24.609 -6.613 1 93.81 164 TYR B N 1
ATOM 3333 C CA . TYR B 1 164 ? -11.25 -24.609 -5.16 1 93.81 164 TYR B CA 1
ATOM 3334 C C . TYR B 1 164 ? -12.477 -25.203 -4.496 1 93.81 164 TYR B C 1
ATOM 3336 O O . TYR B 1 164 ? -13.016 -24.641 -3.535 1 93.81 164 TYR B O 1
ATOM 3344 N N . ARG B 1 165 ? -12.789 -26.406 -4.723 1 82 165 ARG B N 1
ATOM 3345 C CA . ARG B 1 165 ? -14.008 -27.094 -4.305 1 82 165 ARG B CA 1
ATOM 3346 C C . ARG B 1 165 ? -14.328 -26.781 -2.846 1 82 165 ARG B C 1
ATOM 3348 O O . ARG B 1 165 ? -13.523 -27.062 -1.954 1 82 165 ARG B O 1
ATOM 3355 N N . GLY B 1 166 ? -15.391 -26.172 -2.713 1 86.94 166 GLY B N 1
ATOM 3356 C CA . GLY B 1 166 ? -15.961 -25.969 -1.388 1 86.94 166 GLY B CA 1
ATOM 3357 C C . GLY B 1 166 ? -15.398 -24.766 -0.667 1 86.94 166 GLY B C 1
ATOM 3358 O O . GLY B 1 166 ? -15.703 -24.531 0.505 1 86.94 166 GLY B O 1
ATOM 3359 N N . THR B 1 167 ? -14.43 -24.141 -1.228 1 94.19 167 THR B N 1
ATOM 3360 C CA . THR B 1 167 ? -13.852 -22.969 -0.581 1 94.19 167 THR B CA 1
ATOM 3361 C C . THR B 1 167 ? -14.25 -21.688 -1.318 1 94.19 167 THR B C 1
ATOM 3363 O O . THR B 1 167 ? -14.086 -21.594 -2.537 1 94.19 167 THR B O 1
ATOM 3366 N N . ASN B 1 168 ? -14.742 -20.734 -0.541 1 97.19 168 ASN B N 1
ATOM 3367 C CA . ASN B 1 168 ? -15.141 -19.453 -1.109 1 97.19 168 ASN B CA 1
ATOM 3368 C C . ASN B 1 168 ? -13.984 -18.453 -1.091 1 97.19 168 ASN B C 1
ATOM 3370 O O . ASN B 1 168 ? -12.969 -18.688 -0.428 1 97.19 168 ASN B O 1
ATOM 3374 N N . ILE B 1 169 ? -14.219 -17.438 -1.887 1 98.12 169 ILE B N 1
ATOM 3375 C CA . ILE B 1 169 ? -13.211 -16.391 -1.978 1 98.12 169 ILE B CA 1
ATOM 3376 C C . ILE B 1 169 ? -12.977 -15.781 -0.597 1 98.12 169 ILE B C 1
ATOM 3378 O O . ILE B 1 169 ? -13.922 -15.562 0.161 1 98.12 169 ILE B O 1
ATOM 3382 N N . GLU B 1 170 ? -11.727 -15.492 -0.344 1 97.94 170 GLU B N 1
ATOM 3383 C CA . GLU B 1 170 ? -11.32 -14.93 0.936 1 97.94 170 GLU B CA 1
ATOM 3384 C C . GLU B 1 170 ? -10.656 -13.562 0.749 1 97.94 170 GLU B C 1
ATOM 3386 O O . GLU B 1 170 ? -9.867 -13.375 -0.176 1 97.94 170 GLU B O 1
ATOM 3391 N N . PHE B 1 171 ? -11.016 -12.672 1.637 1 98.38 171 PHE B N 1
ATOM 3392 C CA . PHE B 1 171 ? -10.461 -11.328 1.647 1 98.38 171 PHE B CA 1
ATOM 3393 C C . PHE B 1 171 ? -9.672 -11.078 2.926 1 98.38 171 PHE B C 1
ATOM 3395 O O . PHE B 1 171 ? -10.242 -11.039 4.016 1 98.38 171 PHE B O 1
ATOM 3402 N N . ARG B 1 172 ? -8.352 -10.906 2.805 1 97.56 172 ARG B N 1
ATOM 3403 C CA . ARG B 1 172 ? -7.527 -10.625 3.975 1 97.56 172 ARG B CA 1
ATOM 3404 C C . ARG B 1 172 ? -7.148 -9.148 4.031 1 97.56 172 ARG B C 1
ATOM 3406 O O . ARG B 1 172 ? -6.543 -8.617 3.096 1 97.56 172 ARG B O 1
ATOM 3413 N N . VAL B 1 173 ? -7.492 -8.469 5.121 1 97.06 173 VAL B N 1
ATOM 3414 C CA . VAL B 1 173 ? -7.102 -7.078 5.332 1 97.06 173 VAL B CA 1
ATOM 3415 C C . VAL B 1 173 ? -5.621 -7.008 5.691 1 97.06 173 VAL B C 1
ATOM 3417 O O . VAL B 1 173 ? -5.172 -7.656 6.641 1 97.06 173 VAL B O 1
ATOM 3420 N N . ASP B 1 174 ? -4.918 -6.266 4.867 1 95.56 174 ASP B N 1
ATOM 3421 C CA . ASP B 1 174 ? -3.477 -6.137 5.062 1 95.56 174 ASP B CA 1
ATOM 3422 C C . ASP B 1 174 ? -3.158 -5.578 6.449 1 95.56 174 ASP B C 1
ATOM 3424 O O . ASP B 1 174 ? -3.873 -4.711 6.957 1 95.56 174 ASP B O 1
ATOM 3428 N N . ASN B 1 175 ? -1.974 -5.992 7.004 1 93.62 175 ASN B N 1
ATOM 3429 C CA . ASN B 1 175 ? -1.536 -5.57 8.328 1 93.62 175 ASN B CA 1
ATOM 3430 C C . ASN B 1 175 ? -1.337 -4.059 8.398 1 93.62 175 ASN B C 1
ATOM 3432 O O . ASN B 1 175 ? -1.493 -3.453 9.461 1 93.62 175 ASN B O 1
ATOM 3436 N N . GLY B 1 176 ? -1.044 -3.488 7.312 1 91.38 176 GLY B N 1
ATOM 3437 C CA . GLY B 1 176 ? -0.762 -2.062 7.289 1 91.38 176 GLY B CA 1
ATOM 3438 C C . GLY B 1 176 ? -2 -1.213 7.07 1 91.38 176 GLY B C 1
ATOM 3439 O O . GLY B 1 176 ? -1.914 0.016 7.016 1 91.38 176 GLY B O 1
ATOM 3440 N N . SER B 1 177 ? -3.119 -1.879 6.969 1 93.06 177 SER B N 1
ATOM 3441 C CA . SER B 1 177 ? -4.363 -1.145 6.746 1 93.06 177 SER B CA 1
ATOM 3442 C C . SER B 1 177 ? -4.727 -0.3 7.965 1 93.06 177 SER B C 1
ATOM 3444 O O . SER B 1 177 ? -4.355 -0.631 9.094 1 93.06 177 SER B O 1
ATOM 3446 N N . SER B 1 178 ? -5.387 0.789 7.711 1 87.31 178 SER B N 1
ATOM 3447 C CA . SER B 1 178 ? -5.887 1.732 8.703 1 87.31 178 SER B CA 1
ATOM 3448 C C . SER B 1 178 ? -7.285 2.227 8.344 1 87.31 178 SER B C 1
ATOM 3450 O O . SER B 1 178 ? -7.832 1.854 7.305 1 87.31 178 SER B O 1
ATOM 3452 N N . PRO B 1 179 ? -7.824 3.096 9.18 1 86.94 179 PRO B N 1
ATOM 3453 C CA . PRO B 1 179 ? -9.133 3.652 8.836 1 86.94 179 PRO B CA 1
ATOM 3454 C C . PRO B 1 179 ? -9.086 4.57 7.617 1 86.94 179 PRO B C 1
ATOM 3456 O O . PRO B 1 179 ? -10.125 4.941 7.074 1 86.94 179 PRO B O 1
ATOM 3459 N N . PHE B 1 180 ? -7.891 4.816 7.109 1 88.56 180 PHE B N 1
ATOM 3460 C CA . PHE B 1 180 ? -7.824 5.793 6.031 1 88.56 180 PHE B CA 1
ATOM 3461 C C . PHE B 1 180 ? -7.074 5.227 4.832 1 88.56 180 PHE B C 1
ATOM 3463 O O . PHE B 1 180 ? -6.867 5.922 3.834 1 88.56 180 PHE B O 1
ATOM 3470 N N . TRP B 1 181 ? -6.652 4.066 4.902 1 91.5 181 TRP B N 1
ATOM 3471 C CA . TRP B 1 181 ? -6.023 3.316 3.82 1 91.5 181 TRP B CA 1
ATOM 3472 C C . TRP B 1 181 ? -6.297 1.823 3.961 1 91.5 181 TRP B C 1
ATOM 3474 O O . TRP B 1 181 ? -6 1.227 5 1 91.5 181 TRP B O 1
ATOM 3484 N N . LEU B 1 182 ? -6.793 1.266 2.936 1 94.81 182 LEU B N 1
ATOM 3485 C CA . LEU B 1 182 ? -7.191 -0.138 2.99 1 94.81 182 LEU B CA 1
ATOM 3486 C C . LEU B 1 182 ? -6.523 -0.935 1.873 1 94.81 182 LEU B C 1
ATOM 3488 O O . LEU B 1 182 ? -6.535 -0.515 0.714 1 94.81 182 LEU B O 1
ATOM 3492 N N . SER B 1 183 ? -5.828 -2 2.201 1 96.31 183 SER B N 1
ATOM 3493 C CA . SER B 1 183 ? -5.273 -2.979 1.271 1 96.31 183 SER B CA 1
ATOM 3494 C C . SER B 1 183 ? -5.785 -4.383 1.57 1 96.31 183 SER B C 1
ATOM 3496 O O . SER B 1 183 ? -5.793 -4.812 2.725 1 96.31 183 SER B O 1
ATOM 3498 N N . ILE B 1 184 ? -6.223 -5.074 0.518 1 97.88 184 ILE B N 1
ATOM 3499 C CA . ILE B 1 184 ? -6.863 -6.371 0.689 1 97.88 184 ILE B CA 1
ATOM 3500 C C . ILE B 1 184 ? -6.199 -7.402 -0.222 1 97.88 184 ILE B C 1
ATOM 3502 O O . ILE B 1 184 ? -6.086 -7.188 -1.432 1 97.88 184 ILE B O 1
ATOM 3506 N N . LEU B 1 185 ? -5.762 -8.469 0.372 1 97.5 185 LEU B N 1
ATOM 3507 C CA . LEU B 1 185 ? -5.309 -9.641 -0.377 1 97.5 185 LEU B CA 1
ATOM 3508 C C . LEU B 1 185 ? -6.488 -10.539 -0.738 1 97.5 185 LEU B C 1
ATOM 3510 O O . LEU B 1 185 ? -7.199 -11.016 0.146 1 97.5 185 LEU B O 1
ATOM 3514 N N . ILE B 1 186 ? -6.684 -10.773 -1.996 1 98.5 186 ILE B N 1
ATOM 3515 C CA . ILE B 1 186 ? -7.797 -11.602 -2.447 1 98.5 186 ILE B CA 1
ATOM 3516 C C . ILE B 1 186 ? -7.293 -12.992 -2.822 1 98.5 186 ILE B C 1
ATOM 3518 O O . ILE B 1 186 ? -6.414 -13.133 -3.674 1 98.5 186 ILE B O 1
ATOM 3522 N N . LYS B 1 187 ? -7.934 -13.969 -2.145 1 97.06 187 LYS B N 1
ATOM 3523 C CA . LYS B 1 187 ? -7.453 -15.344 -2.281 1 97.06 187 LYS B CA 1
ATOM 3524 C C . LYS B 1 187 ? -8.562 -16.266 -2.779 1 97.06 187 LYS B C 1
ATOM 3526 O O . LYS B 1 187 ? -9.75 -16 -2.559 1 97.06 187 LYS B O 1
ATOM 3531 N N . TYR B 1 188 ? -8.156 -17.344 -3.438 1 97.44 188 TYR B N 1
ATOM 3532 C CA . TYR B 1 188 ? -8.992 -18.5 -3.764 1 97.44 188 TYR B CA 1
ATOM 3533 C C . TYR B 1 188 ? -10.07 -18.109 -4.766 1 97.44 188 TYR B C 1
ATOM 3535 O O . TYR B 1 188 ? -11.227 -18.531 -4.629 1 97.44 188 TYR B O 1
ATOM 3543 N N . VAL B 1 189 ? -9.711 -17.312 -5.672 1 97.56 189 VAL B N 1
ATOM 3544 C CA . VAL B 1 189 ? -10.633 -17 -6.758 1 97.56 189 VAL B CA 1
ATOM 3545 C C . VAL B 1 189 ? -10.695 -18.172 -7.738 1 97.56 189 VAL B C 1
ATOM 3547 O O . VAL B 1 189 ? -9.703 -18.469 -8.414 1 97.56 189 VAL B O 1
ATOM 3550 N N . GLY B 1 190 ? -11.836 -18.766 -7.871 1 96.38 190 GLY B N 1
ATOM 3551 C CA . GLY B 1 190 ? -12.023 -19.891 -8.781 1 96.38 190 GLY B CA 1
ATOM 3552 C C . GLY B 1 190 ? -12.203 -19.453 -10.227 1 96.38 190 GLY B C 1
ATOM 3553 O O . GLY B 1 190 ? -12.461 -18.281 -10.5 1 96.38 190 GLY B O 1
ATOM 3554 N N . GLY B 1 191 ? -12.125 -20.406 -11.102 1 94.94 191 GLY B N 1
ATOM 3555 C CA . GLY B 1 191 ? -12.266 -20.078 -12.508 1 94.94 191 GLY B CA 1
ATOM 3556 C C . GLY B 1 191 ? -11.047 -19.375 -13.086 1 94.94 191 GLY B C 1
ATOM 3557 O O . GLY B 1 191 ? -9.938 -19.922 -13.055 1 94.94 191 GLY B O 1
ATOM 3558 N N . PRO B 1 192 ? -11.172 -18.172 -13.422 1 94.88 192 PRO B N 1
ATOM 3559 C CA . PRO B 1 192 ? -10.039 -17.469 -14.039 1 94.88 192 PRO B CA 1
ATOM 3560 C C . PRO B 1 192 ? -8.867 -17.281 -13.086 1 94.88 192 PRO B C 1
ATOM 3562 O O . PRO B 1 192 ? -7.715 -17.234 -13.523 1 94.88 192 PRO B O 1
ATOM 3565 N N . GLY B 1 193 ? -9.156 -17.125 -11.828 1 96.44 193 GLY B N 1
ATOM 3566 C CA . GLY B 1 193 ? -8.117 -16.953 -10.82 1 96.44 193 GLY B CA 1
ATOM 3567 C C . GLY B 1 193 ? -7.539 -15.555 -10.789 1 96.44 193 GLY B C 1
ATOM 3568 O O . GLY B 1 193 ? -7.32 -14.992 -9.711 1 96.44 193 GLY B O 1
ATOM 3569 N N . ASP B 1 194 ? -7.258 -14.945 -11.984 1 95.75 194 ASP B N 1
ATOM 3570 C CA . ASP B 1 194 ? -6.676 -13.609 -12.039 1 95.75 194 ASP B CA 1
ATOM 3571 C C . ASP B 1 194 ? -7.758 -12.539 -11.922 1 95.75 194 ASP B C 1
ATOM 3573 O O . ASP B 1 194 ? -8.922 -12.781 -12.258 1 95.75 194 ASP B O 1
ATOM 3577 N N . ILE B 1 195 ? -7.344 -11.438 -11.406 1 97.81 195 ILE B N 1
ATOM 3578 C CA . ILE B 1 195 ? -8.258 -10.336 -11.156 1 97.81 195 ILE B CA 1
ATOM 3579 C C . ILE B 1 195 ? -7.824 -9.109 -11.961 1 97.81 195 ILE B C 1
ATOM 3581 O O . ILE B 1 195 ? -6.656 -8.711 -11.914 1 97.81 195 ILE B O 1
ATOM 3585 N N . GLY B 1 196 ? -8.797 -8.531 -12.688 1 97.69 196 GLY B N 1
ATOM 3586 C CA . GLY B 1 196 ? -8.484 -7.355 -13.484 1 97.69 196 GLY B CA 1
ATOM 3587 C C . GLY B 1 196 ? -8.914 -6.059 -12.82 1 97.69 196 GLY B C 1
ATOM 3588 O O . GLY B 1 196 ? -8.273 -5.023 -13.008 1 97.69 196 GLY B O 1
ATOM 3589 N N . GLN B 1 197 ? -10.062 -6.137 -12.117 1 98.44 197 GLN B N 1
ATOM 3590 C CA . GLN B 1 197 ? -10.586 -4.965 -11.422 1 98.44 197 GLN B CA 1
ATOM 3591 C C . GLN B 1 197 ? -11.234 -5.352 -10.102 1 98.44 197 GLN B C 1
ATOM 3593 O O . GLN B 1 197 ? -11.789 -6.449 -9.969 1 98.44 197 GLN B O 1
ATOM 3598 N N . VAL B 1 198 ? -11.141 -4.449 -9.195 1 98.75 198 VAL B N 1
ATOM 3599 C CA . VAL B 1 198 ? -11.812 -4.598 -7.91 1 98.75 198 VAL B CA 1
ATO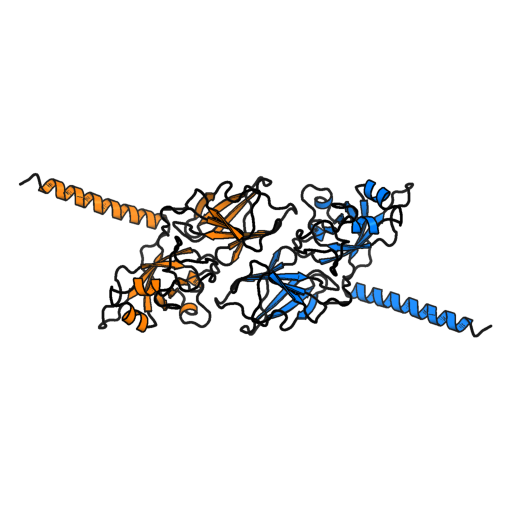M 3600 C C . VAL B 1 198 ? -12.531 -3.303 -7.551 1 98.75 198 VAL B C 1
ATOM 3602 O O . VAL B 1 198 ? -11.992 -2.211 -7.742 1 98.75 198 VAL B O 1
ATOM 3605 N N . TYR B 1 199 ? -13.758 -3.432 -7.125 1 98.44 199 TYR B N 1
ATOM 3606 C CA . TYR B 1 199 ? -14.539 -2.312 -6.613 1 98.44 199 TYR B CA 1
ATOM 3607 C C . TYR B 1 199 ? -14.984 -2.566 -5.18 1 98.44 199 TYR B C 1
ATOM 3609 O O . TYR B 1 199 ? -15.234 -3.711 -4.793 1 98.44 199 TYR B O 1
ATOM 3617 N N . ILE B 1 200 ? -15.094 -1.506 -4.434 1 97.75 200 ILE B N 1
ATOM 3618 C CA . ILE B 1 200 ? -15.492 -1.642 -3.037 1 97.75 200 ILE B CA 1
ATOM 3619 C C . ILE B 1 200 ? -16.562 -0.598 -2.703 1 97.75 200 ILE B C 1
ATOM 3621 O O . ILE B 1 200 ? -16.547 0.511 -3.242 1 97.75 200 ILE B O 1
ATOM 3625 N N . ARG B 1 201 ? -17.516 -0.989 -1.92 1 96.19 201 ARG B N 1
ATOM 3626 C CA . ARG B 1 201 ? -18.531 -0.086 -1.377 1 96.19 201 ARG B CA 1
ATOM 3627 C C . ARG B 1 201 ? -18.641 -0.236 0.137 1 96.19 201 ARG B C 1
ATOM 3629 O O . ARG B 1 201 ? -18.766 -1.351 0.648 1 96.19 201 ARG B O 1
ATOM 3636 N N . MET B 1 202 ? -18.484 0.823 0.831 1 90.94 202 MET B N 1
ATOM 3637 C CA . MET B 1 202 ? -18.578 0.837 2.287 1 90.94 202 MET B CA 1
ATOM 3638 C C . MET B 1 202 ? -19.922 1.386 2.744 1 90.94 202 MET B C 1
ATOM 3640 O O . MET B 1 202 ? -20.688 1.934 1.939 1 90.94 202 MET B O 1
ATOM 3644 N N . ALA B 1 203 ? -20.312 1.143 3.965 1 82.56 203 ALA B N 1
ATOM 3645 C CA . ALA B 1 203 ? -21.609 1.504 4.547 1 82.56 203 ALA B CA 1
ATOM 3646 C C . ALA B 1 203 ? -21.922 2.973 4.289 1 82.56 203 ALA B C 1
ATOM 3648 O O . ALA B 1 203 ? -23.062 3.314 3.959 1 82.56 203 ALA B O 1
ATOM 3649 N N . ASN B 1 204 ? -21 3.814 4.309 1 76.5 204 ASN B N 1
ATOM 3650 C CA . ASN B 1 204 ? -21.281 5.242 4.168 1 76.5 204 ASN B CA 1
ATOM 3651 C C . ASN B 1 204 ? -21.125 5.703 2.721 1 76.5 204 ASN B C 1
ATOM 3653 O O . ASN B 1 204 ? -21.156 6.902 2.441 1 76.5 204 ASN B O 1
ATOM 3657 N N . TRP B 1 205 ? -20.938 4.746 1.796 1 81.56 205 TRP B N 1
ATOM 3658 C CA . TRP B 1 205 ? -20.766 5.098 0.391 1 81.56 205 TRP B CA 1
ATOM 3659 C C . TRP B 1 205 ? -21.984 4.699 -0.429 1 81.56 205 TRP B C 1
ATOM 3661 O O . TRP B 1 205 ? -22.516 3.604 -0.257 1 81.56 205 TRP B O 1
ATOM 3671 N N . TYR B 1 206 ? -22.438 5.535 -1.238 1 79.19 206 TYR B N 1
ATOM 3672 C CA . TYR B 1 206 ? -23.594 5.25 -2.096 1 79.19 206 TYR B CA 1
ATOM 3673 C C . TYR B 1 206 ? -23.172 4.406 -3.295 1 79.19 206 TYR B C 1
ATOM 3675 O O . TYR B 1 206 ? -23.953 3.57 -3.768 1 79.19 206 TYR B O 1
ATOM 3683 N N . LYS B 1 207 ? -21.984 4.617 -3.717 1 91.31 207 LYS B N 1
ATOM 3684 C CA . LYS B 1 207 ? -21.562 3.953 -4.945 1 91.31 207 LYS B CA 1
ATOM 3685 C C . LYS B 1 207 ? -20.266 3.18 -4.73 1 91.31 207 LYS B C 1
ATOM 3687 O O . LYS B 1 207 ? -19.516 3.469 -3.799 1 91.31 207 LYS B O 1
ATOM 3692 N N . PHE B 1 208 ? -20.125 2.105 -5.602 1 96 208 PHE B N 1
ATOM 3693 C CA . PHE B 1 208 ? -18.859 1.382 -5.633 1 96 208 PHE B CA 1
ATOM 3694 C C . PHE B 1 208 ? -17.734 2.287 -6.109 1 96 208 PHE B C 1
ATOM 3696 O O . PHE B 1 208 ? -17.906 3.084 -7.031 1 96 208 PHE B O 1
ATOM 3703 N N . GLN B 1 209 ? -16.641 2.227 -5.422 1 95.81 209 GLN B N 1
ATOM 3704 C CA . GLN B 1 209 ? -15.414 2.906 -5.84 1 95.81 209 GLN B CA 1
ATOM 3705 C C . GLN B 1 209 ? -14.359 1.907 -6.312 1 95.81 209 GLN B C 1
ATOM 3707 O O . GLN B 1 209 ? -14.203 0.836 -5.723 1 95.81 209 GLN B O 1
ATOM 3712 N N . PRO B 1 210 ? -13.656 2.26 -7.414 1 97.06 210 PRO B N 1
ATOM 3713 C CA . PRO B 1 210 ? -12.594 1.356 -7.871 1 97.06 210 PRO B CA 1
ATOM 3714 C C . PRO B 1 210 ? -11.398 1.321 -6.922 1 97.06 210 PRO B C 1
ATOM 3716 O O . PRO B 1 210 ? -10.969 2.365 -6.43 1 97.06 210 PRO B O 1
ATOM 3719 N N . MET B 1 211 ? -10.992 0.108 -6.609 1 97.38 211 MET B N 1
ATOM 3720 C CA . MET B 1 211 ? -9.695 -0.052 -5.953 1 97.38 211 MET B CA 1
ATOM 3721 C C . MET B 1 211 ? -8.562 -0.028 -6.973 1 97.38 211 MET B C 1
ATOM 3723 O O . MET B 1 211 ? -8.797 -0.242 -8.164 1 97.38 211 MET B O 1
ATOM 3727 N N . ARG B 1 212 ? -7.371 0.281 -6.469 1 95.25 212 ARG B N 1
ATOM 3728 C CA . ARG B 1 212 ? -6.172 0.229 -7.297 1 95.25 212 ARG B CA 1
ATOM 3729 C C . ARG B 1 212 ? -5.359 -1.029 -7.008 1 95.25 212 ARG B C 1
ATOM 3731 O O . ARG B 1 212 ? -5.262 -1.457 -5.855 1 95.25 212 ARG B O 1
ATOM 3738 N N . HIS B 1 213 ? -4.793 -1.54 -8.086 1 95.62 213 HIS B N 1
ATOM 3739 C CA . HIS B 1 213 ? -3.854 -2.635 -7.875 1 95.62 213 HIS B CA 1
ATOM 3740 C C . HIS B 1 213 ? -2.625 -2.168 -7.102 1 95.62 213 HIS B C 1
ATOM 3742 O O . HIS B 1 213 ? -1.963 -1.208 -7.5 1 95.62 213 HIS B O 1
ATOM 3748 N N . ALA B 1 214 ? -2.352 -2.766 -5.973 1 93.06 214 ALA B N 1
ATOM 3749 C CA . ALA B 1 214 ? -1.196 -2.416 -5.148 1 93.06 214 ALA B CA 1
ATOM 3750 C C . ALA B 1 214 ? 0.029 -3.234 -5.547 1 93.06 214 ALA B C 1
ATOM 3752 O O . ALA B 1 214 ? 0.982 -2.701 -6.117 1 93.06 214 ALA B O 1
ATOM 3753 N N . TRP B 1 215 ? -0.04 -4.512 -5.32 1 92.94 215 TRP B N 1
ATOM 3754 C CA . TRP B 1 215 ? 0.992 -5.484 -5.664 1 92.94 215 TRP B CA 1
ATOM 3755 C C . TRP B 1 215 ? 0.464 -6.91 -5.531 1 92.94 215 TRP B C 1
ATOM 3757 O O . TRP B 1 215 ? -0.502 -7.156 -4.805 1 92.94 215 TRP B O 1
ATOM 3767 N N . GLY B 1 216 ? 1.072 -7.84 -6.316 1 94.69 216 GLY B N 1
ATOM 3768 C CA . GLY B 1 216 ? 0.566 -9.203 -6.242 1 94.69 216 GLY B CA 1
ATOM 3769 C C . GLY B 1 216 ? -0.942 -9.281 -6.379 1 94.69 216 GLY B C 1
ATOM 3770 O O . GLY B 1 216 ? -1.521 -8.703 -7.297 1 94.69 216 GLY B O 1
ATOM 3771 N N . ALA B 1 217 ? -1.523 -9.984 -5.379 1 96.81 217 ALA B N 1
ATOM 3772 C CA . ALA B 1 217 ? -2.977 -10.133 -5.398 1 96.81 217 ALA B CA 1
ATOM 3773 C C . ALA B 1 217 ? -3.639 -9.117 -4.469 1 96.81 217 ALA B C 1
ATOM 3775 O O . ALA B 1 217 ? -4.785 -9.305 -4.051 1 96.81 217 ALA B O 1
ATOM 3776 N N . ASN B 1 218 ? -2.879 -8.047 -4.102 1 96.38 218 ASN B N 1
ATOM 3777 C CA . ASN B 1 218 ? -3.385 -7.012 -3.209 1 96.38 218 ASN B CA 1
ATOM 3778 C C . ASN B 1 218 ? -3.949 -5.824 -3.986 1 96.38 218 ASN B C 1
ATOM 3780 O O . ASN B 1 218 ? -3.33 -5.352 -4.941 1 96.38 218 ASN B O 1
ATOM 3784 N N . TRP B 1 219 ? -5.062 -5.352 -3.535 1 97.5 219 TRP B N 1
ATOM 3785 C CA . TRP B 1 219 ? -5.742 -4.176 -4.066 1 97.5 219 TRP B CA 1
ATOM 3786 C C . TRP B 1 219 ? -5.992 -3.146 -2.969 1 97.5 219 TRP B C 1
ATOM 3788 O O . TRP B 1 219 ? -6.363 -3.504 -1.849 1 97.5 219 TRP B O 1
ATOM 3798 N N . MET B 1 220 ? -5.746 -1.891 -3.314 1 95.56 220 MET B N 1
ATOM 3799 C CA . MET B 1 220 ? -5.797 -0.886 -2.256 1 95.56 220 MET B CA 1
ATOM 3800 C C . MET B 1 220 ? -6.738 0.254 -2.635 1 95.56 220 MET B C 1
ATOM 3802 O O . MET B 1 220 ? -7.094 0.409 -3.805 1 95.56 220 MET B O 1
ATOM 3806 N N . ILE B 1 221 ? -7.195 0.974 -1.605 1 94.38 221 ILE B N 1
ATOM 3807 C CA . ILE B 1 221 ? -7.953 2.207 -1.794 1 94.38 221 ILE B CA 1
ATOM 3808 C C . ILE B 1 221 ? -7.543 3.23 -0.737 1 94.38 221 ILE B C 1
ATOM 3810 O O . ILE B 1 221 ? -7.578 2.941 0.461 1 94.38 221 ILE B O 1
ATOM 3814 N N . PRO B 1 222 ? -7.012 4.367 -1.215 1 87.25 222 PRO B N 1
ATOM 3815 C CA . PRO B 1 222 ? -6.812 5.469 -0.272 1 87.25 222 PRO B CA 1
ATOM 3816 C C . PRO B 1 222 ? -8.117 6.164 0.112 1 87.25 222 PRO B C 1
ATOM 3818 O O . PRO B 1 222 ? -9.172 5.863 -0.454 1 87.25 222 PRO B O 1
ATOM 3821 N N . ASN B 1 223 ? -8.023 6.969 1.108 1 86.88 223 ASN B N 1
ATOM 3822 C CA . ASN B 1 223 ? -9.18 7.742 1.558 1 86.88 223 ASN B CA 1
ATOM 3823 C C . ASN B 1 223 ? -9.328 9.039 0.769 1 86.88 223 ASN B C 1
ATOM 3825 O O . ASN B 1 223 ? -8.367 9.797 0.634 1 86.88 223 ASN B O 1
ATOM 3829 N N . TYR B 1 224 ? -10.594 9.227 0.223 1 82.75 224 TYR B N 1
ATOM 3830 C CA . TYR B 1 224 ? -10.789 10.383 -0.644 1 82.75 224 TYR B CA 1
ATOM 3831 C C . TYR B 1 224 ? -11.625 11.453 0.051 1 82.75 224 TYR B C 1
ATOM 3833 O O . TYR B 1 224 ? -11.672 12.602 -0.4 1 82.75 224 TYR B O 1
ATOM 3841 N N . ASP B 1 225 ? -12.242 11.023 1.137 1 84.19 225 ASP B N 1
ATOM 3842 C CA . ASP B 1 225 ? -13.188 11.992 1.674 1 84.19 225 ASP B CA 1
ATOM 3843 C C . ASP B 1 225 ? -12.867 12.32 3.131 1 84.19 225 ASP B C 1
ATOM 3845 O O . ASP B 1 225 ? -13.641 13.008 3.803 1 84.19 225 ASP B O 1
ATOM 3849 N N . GLY B 1 226 ? -11.797 11.805 3.615 1 85.25 226 GLY B N 1
ATOM 3850 C CA . GLY B 1 226 ? -11.32 12.148 4.945 1 85.25 226 GLY B CA 1
ATOM 3851 C C . GLY B 1 226 ? -12.055 11.422 6.051 1 85.25 226 GLY B C 1
ATOM 3852 O O . GLY B 1 226 ? -11.703 11.547 7.227 1 85.25 226 GLY B O 1
ATOM 3853 N N . LYS B 1 227 ? -13.078 10.664 5.723 1 86.44 227 LYS B N 1
ATOM 3854 C CA . LYS B 1 227 ? -13.812 9.891 6.719 1 86.44 227 LYS B CA 1
ATOM 3855 C C . LYS B 1 227 ? -13.242 8.477 6.848 1 86.44 227 LYS B C 1
ATOM 3857 O O . LYS B 1 227 ? -12.852 7.867 5.848 1 86.44 227 LYS B O 1
ATOM 3862 N N . PRO B 1 228 ? -13.203 7.992 8.117 1 86.88 228 PRO B N 1
ATOM 3863 C CA . PRO B 1 228 ? -12.68 6.633 8.281 1 86.88 228 PRO B CA 1
ATOM 3864 C C . PRO B 1 228 ? -13.492 5.594 7.512 1 86.88 228 PRO B C 1
ATOM 3866 O O . PRO B 1 228 ? -14.719 5.719 7.398 1 86.88 228 PRO B O 1
ATOM 3869 N N . PHE B 1 229 ? -12.805 4.617 7.008 1 89.75 229 PHE B N 1
ATOM 3870 C CA . PHE B 1 229 ? -13.469 3.482 6.383 1 89.75 229 PHE B CA 1
ATOM 3871 C C . PHE B 1 229 ? -14.336 2.744 7.391 1 89.75 229 PHE B C 1
ATOM 3873 O O . PHE B 1 229 ? -13.945 2.557 8.539 1 89.75 229 PHE B O 1
ATOM 3880 N N . ARG B 1 230 ? -15.508 2.504 6.984 1 86.88 230 ARG B N 1
ATOM 3881 C CA . ARG B 1 230 ? -16.422 1.787 7.859 1 86.88 230 ARG B CA 1
ATOM 3882 C C . ARG B 1 230 ? -17.109 0.64 7.121 1 86.88 230 ARG B C 1
ATOM 3884 O O . ARG B 1 230 ? -17.547 0.803 5.98 1 86.88 230 ARG B O 1
ATOM 3891 N N . GLY B 1 231 ? -17.125 -0.508 7.742 1 88.25 231 GLY B N 1
ATOM 3892 C CA . GLY B 1 231 ? -17.875 -1.628 7.199 1 88.25 231 GLY B CA 1
ATOM 3893 C C . GLY B 1 231 ? -19.359 -1.556 7.512 1 88.25 231 GLY B C 1
ATOM 3894 O O . GLY B 1 231 ? -19.812 -0.625 8.18 1 88.25 231 GLY B O 1
ATOM 3895 N N . PRO B 1 232 ? -20.234 -2.506 7.113 1 94.62 232 PRO B N 1
ATOM 3896 C CA . PRO B 1 232 ? -19.812 -3.621 6.266 1 94.62 232 PRO B CA 1
ATOM 3897 C C . PRO B 1 232 ? -19.406 -3.176 4.859 1 94.62 232 PRO B C 1
ATOM 3899 O O . PRO B 1 232 ? -19.875 -2.141 4.383 1 94.62 232 PRO B O 1
ATOM 3902 N N . MET B 1 233 ? -18.484 -3.961 4.25 1 96.5 233 MET B N 1
ATOM 3903 C CA . MET B 1 233 ? -17.984 -3.623 2.918 1 96.5 233 MET B CA 1
ATOM 3904 C C . MET B 1 233 ? -18.391 -4.688 1.902 1 96.5 233 MET B C 1
ATOM 3906 O O . MET B 1 233 ? -18.281 -5.883 2.174 1 96.5 233 MET B O 1
ATOM 3910 N N . ASP B 1 234 ? -18.938 -4.199 0.786 1 97.62 234 ASP B N 1
ATOM 3911 C CA . ASP B 1 234 ? -19.156 -5.023 -0.399 1 97.62 234 ASP B CA 1
ATOM 3912 C C . ASP B 1 234 ? -17.953 -4.957 -1.34 1 97.62 234 ASP B C 1
ATOM 3914 O O . ASP B 1 234 ? -17.391 -3.883 -1.573 1 97.62 234 ASP B O 1
ATOM 3918 N N . ILE B 1 235 ? -17.578 -6.125 -1.859 1 98.44 235 ILE B N 1
ATOM 3919 C CA . ILE B 1 235 ? -16.453 -6.148 -2.785 1 98.44 235 ILE B CA 1
ATOM 3920 C C . ILE B 1 235 ? -16.859 -6.859 -4.074 1 98.44 235 ILE B C 1
ATOM 3922 O O . ILE B 1 235 ? -17.359 -7.984 -4.039 1 98.44 235 ILE B O 1
ATOM 3926 N N . ARG B 1 236 ? -16.688 -6.168 -5.133 1 98.5 236 ARG B N 1
ATOM 3927 C CA . ARG B 1 236 ? -16.922 -6.715 -6.465 1 98.5 236 ARG B CA 1
ATOM 3928 C C . ARG B 1 236 ? -15.609 -7.004 -7.188 1 98.5 236 ARG B C 1
ATOM 3930 O O . ARG B 1 236 ? -14.75 -6.125 -7.293 1 98.5 236 ARG B O 1
ATOM 3937 N N . ILE B 1 237 ? -15.492 -8.258 -7.668 1 98.5 237 ILE B N 1
ATOM 3938 C CA . ILE B 1 237 ? -14.289 -8.688 -8.367 1 98.5 237 ILE B CA 1
ATOM 3939 C C . ILE B 1 237 ? -14.609 -8.977 -9.828 1 98.5 237 ILE B C 1
ATOM 3941 O O . ILE B 1 237 ? -15.617 -9.633 -10.133 1 98.5 237 ILE B O 1
ATOM 3945 N N . V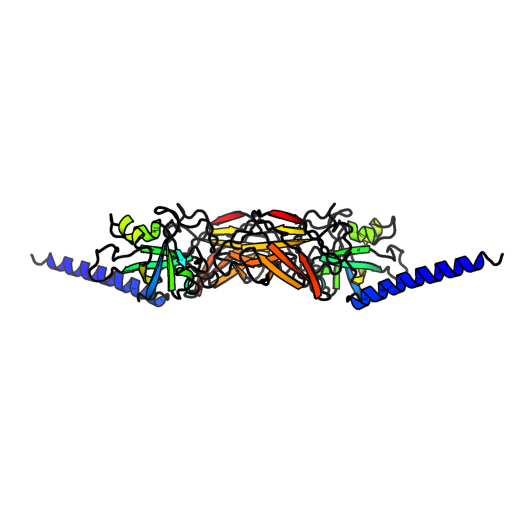AL B 1 238 ? -13.742 -8.438 -10.75 1 98.19 238 VAL B N 1
ATOM 3946 C CA . VAL B 1 238 ? -13.875 -8.672 -12.18 1 98.19 238 VAL B CA 1
ATOM 3947 C C . VAL B 1 238 ? -12.641 -9.406 -12.703 1 98.19 238 VAL B C 1
ATOM 3949 O O . VAL B 1 238 ? -11.516 -8.938 -12.516 1 98.19 238 VAL B O 1
ATOM 3952 N N . SER B 1 239 ? -12.867 -10.562 -13.312 1 96.44 239 SER B N 1
ATOM 3953 C CA . SER B 1 239 ? -11.758 -11.352 -13.836 1 96.44 239 SER B CA 1
ATOM 3954 C C . SER B 1 239 ? -11.055 -10.625 -14.977 1 96.44 239 SER B C 1
ATOM 3956 O O . SER B 1 239 ? -11.695 -9.922 -15.766 1 96.44 239 SER B O 1
ATOM 3958 N N . ARG B 1 240 ? -9.734 -10.812 -15 1 95.56 240 ARG B N 1
ATOM 3959 C CA . ARG B 1 240 ? -8.93 -10.266 -16.078 1 95.56 240 ARG B CA 1
ATOM 3960 C C . ARG B 1 240 ? -9.148 -11.047 -17.375 1 95.56 240 ARG B C 1
ATOM 3962 O O . ARG B 1 240 ? -9.125 -10.469 -18.469 1 95.56 240 ARG B O 1
ATOM 3969 N N . LEU B 1 241 ? -9.383 -12.305 -17.25 1 94.06 241 LEU B N 1
ATOM 3970 C CA . LEU B 1 241 ? -9.438 -13.227 -18.391 1 94.06 241 LEU B CA 1
ATOM 3971 C C . LEU B 1 241 ? -10.688 -12.984 -19.219 1 94.06 241 LEU B C 1
ATOM 3973 O O . LEU B 1 241 ? -10.602 -12.805 -20.438 1 94.06 241 LEU B O 1
ATOM 3977 N N . ASN B 1 242 ? -11.891 -12.961 -18.609 1 93.19 242 ASN B N 1
ATOM 3978 C CA . ASN B 1 242 ? -13.125 -12.977 -19.375 1 93.19 242 ASN B CA 1
ATOM 3979 C C . ASN B 1 242 ? -14.156 -12 -18.812 1 93.19 242 ASN B C 1
ATOM 3981 O O . ASN B 1 242 ? -15.336 -12.078 -19.141 1 93.19 242 ASN B O 1
ATOM 3985 N N . ARG B 1 243 ? -13.891 -11.219 -17.812 1 93.69 243 ARG B N 1
ATOM 3986 C CA . ARG B 1 243 ? -14.695 -10.156 -17.234 1 93.69 243 ARG B CA 1
ATOM 3987 C C . ARG B 1 243 ? -15.836 -10.727 -16.391 1 93.69 243 ARG B C 1
ATOM 3989 O O . ARG B 1 243 ? -16.766 -10 -16.016 1 93.69 243 ARG B O 1
ATOM 3996 N N . HIS B 1 244 ? -15.758 -12.047 -16.203 1 94.12 244 HIS B N 1
ATOM 3997 C CA . HIS B 1 244 ? -16.703 -12.578 -15.234 1 94.12 244 HIS B CA 1
ATOM 3998 C C . HIS B 1 244 ? -16.625 -11.82 -13.914 1 94.12 244 HIS B C 1
ATOM 4000 O O . HIS B 1 244 ? -15.523 -11.484 -13.453 1 94.12 244 HIS B O 1
ATOM 4006 N N . THR B 1 245 ? -17.828 -11.594 -13.352 1 96.81 245 THR B N 1
ATOM 4007 C CA . THR B 1 245 ? -17.891 -10.719 -12.188 1 96.81 245 THR B CA 1
ATOM 4008 C C . THR B 1 245 ? -18.625 -11.406 -11.039 1 96.81 245 THR B C 1
ATOM 4010 O O . THR B 1 245 ? -19.625 -12.102 -11.258 1 96.81 245 THR B O 1
ATOM 4013 N N . VAL B 1 246 ? -18.156 -11.195 -9.844 1 97.75 246 VAL B N 1
ATOM 4014 C CA . VAL B 1 246 ? -18.828 -11.688 -8.648 1 97.75 246 VAL B CA 1
ATOM 4015 C C . VAL B 1 246 ? -18.859 -10.594 -7.582 1 97.75 246 VAL B C 1
ATOM 4017 O O . VAL B 1 246 ? -17.938 -9.773 -7.496 1 97.75 246 VAL B O 1
ATOM 4020 N N . LEU B 1 247 ? -19.938 -10.555 -6.797 1 97.81 247 LEU B N 1
ATOM 4021 C CA . LEU B 1 247 ? -20.141 -9.578 -5.73 1 97.81 247 LEU B CA 1
ATOM 4022 C C . LEU B 1 247 ? -20.188 -10.266 -4.371 1 97.81 247 LEU B C 1
ATOM 4024 O O . LEU B 1 247 ? -21.031 -11.125 -4.133 1 97.81 247 LEU B O 1
ATOM 4028 N N . ALA B 1 248 ? -19.234 -9.977 -3.502 1 98.06 248 ALA B N 1
ATOM 4029 C CA . ALA B 1 248 ? -19.25 -10.414 -2.107 1 98.06 248 ALA B CA 1
ATOM 4030 C C . ALA B 1 248 ? -19.875 -9.344 -1.21 1 98.06 248 ALA B C 1
ATOM 4032 O O . ALA B 1 248 ? -19.234 -8.336 -0.898 1 98.06 248 ALA B O 1
ATOM 4033 N N . ARG B 1 249 ? -21.047 -9.609 -0.683 1 96.31 249 ARG B N 1
ATOM 4034 C CA . ARG B 1 249 ? -21.781 -8.609 0.092 1 96.31 249 ARG B CA 1
ATOM 4035 C C . ARG B 1 249 ? -21.391 -8.672 1.567 1 96.31 249 ARG B C 1
ATOM 4037 O O . ARG B 1 249 ? -21.344 -9.758 2.15 1 96.31 249 ARG B O 1
ATOM 4044 N N . GLY B 1 250 ? -21.094 -7.504 2.125 1 95.88 250 GLY B N 1
ATOM 4045 C CA . GLY B 1 250 ? -20.844 -7.383 3.553 1 95.88 250 GLY B CA 1
ATOM 4046 C C . GLY B 1 250 ? -19.719 -8.266 4.035 1 95.88 250 GLY B C 1
ATOM 4047 O O . GLY B 1 250 ? -19.75 -8.789 5.152 1 95.88 250 GLY B O 1
ATOM 4048 N N . VAL B 1 251 ? -18.734 -8.523 3.191 1 96.94 251 VAL B N 1
ATOM 4049 C CA . VAL B 1 251 ? -17.734 -9.547 3.498 1 96.94 251 VAL B CA 1
ATOM 4050 C C . VAL B 1 251 ? -16.781 -9.031 4.578 1 96.94 251 VAL B C 1
ATOM 4052 O O . VAL B 1 251 ? -16.328 -9.797 5.43 1 96.94 251 VAL B O 1
ATOM 4055 N N . ILE B 1 252 ? -16.438 -7.781 4.484 1 95.56 252 ILE B N 1
ATOM 4056 C CA . ILE B 1 252 ? -15.664 -7.184 5.562 1 95.56 252 ILE B CA 1
ATOM 4057 C C . ILE B 1 252 ? -16.594 -6.453 6.527 1 95.56 252 ILE B C 1
ATOM 4059 O O . ILE B 1 252 ? -17.25 -5.48 6.152 1 95.56 252 ILE B O 1
ATOM 4063 N N . PRO B 1 253 ? -16.609 -6.816 7.742 1 93.56 253 PRO B N 1
ATOM 4064 C CA . PRO B 1 253 ? -17.594 -6.273 8.68 1 93.56 253 PRO B CA 1
ATOM 4065 C C . PRO B 1 253 ? -17.219 -4.879 9.18 1 93.56 253 PRO B C 1
ATOM 4067 O O . PRO B 1 253 ? -16.156 -4.359 8.844 1 93.56 253 PRO B O 1
ATOM 4070 N N . ALA B 1 254 ? -18.109 -4.238 9.953 1 86.75 254 ALA B N 1
ATOM 4071 C CA . ALA B 1 254 ? -17.953 -2.881 10.469 1 86.75 254 ALA B CA 1
ATOM 4072 C C . ALA B 1 254 ? -16.703 -2.76 11.336 1 86.75 254 ALA B C 1
ATOM 4074 O O . ALA B 1 254 ? -15.945 -1.786 11.219 1 86.75 254 ALA B O 1
ATOM 4075 N N . TYR B 1 255 ? -16.391 -3.715 12.172 1 84 255 TYR B N 1
ATOM 4076 C CA . TYR B 1 255 ? -15.227 -3.684 13.039 1 84 255 TYR B CA 1
ATOM 4077 C C . TYR B 1 255 ? -14.133 -4.609 12.516 1 84 255 TYR B C 1
ATOM 4079 O O . TYR B 1 255 ? -13.734 -5.555 13.203 1 84 255 TYR B O 1
ATOM 4087 N N . PHE B 1 256 ? -13.703 -4.219 11.305 1 88 256 PHE B N 1
ATOM 4088 C CA . PHE B 1 256 ? -12.648 -5.066 10.75 1 88 256 PHE B CA 1
ATOM 4089 C C . PHE B 1 256 ? -11.305 -4.766 11.406 1 88 256 PHE B C 1
ATOM 4091 O O . PHE B 1 256 ? -11.125 -3.697 11.992 1 88 256 PHE B O 1
ATOM 4098 N N . ARG B 1 257 ? -10.383 -5.73 11.398 1 92.12 257 ARG B N 1
ATOM 4099 C CA . ARG B 1 257 ? -9.055 -5.621 11.984 1 92.12 257 ARG B CA 1
ATOM 4100 C C . ARG B 1 257 ? -7.969 -5.883 10.945 1 92.12 257 ARG B C 1
ATOM 4102 O O . ARG B 1 257 ? -8.055 -6.844 10.18 1 92.12 257 ARG B O 1
ATOM 4109 N N . PRO B 1 258 ? -6.992 -5.035 10.922 1 93.44 258 PRO B N 1
ATOM 4110 C CA . PRO B 1 258 ? -5.852 -5.375 10.07 1 93.44 258 PRO B CA 1
ATOM 4111 C C . PRO B 1 258 ? -5.262 -6.746 10.391 1 93.44 258 PRO B C 1
ATOM 4113 O O . PRO B 1 258 ? -5.234 -7.156 11.555 1 93.44 258 PRO B O 1
ATOM 4116 N N . GLY B 1 259 ? -4.875 -7.48 9.359 1 94.94 259 GLY B N 1
ATOM 4117 C CA . GLY B 1 259 ? -4.258 -8.789 9.539 1 94.94 259 GLY B CA 1
ATOM 4118 C C . GLY B 1 259 ? -5.262 -9.922 9.578 1 94.94 259 GLY B C 1
ATOM 4119 O O . GLY B 1 259 ? -4.887 -11.086 9.719 1 94.94 259 GLY B O 1
ATOM 4120 N N . THR B 1 260 ? -6.527 -9.633 9.367 1 96.69 260 THR B N 1
ATOM 4121 C CA . THR B 1 260 ? -7.57 -10.641 9.508 1 96.69 260 THR B CA 1
ATOM 4122 C C . THR B 1 260 ? -8.117 -11.047 8.141 1 96.69 260 THR B C 1
ATOM 4124 O O . THR B 1 260 ? -8.273 -10.203 7.254 1 96.69 260 THR B O 1
ATOM 4127 N N . SER B 1 261 ? -8.43 -12.336 7.98 1 96.56 261 SER B N 1
ATOM 4128 C CA . SER B 1 261 ? -9.047 -12.875 6.773 1 96.56 261 SER B CA 1
ATOM 4129 C C . SER B 1 261 ? -10.555 -13.031 6.949 1 96.56 261 SER B C 1
ATOM 4131 O O . SER B 1 261 ? -11.023 -13.469 8 1 96.56 261 SER B O 1
ATOM 4133 N N . TYR B 1 262 ? -11.328 -12.672 5.965 1 97.62 262 TYR B N 1
ATOM 4134 C CA . TYR B 1 262 ? -12.773 -12.805 5.934 1 97.62 262 TYR B CA 1
ATOM 4135 C C . TYR B 1 262 ? -13.219 -13.633 4.734 1 97.62 262 TYR B C 1
ATOM 4137 O O . TYR B 1 262 ? -13.016 -13.234 3.586 1 97.62 262 TYR B O 1
ATOM 4145 N N . ARG B 1 263 ? -13.883 -14.742 4.992 1 97 263 ARG B N 1
ATOM 4146 C CA . ARG B 1 263 ? -14.359 -15.617 3.926 1 97 263 ARG B CA 1
ATOM 4147 C C . ARG B 1 263 ? -15.727 -15.164 3.424 1 97 263 ARG B C 1
ATOM 4149 O O . ARG B 1 263 ? -16.609 -14.844 4.223 1 97 263 ARG B O 1
ATOM 4156 N N . SER B 1 264 ? -15.805 -15.109 2.178 1 98 264 SER B N 1
ATOM 4157 C CA . SER B 1 264 ? -17.078 -14.734 1.578 1 98 264 SER B CA 1
ATOM 4158 C C . SER B 1 264 ? -18.016 -15.945 1.465 1 98 264 SER B C 1
ATOM 4160 O O . SER B 1 264 ? -17.688 -17.031 1.964 1 98 264 SER B O 1
ATOM 4162 N N . ARG B 1 265 ? -19.203 -15.695 0.853 1 96.56 265 ARG B N 1
ATOM 4163 C CA . ARG B 1 265 ? -20.156 -16.766 0.568 1 96.56 265 ARG B CA 1
ATOM 4164 C C . ARG B 1 265 ? -20.266 -17.016 -0.933 1 96.56 265 ARG B C 1
ATOM 4166 O O . ARG B 1 265 ? -21.203 -17.672 -1.389 1 96.56 265 ARG B O 1
ATOM 4173 N N . VAL B 1 266 ? -19.312 -16.422 -1.61 1 97.31 266 VAL B N 1
ATOM 4174 C CA . VAL B 1 266 ? -19.438 -16.516 -3.061 1 97.31 266 VAL B CA 1
ATOM 4175 C C . VAL B 1 266 ? -18.156 -17.109 -3.65 1 97.31 266 VAL B C 1
ATOM 4177 O O . VAL B 1 266 ? -17.109 -17.125 -2.998 1 97.31 266 VAL B O 1
ATOM 4180 N N . GLN B 1 267 ? -18.312 -17.672 -4.855 1 96.75 267 GLN B N 1
ATOM 4181 C CA . GLN B 1 267 ? -17.219 -18.141 -5.695 1 96.75 267 GLN B CA 1
ATOM 4182 C C . GLN B 1 267 ? -17.438 -17.75 -7.152 1 96.75 267 GLN B C 1
ATOM 4184 O O . GLN B 1 267 ? -18.562 -17.578 -7.598 1 96.75 267 GLN B O 1
ATOM 4189 N N . MET B 1 268 ? -16.391 -17.375 -7.82 1 92.88 268 MET B N 1
ATOM 4190 C CA . MET B 1 268 ? -16.5 -16.969 -9.219 1 92.88 268 MET B CA 1
ATOM 4191 C C . MET B 1 268 ? -16.922 -18.141 -10.102 1 92.88 268 MET B C 1
ATOM 4193 O O . MET B 1 268 ? -17.797 -17.984 -10.961 1 92.88 268 MET B O 1
ATOM 4197 N N . ALA B 1 269 ? -16.234 -19.094 -10.055 1 82.06 269 ALA B N 1
ATOM 4198 C CA . ALA B 1 269 ? -16.594 -20.344 -10.727 1 82.06 269 ALA B CA 1
ATOM 4199 C C . ALA B 1 269 ? -16.062 -21.547 -9.961 1 82.06 269 ALA B C 1
ATOM 4201 O O . ALA B 1 269 ? -15.016 -21.484 -9.312 1 82.06 269 ALA B O 1
ATOM 4202 N N . PHE B 1 270 ? -16.781 -22.656 -10.031 1 70.12 270 PHE B N 1
ATOM 4203 C CA . PHE B 1 270 ? -16.406 -23.938 -9.469 1 70.12 270 PHE B CA 1
ATOM 4204 C C . PHE B 1 270 ? -16.109 -23.828 -7.977 1 70.12 270 PHE B C 1
ATOM 4206 O O . PHE B 1 270 ? -15.406 -22.906 -7.547 1 70.12 270 PHE B O 1
#

Secondary structure (DSSP, 8-state):
--HHHHHHHHHHHHHHHHHHHHHHHHHHTT-----EEEEEEE-S-TTS-S-SS-TT-----TTSSS-S-EEEE-HHHHGGGTTTT-EEEEEE-PPTTS---B-TT-EEEEEEEEPPTTSHHHHSSSEEEE-HHHHHHTBPTT-HHHHHTT-SEEEEEEEE-B--TT---EEEEPTT-BTTEEEEEEE---BT--EEEEEEE-TT-SS-EEPEEEETTEEEEE-SSSSPP-S-EEEEEEETTT--EEEEEEEE-TT--TT-EEE-S--S--/--HHHHHHHHHHHHHHHHHHHHHHHHHHTT-----EEEEEEE-S-TTS-S-SS-TT-----TTSSS-S-EEEE-HHHHGGGTTTT-EEEEEE-PPTTS---B-TT-EEEEEEEEPPTTSHHHHSSSEEEE-HHHHHHTBPTT-HHHHHTT-SEEEEEEEE-B--TT---EEEEPTT-BTTEEEEEEE---BT--EEEEEEE-TT-SS-EEPEEEETTEEEEE-SSSSPP-S-EEEEEEETTT--EEEEEEEE-TT--TT-EEE-S--S--

Solvent-accessible surface area (backbone atoms only — not comparable to full-atom values): 26455 Å² total; per-residue (Å²): 124,69,70,64,58,57,55,57,56,55,55,55,56,50,57,55,50,52,54,52,51,50,51,51,49,34,50,75,54,67,33,49,87,60,72,41,77,30,39,34,36,66,43,73,45,71,81,24,47,42,65,74,41,34,50,21,60,54,58,65,38,64,92,39,79,75,33,29,27,24,24,16,19,3,59,67,51,20,44,90,22,44,26,25,44,23,22,30,40,38,25,50,58,63,60,88,93,53,74,88,32,46,20,87,86,22,36,68,32,33,29,41,25,38,26,38,60,92,36,76,30,36,71,33,66,50,18,31,33,21,7,13,36,30,53,40,49,21,20,28,91,91,28,34,69,67,49,60,69,57,61,64,38,48,29,37,32,30,57,40,70,24,71,28,80,94,48,43,24,29,42,26,32,30,51,52,34,51,52,44,33,42,35,33,38,59,40,64,43,17,22,59,21,18,54,61,46,42,32,39,26,36,60,90,44,93,56,73,40,76,42,41,82,63,45,23,37,26,35,26,40,66,56,87,44,44,54,65,68,42,32,39,22,31,41,35,43,26,26,54,74,66,57,54,69,43,72,32,73,53,40,45,46,54,83,66,55,58,62,40,74,31,67,37,94,40,63,70,28,92,124,71,71,63,59,57,56,58,55,55,56,57,55,51,56,56,50,54,55,52,51,51,51,50,50,34,50,75,56,66,34,50,88,60,72,40,78,32,38,33,37,67,43,72,45,72,81,25,48,40,65,73,41,34,49,20,60,55,57,64,37,64,90,39,80,75,33,28,27,26,25,17,19,3,61,67,52,19,46,90,21,45,26,24,44,22,22,31,39,40,24,51,59,63,60,89,94,52,75,88,31,44,20,88,86,20,36,69,33,30,29,40,26,38,25,38,61,92,36,75,30,36,72,32,66,49,18,31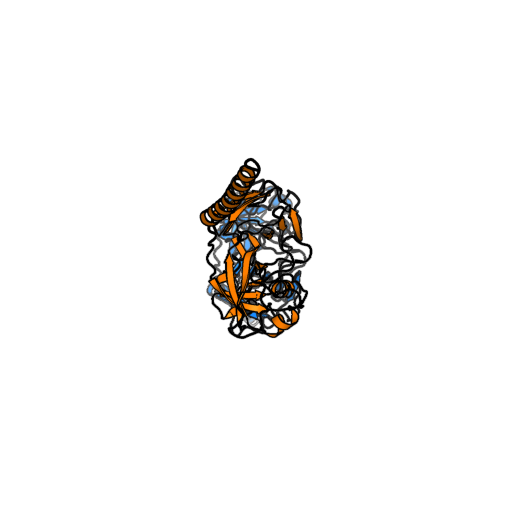,33,21,6,13,37,32,53,40,49,20,19,29,90,92,28,34,68,66,50,60,68,56,59,64,38,48,29,36,33,28,56,41,68,25,71,29,80,94,48,44,25,29,42,26,33,30,52,51,35,51,53,43,34,44,36,34,37,60,40,64,45,16,21,60,21,18,54,60,47,42,31,39,26,34,62,91,42,93,57,74,40,77,42,41,82,62,45,22,37,26,36,26,41,66,56,86,43,45,54,66,67,42,32,40,23,31,39,36,42,26,27,54,73,65,57,54,69,43,72,31,73,53,40,44,46,55,84,66,54,59,61,38,74,32,66,38,93,39,61,70,29,94

Nearest PDB structures (foldseek):
  2hcz-assembly1_X  TM=9.232E-01  e=3.933E-23  Zea mays
  1n10-assembly2_B  TM=9.057E-01  e=1.836E-21  Phleum pratense
  7xc8-assembly1_A  TM=8.690E-01  e=3.423E-20  Gossypium hirsutum
  3ft9-assembly1_A  TM=8.911E-01  e=1.462E-07  Phleum pratense
  3ft1-assembly4_D  TM=8.666E-01  e=1.303E-07  Phleum pratense

InterPro domains:
  IPR005795 Major pollen allergen Lol pI [PR00829] (72-83)
  IPR005795 Major pollen allergen Lol pI [PR00829] (171-186)
  IPR005795 Major pollen allergen Lol pI [PR00829] (187-202)
  IPR007112 Expansin/pollen allergen, DPBB domain [PS50842] (53-167)
  IPR007112 Expansin/pollen allergen, DPBB domain [SM00837] (70-157)
  IPR007117 Expansin, cellulose-binding-like domain [PF01357] (169-253)
  IPR007117 Expansin, cellulose-binding-like domain [PS50843] (180-264)
  IPR007118 Expansin/Lol pI [PR01225] (34-49)
  IPR007118 Expansin/Lol pI [PR01225] (52-70)
  IPR007118 Expansin/Lol pI [PR01225] (74-92)
  IPR007118 Expansin/Lol pI [PR01225] (150-166)
  IPR007118 Expansin/Lol pI [PR01225] (208-222)
  IPR007118 Expansin/Lol pI [PR01225] (250-264)
  IPR009009 RlpA-like protein, double-psi beta-barrel domain [PF03330] (71-143)
  IPR036749 Expansin, cellulose-binding-like domain superfamily [G3DSA:2.60.40.760] (163-265)
  IPR036749 Expansin, cellulose-binding-like domain superfamily [SSF49590] (168-264)
  IPR036908 RlpA-like domain superfamily [G3DSA:2.40.40.10] (20-162)
  IPR036908 RlpA-like domain superfamily [SSF50685] (30-166)

Organism: Physcomitrium patens (NCBI:txid3218)

Sequence (540 aa):
MSTAFQAVWLVCVGLLSLQAAEAGYLAQNGYHERWVRARGTWYGDPYGEGSSGGNCGYTKLWGTPIGPKIVAGSRSIYANGQGCGQCYQIRCVDPNGGPRLCNPQGTNVVVTDFCPGGTYCSTGENAFDMSGAAINAMALRGREGQLRNRGLYNLLYKRVPCRYRGTNIEFRVDNGSSPFWLSILIKYVGGPGDIGQVYIRMANWYKFQPMRHAWGANWMIPNYDGKPFRGPMDIRIVSRLNRHTVLARGVIPAYFRPGTSYRSRVQMAFMSTAFQAVWLVCVGLLSLQAAEAGYLAQNGYHERWVRARGTWYGDPYGEGSSGGNCGYTKLWGTPIGPKIVAGSRSIYANGQGCGQCYQIRCVDPNGGPRLCNPQGTNVVVTDFCPGGTYCSTGENAFDMSGAAINAMALRGREGQLRNRGLYNLLYKRVPCRYRGTNIEFRVDNGSSPFWLSILIKYVGGPGDIGQVYIRMANWYKFQPMRHAWGANWMIPNYDGKPFRGPMDIRIVSRLNRHTVLARGVIPAYFRPGTSYRSRVQMAF

Radius of gyration: 30.38 Å; Cα contacts (8 Å, |Δi|>4): 1383; chains: 2; bounding box: 61×122×58 Å

Foldseek 3Di:
DPVVVVVVVVVVVVVVVVVVVVVVVCVVQQWDPDWDKEKEFEDDDLQFLHDALAQQGHHDQPPALQHSWAKAAECQCCVQQLNFQFKKFKAFDDDPPDDAWFDPRADMYGHHHHDDPPDPRHPDPTYIHTYSNRQQSGTDVPRSVVSNVVRMTIMIMTTDWRDRPPFFKKWAWAQPDDQFKTKIQIDDATGRRGFDWKWKDAPVGPDTDTWDDDTNRMTMDGHDPPGGGFDLMKMKTAHPRRRQIDIFGSQAPRDHHHGDMGGGPDHSHD/DPVVVVVVVVVVVVVVVVVVVVVVVCVLQQWDPDWDKEKEFEDDDLQFLHDALAQQGHGDQPPALQHSWAKAAECQCCVQQLNFQFKKFKAFDDDPPDDAWFDPRADMYGHHHHDDPPDPRHPDPTYIHTYSNRQQSGTDVPRSVVSNVVRMTIMIMTTDWRDRPPFFKKWAWAQPDDQFKTKIQIDDATTRRGFDWKWKDAPVGPDTDTWDDDTNRMTMDGHDPPGGGFDLMKMKTAHPRRRQIDIFGSQAPRPHHHGDMGGGPDHSYD

pLDDT: mean 89.82, std 11.09, range [36.84, 98.75]